Protein AF-A0AAF1BXF1-F1 (afdb_monomer)

Mean predicted aligned error: 15.47 Å

InterPro domains:
  IPR013783 Immunoglobulin-like fold [G3DSA:2.60.40.10] (561-649)
  IPR019282 Glycoamylase-like, conserved domain [PF10091] (343-537)
  IPR019931 LPXTG cell wall anchor motif [PS50847] (712-747)
  IPR021478 Domain of unknown function DUF3131 [PF11329] (95-233)

pLDDT: mean 78.18, std 26.7, range [18.95, 98.94]

Secondary structure (DSSP, 8-state):
---------------------------------------------------------------------------PPPHHHHHHHHHHHHHHHHHHHHHB-TTT-PBPSEEETT--GGGS-S-B-HHHHHHHHHHHHHHHHTTSS-HHHHHHHHHHHHHHHTTS-EETTTTEEPS-B-TTT-PBP-B-TTT-PBPP-EEEHHHHHHHHHHHHHHHHH-TTSHHHHHHHHHT--GGGGEEEEEETTTTEEEEBSEEESS--STT-EEE-TT-SS--EEE-S-B--BSBSTTHHHHHHHHHTTSS-GGGGGTSBSS--SSGGGTTBSS--EEEEEEETTEEEEEEEEEETTEEE--BSS--HHHHHTGGGTS-HHHH-TTTHHHHHHHHHHHHHHIIIIIS--S-----SEE-TTSSEE----GGGBSBTT---TTSS---B---BTTB--SBSS----S-EE-HHHHHHTTTT-HHHHHHHHHHHHHHSS-EEBTEE-SEEETTTTEEE-EEEHHHHHHHHHHHHHHHHTSHHHHHH--HHHHHHHHHHHTT---S-BSS----EEEESPTT-EESSTTPEEEEE-STT-EEEEEEEE-SS-S----EEEEEEEPPTTSEEEEE--S-PPSEEEEEEEEEE-TTS-EEE-S--EEEEEPPP--PPPPPPPPP-----------------------------------------------------------TT-TTSSSTTSSTTS--

Structure (mmCIF, N/CA/C/O backbone):
data_AF-A0AAF1BXF1-F1
#
_entry.id   AF-A0AAF1BXF1-F1
#
loop_
_atom_site.group_PDB
_atom_site.id
_atom_site.type_symbol
_atom_site.label_atom_id
_atom_site.label_alt_id
_atom_site.label_comp_id
_atom_site.label_asym_id
_atom_site.label_entity_id
_atom_site.label_seq_id
_atom_site.pdbx_PDB_ins_code
_atom_site.Cartn_x
_atom_site.Cartn_y
_atom_site.Cartn_z
_atom_site.occupancy
_atom_site.B_iso_or_equiv
_atom_site.auth_seq_id
_atom_site.auth_comp_id
_atom_site.auth_asym_id
_atom_site.auth_atom_id
_atom_site.pdbx_PDB_model_num
ATOM 1 N N . MET A 1 1 ? 43.402 20.963 -42.070 1.00 33.94 1 MET A N 1
ATOM 2 C CA . MET A 1 1 ? 44.457 21.984 -41.857 1.00 33.94 1 MET A CA 1
ATOM 3 C C . MET A 1 1 ? 44.126 22.674 -40.538 1.00 33.94 1 MET A C 1
ATOM 5 O O . MET A 1 1 ? 42.977 23.054 -40.410 1.00 33.94 1 MET A O 1
ATOM 9 N N . GLY A 1 2 ? 44.982 22.835 -39.527 1.00 30.83 2 GLY A N 1
ATOM 10 C CA . GLY A 1 2 ? 46.325 22.303 -39.267 1.00 30.83 2 GLY A CA 1
ATOM 11 C C . GLY A 1 2 ? 46.809 22.788 -37.881 1.00 30.83 2 GLY A C 1
ATOM 12 O O . GLY A 1 2 ? 46.674 23.966 -37.576 1.00 30.83 2 GLY A O 1
ATOM 13 N N . SER A 1 3 ? 47.330 21.886 -37.045 1.00 28.53 3 SER A N 1
ATOM 14 C CA . SER A 1 3 ? 48.010 22.156 -35.751 1.00 28.53 3 SER A CA 1
ATOM 15 C C . SER A 1 3 ? 49.463 22.670 -35.955 1.00 28.53 3 SER A C 1
ATOM 17 O O . SER A 1 3 ? 49.874 22.759 -37.114 1.00 28.53 3 SER A O 1
ATOM 19 N N . PRO A 1 4 ? 50.350 22.807 -34.930 1.00 60.09 4 PRO A N 1
ATOM 20 C CA . PRO A 1 4 ? 50.250 23.286 -33.523 1.00 60.09 4 PRO A CA 1
ATOM 21 C C . PRO A 1 4 ? 51.416 24.255 -33.113 1.00 60.09 4 PRO A C 1
ATOM 23 O O . PRO A 1 4 ? 52.286 24.545 -33.928 1.00 60.09 4 PRO A O 1
ATOM 26 N N . ASN A 1 5 ? 51.497 24.682 -31.832 1.00 29.56 5 ASN A N 1
ATOM 27 C CA . ASN A 1 5 ? 52.711 24.767 -30.952 1.00 29.56 5 ASN A CA 1
ATOM 28 C C . ASN A 1 5 ? 52.356 25.527 -29.643 1.00 29.56 5 ASN A C 1
ATOM 30 O O . ASN A 1 5 ? 51.559 26.452 -29.715 1.00 29.56 5 ASN A O 1
ATOM 34 N N . ARG A 1 6 ? 52.755 25.197 -28.395 1.00 33.06 6 ARG A N 1
ATOM 35 C CA . ARG A 1 6 ? 54.002 24.707 -27.731 1.00 33.06 6 ARG A CA 1
ATOM 36 C C . ARG A 1 6 ? 55.172 25.714 -27.655 1.00 33.06 6 ARG A C 1
ATOM 38 O O . ARG A 1 6 ? 55.762 26.035 -28.677 1.00 33.06 6 ARG A O 1
ATOM 45 N N . GLY A 1 7 ? 55.583 26.092 -26.428 1.00 25.95 7 GLY A N 1
ATOM 46 C CA . GLY A 1 7 ? 56.856 26.797 -26.159 1.00 25.95 7 GLY A CA 1
ATOM 47 C C . GLY A 1 7 ? 57.025 27.434 -24.759 1.00 25.95 7 GLY A C 1
ATOM 48 O O . GLY A 1 7 ? 56.671 28.589 -24.564 1.00 25.95 7 GLY A O 1
ATOM 49 N N . THR A 1 8 ? 57.620 26.708 -23.805 1.00 26.14 8 THR A N 1
ATOM 50 C CA . THR A 1 8 ? 58.279 27.225 -22.568 1.00 26.14 8 THR A CA 1
ATOM 51 C C . THR A 1 8 ? 59.789 27.497 -22.854 1.00 26.14 8 THR A C 1
ATOM 53 O O . THR A 1 8 ? 60.148 27.356 -24.027 1.00 26.14 8 THR A O 1
ATOM 56 N N . PRO A 1 9 ? 60.737 27.800 -21.913 1.00 45.94 9 PRO A N 1
ATOM 57 C CA . PRO A 1 9 ? 60.693 28.134 -20.463 1.00 45.94 9 PRO A CA 1
ATOM 58 C C . PRO A 1 9 ? 61.629 29.315 -20.000 1.00 45.94 9 PRO A C 1
ATOM 60 O O . PRO A 1 9 ? 62.373 29.880 -20.795 1.00 45.94 9 PRO A O 1
ATOM 63 N N . SER A 1 10 ? 61.704 29.582 -18.674 1.00 26.45 10 SER A N 1
ATOM 64 C CA . SER A 1 10 ? 62.951 29.653 -17.837 1.00 26.45 10 SER A CA 1
ATOM 65 C C . SER A 1 10 ? 63.210 30.852 -16.868 1.00 26.45 10 SER A C 1
ATOM 67 O O . SER A 1 10 ? 63.361 31.996 -17.267 1.00 26.45 10 SER A O 1
ATOM 69 N N . ARG A 1 11 ? 63.318 30.493 -15.568 1.00 26.91 11 ARG A N 1
ATOM 70 C CA . ARG A 1 11 ? 64.173 30.960 -14.430 1.00 26.91 11 ARG A CA 1
ATOM 71 C C . ARG A 1 11 ? 64.863 32.351 -14.427 1.00 26.91 11 ARG A C 1
ATOM 73 O O . ARG A 1 11 ? 65.712 32.582 -15.277 1.00 26.91 11 ARG A O 1
ATOM 80 N N . THR A 1 12 ? 64.782 33.055 -13.278 1.00 26.98 12 THR A N 1
ATOM 81 C CA . THR A 1 12 ? 65.835 33.111 -12.208 1.00 26.98 12 THR A CA 1
ATOM 82 C C . THR A 1 12 ? 65.362 33.793 -10.899 1.00 26.98 12 THR A C 1
ATOM 84 O O . THR A 1 12 ? 64.551 34.710 -10.931 1.00 26.98 12 THR A O 1
ATOM 87 N N . SER A 1 13 ? 65.893 33.347 -9.748 1.00 25.98 13 SER A N 1
ATOM 88 C CA . SER A 1 13 ? 65.712 33.920 -8.385 1.00 25.98 13 SER A CA 1
ATOM 89 C C . SER A 1 13 ? 66.863 34.901 -8.022 1.00 25.98 13 SER A C 1
ATOM 91 O O . SER A 1 13 ? 67.821 34.955 -8.799 1.00 25.98 13 SER A O 1
ATOM 93 N N . PRO A 1 14 ? 66.842 35.659 -6.888 1.00 34.00 14 PRO A N 1
ATOM 94 C CA . PRO A 1 14 ? 67.129 35.077 -5.555 1.00 34.00 14 PRO A CA 1
ATOM 95 C C . PRO A 1 14 ? 66.406 35.682 -4.313 1.00 34.00 14 PRO A C 1
ATOM 97 O O . PRO A 1 14 ? 65.819 36.758 -4.344 1.00 34.00 14 PRO A O 1
ATOM 100 N N . THR A 1 15 ? 66.510 34.930 -3.209 1.00 28.34 15 THR A N 1
ATOM 101 C CA . THR A 1 15 ? 66.134 35.145 -1.783 1.00 28.34 15 THR A CA 1
ATOM 102 C C . THR A 1 15 ? 67.152 36.049 -1.023 1.00 28.34 15 THR A C 1
ATOM 104 O O . THR A 1 15 ? 68.095 36.478 -1.695 1.00 28.34 15 THR A O 1
ATOM 107 N N . PRO A 1 16 ? 67.069 36.369 0.311 1.00 43.34 16 PRO A N 1
ATOM 108 C CA . PRO A 1 16 ? 66.359 35.711 1.445 1.00 43.34 16 PRO A CA 1
ATOM 109 C C . PRO A 1 16 ? 65.591 36.671 2.413 1.00 43.34 16 PRO A C 1
ATOM 111 O O . PRO A 1 16 ? 65.572 37.874 2.187 1.00 43.34 16 PRO A O 1
ATOM 114 N N . ASN A 1 17 ? 64.863 36.245 3.464 1.00 26.50 17 ASN A N 1
ATOM 115 C CA . ASN A 1 17 ? 65.286 35.489 4.665 1.00 26.50 17 ASN A CA 1
ATOM 116 C C . ASN A 1 17 ? 64.080 35.072 5.547 1.00 26.50 17 ASN A C 1
ATOM 118 O O . ASN A 1 17 ? 63.072 35.770 5.542 1.00 26.50 17 ASN A O 1
ATOM 122 N N . GLY A 1 18 ? 64.263 34.064 6.416 1.00 25.92 18 GLY A N 1
ATOM 123 C CA . GLY A 1 18 ? 63.451 33.857 7.635 1.00 25.92 18 GLY A CA 1
ATOM 124 C C . GLY A 1 18 ? 62.582 32.594 7.642 1.00 25.92 18 GLY A C 1
ATOM 125 O O . GLY A 1 18 ? 61.519 32.579 7.038 1.00 25.92 18 GLY A O 1
ATOM 126 N N . ALA A 1 19 ? 63.030 31.550 8.346 1.00 26.20 19 ALA A N 1
ATOM 127 C CA . ALA A 1 19 ? 62.358 30.250 8.421 1.00 26.20 19 ALA A CA 1
ATOM 128 C C . ALA A 1 19 ? 61.572 30.043 9.728 1.00 26.20 19 ALA A C 1
ATOM 130 O O . ALA A 1 19 ? 61.992 30.516 10.785 1.00 26.20 19 ALA A O 1
ATOM 131 N N . ALA A 1 20 ? 60.511 29.239 9.643 1.00 26.58 20 ALA A N 1
ATOM 132 C CA . ALA A 1 20 ? 60.075 28.318 10.690 1.00 26.58 20 ALA A CA 1
ATOM 133 C C . ALA A 1 20 ? 59.439 27.092 10.000 1.00 26.58 20 ALA A C 1
ATOM 135 O O . ALA A 1 20 ? 58.467 27.233 9.265 1.00 26.58 20 ALA A O 1
ATOM 136 N N . GLU A 1 21 ? 60.074 25.938 10.184 1.00 26.98 21 GLU A N 1
ATOM 137 C CA . GLU A 1 21 ? 59.756 24.605 9.639 1.00 26.98 21 GLU A CA 1
ATOM 138 C C . GLU A 1 21 ? 58.475 24.001 10.262 1.00 26.98 21 GLU A C 1
ATOM 140 O O . GLU A 1 21 ? 58.060 24.438 11.334 1.00 26.98 21 GLU A O 1
ATOM 145 N N . ASP A 1 22 ? 57.898 22.884 9.804 1.00 26.22 22 ASP A N 1
ATOM 146 C CA . ASP A 1 22 ? 57.594 22.308 8.469 1.00 26.22 22 ASP A CA 1
ATOM 147 C C . ASP A 1 22 ? 56.863 20.969 8.794 1.00 26.22 22 ASP A C 1
ATOM 149 O O . ASP A 1 22 ? 57.330 20.207 9.636 1.00 26.22 22 ASP A O 1
ATOM 153 N N . VAL A 1 23 ? 55.620 20.740 8.345 1.00 27.69 23 VAL A N 1
ATOM 154 C CA . VAL A 1 23 ? 55.234 19.948 7.145 1.00 27.69 23 VAL A CA 1
ATOM 155 C C . VAL A 1 23 ? 54.775 18.498 7.474 1.00 27.69 23 VAL A C 1
ATOM 157 O O . VAL A 1 23 ? 55.167 17.954 8.505 1.00 27.69 23 VAL A O 1
ATOM 160 N N . PRO A 1 24 ? 53.836 17.907 6.691 1.00 49.19 24 PRO A N 1
ATOM 161 C CA . PRO A 1 24 ? 52.917 16.848 7.141 1.00 49.19 24 PRO A CA 1
ATOM 162 C C . PRO A 1 24 ? 53.218 15.510 6.426 1.00 49.19 24 PRO A C 1
ATOM 164 O O . PRO A 1 24 ? 54.375 15.256 6.117 1.00 49.19 24 PRO A O 1
ATOM 167 N N . VAL A 1 25 ? 52.211 14.671 6.120 1.00 27.33 25 VAL A N 1
ATOM 168 C CA . VAL A 1 25 ? 52.141 13.830 4.894 1.00 27.33 25 VAL A CA 1
ATOM 169 C C . VAL A 1 25 ? 50.738 13.213 4.734 1.00 27.33 25 VAL A C 1
ATOM 171 O O . VAL A 1 25 ? 50.120 12.803 5.711 1.00 27.33 25 VAL A O 1
ATOM 174 N N . SER A 1 26 ? 50.266 13.120 3.487 1.00 31.91 26 SER A N 1
ATOM 175 C CA . SER A 1 26 ? 49.100 12.331 3.051 1.00 31.91 26 SER A CA 1
ATOM 176 C C . SER A 1 26 ? 49.571 11.136 2.211 1.00 31.91 26 SER A C 1
ATOM 178 O O . SER A 1 26 ? 50.493 11.318 1.414 1.00 31.91 26 SER A O 1
ATOM 180 N N . ALA A 1 27 ? 48.952 9.956 2.375 1.00 26.31 27 ALA A N 1
ATOM 181 C CA . ALA A 1 27 ? 48.785 8.916 1.341 1.00 26.31 27 ALA A CA 1
ATOM 182 C C . ALA A 1 27 ? 48.022 7.678 1.876 1.00 26.31 27 ALA A C 1
ATOM 184 O O . ALA A 1 27 ? 48.319 7.180 2.962 1.00 26.31 27 ALA A O 1
ATOM 185 N N . ALA A 1 28 ? 47.107 7.136 1.067 1.00 28.83 28 ALA A N 1
ATOM 186 C CA . ALA A 1 28 ? 46.556 5.775 1.183 1.00 28.83 28 ALA A CA 1
ATOM 187 C C . ALA A 1 28 ? 47.533 4.735 0.557 1.00 28.83 28 ALA A C 1
ATOM 189 O O . ALA A 1 28 ? 48.649 5.118 0.189 1.00 28.83 28 ALA A O 1
ATOM 190 N N . PRO A 1 29 ? 47.167 3.457 0.303 1.00 44.09 29 PRO A N 1
ATOM 191 C CA . PRO A 1 29 ? 46.157 2.573 0.912 1.00 44.09 29 PRO A CA 1
ATOM 192 C C . PRO A 1 29 ? 46.818 1.306 1.527 1.00 44.09 29 PRO A C 1
ATOM 194 O O . PRO A 1 29 ? 48.027 1.107 1.374 1.00 44.09 29 PRO A O 1
ATOM 197 N N . ARG A 1 30 ? 46.065 0.384 2.163 1.00 29.39 30 ARG A N 1
ATOM 198 C CA . ARG A 1 30 ? 46.584 -0.972 2.478 1.00 29.39 30 ARG A CA 1
ATOM 199 C C . ARG A 1 30 ? 45.572 -2.114 2.377 1.00 29.39 30 ARG A C 1
ATOM 201 O O . ARG A 1 30 ? 44.602 -2.185 3.116 1.00 29.39 30 ARG A O 1
ATOM 208 N N . SER A 1 31 ? 45.936 -3.083 1.544 1.00 28.95 31 SER A N 1
ATOM 209 C CA . SER A 1 31 ? 45.357 -4.419 1.431 1.00 28.95 31 SER A CA 1
ATOM 210 C C . SER A 1 31 ? 45.783 -5.365 2.568 1.00 28.95 31 SER A C 1
ATOM 212 O O . SER A 1 31 ? 46.980 -5.498 2.822 1.00 28.95 31 SER A O 1
ATOM 214 N N . GLY A 1 32 ? 44.813 -6.096 3.127 1.00 27.03 32 GLY A N 1
ATOM 215 C CA . GLY A 1 32 ? 44.877 -7.515 3.521 1.00 27.03 32 GLY A CA 1
ATOM 216 C C . GLY A 1 32 ? 45.925 -8.030 4.526 1.00 27.03 32 GLY A C 1
ATOM 217 O O . GLY A 1 32 ? 47.126 -8.004 4.271 1.00 27.03 32 GLY A O 1
ATOM 218 N N . LEU A 1 33 ? 45.449 -8.751 5.554 1.00 29.55 33 LEU A N 1
ATOM 219 C CA . LEU A 1 33 ? 46.038 -10.053 5.904 1.00 29.55 33 LEU A CA 1
ATOM 220 C C . LEU A 1 33 ? 45.059 -10.975 6.655 1.00 29.55 33 LEU A C 1
ATOM 222 O O . LEU A 1 33 ? 44.593 -10.653 7.743 1.00 29.55 33 LEU A O 1
ATOM 226 N N . ARG A 1 34 ? 44.830 -12.179 6.115 1.00 29.38 34 ARG A N 1
ATOM 227 C CA . ARG A 1 34 ? 44.181 -13.286 6.838 1.00 29.38 34 ARG A CA 1
ATOM 228 C C . ARG A 1 34 ? 45.083 -13.782 7.979 1.00 29.38 34 ARG A C 1
ATOM 230 O O . ARG A 1 34 ? 46.289 -13.944 7.783 1.00 29.38 34 ARG A O 1
ATOM 237 N N . ARG A 1 35 ? 44.495 -14.174 9.112 1.00 29.62 35 ARG A N 1
ATOM 238 C CA . ARG A 1 35 ? 45.075 -15.171 10.031 1.00 29.62 35 ARG A CA 1
ATOM 239 C C . ARG A 1 35 ? 43.997 -16.145 10.480 1.00 29.62 35 ARG A C 1
ATOM 241 O O . ARG A 1 35 ? 42.874 -15.745 10.744 1.00 29.62 35 ARG A O 1
ATOM 248 N N . ALA A 1 36 ? 44.367 -17.417 10.557 1.00 27.44 36 ALA A N 1
ATOM 249 C CA . ALA A 1 36 ? 43.473 -18.515 10.891 1.00 27.44 36 ALA A CA 1
ATOM 250 C C . ALA A 1 36 ? 44.077 -19.391 11.999 1.00 27.44 36 ALA A C 1
ATOM 252 O O . ALA A 1 36 ? 45.292 -19.386 12.199 1.00 27.44 36 ALA A O 1
ATOM 253 N N . VAL A 1 37 ? 43.209 -20.207 12.608 1.00 27.14 37 VAL A N 1
ATOM 254 C CA . VAL A 1 37 ? 43.512 -21.383 13.444 1.00 27.14 37 VAL A CA 1
ATOM 255 C C . VAL A 1 37 ? 44.108 -21.104 14.834 1.00 27.14 37 VAL A C 1
ATOM 257 O O . VAL A 1 37 ? 45.274 -20.751 14.980 1.00 27.14 37 VAL A O 1
ATOM 260 N N . THR A 1 38 ? 43.354 -21.459 15.881 1.00 24.81 38 THR A N 1
ATOM 261 C CA . THR A 1 38 ? 43.657 -22.655 16.701 1.00 24.81 38 THR A CA 1
ATOM 262 C C . THR A 1 38 ? 42.397 -23.121 17.430 1.00 24.81 38 THR A C 1
ATOM 264 O O . THR A 1 38 ? 41.807 -22.370 18.198 1.00 24.81 38 THR A O 1
ATOM 267 N N . ALA A 1 39 ? 42.000 -24.373 17.196 1.00 26.03 39 ALA A N 1
ATOM 268 C CA . ALA A 1 39 ? 40.924 -25.036 17.926 1.00 26.03 39 ALA A CA 1
ATOM 269 C C . ALA A 1 39 ? 41.471 -25.759 19.168 1.00 26.03 39 ALA A C 1
ATOM 271 O O . ALA A 1 39 ? 42.559 -26.332 19.118 1.00 26.03 39 ALA A O 1
ATOM 272 N N . CYS A 1 40 ? 40.676 -25.814 20.238 1.00 23.12 40 CYS A N 1
ATOM 273 C CA . CYS A 1 40 ? 40.869 -26.736 21.358 1.00 23.12 40 CYS A CA 1
ATOM 274 C C . CYS A 1 40 ? 39.512 -27.312 21.771 1.00 23.12 40 CYS A C 1
ATOM 276 O O . CYS A 1 40 ? 38.677 -26.603 22.324 1.00 23.12 40 CYS A O 1
ATOM 278 N N . ALA A 1 41 ? 39.302 -28.602 21.513 1.00 26.16 41 ALA A N 1
ATOM 279 C CA . ALA A 1 41 ? 38.137 -29.336 21.991 1.00 26.16 41 ALA A CA 1
ATOM 280 C C . ALA A 1 41 ? 38.418 -29.950 23.371 1.00 26.16 41 ALA A C 1
ATOM 282 O O . ALA A 1 41 ? 39.475 -30.549 23.574 1.00 26.16 41 ALA A O 1
ATOM 283 N N . VAL A 1 42 ? 37.449 -29.871 24.287 1.00 26.30 42 VAL A N 1
ATOM 284 C CA . VAL A 1 42 ? 37.398 -30.703 25.500 1.00 26.30 42 VAL A CA 1
ATOM 285 C C . VAL A 1 42 ? 35.963 -31.184 25.707 1.00 26.30 42 VAL A C 1
ATOM 287 O O . VAL A 1 42 ? 35.061 -30.387 25.943 1.00 26.30 42 VAL A O 1
ATOM 290 N N . THR A 1 43 ? 35.763 -32.499 25.640 1.00 27.97 43 THR A N 1
ATOM 291 C CA . THR A 1 43 ? 34.494 -33.188 25.900 1.00 27.97 43 THR A CA 1
ATOM 292 C C . THR A 1 43 ? 34.585 -34.043 27.166 1.00 27.97 43 THR A C 1
ATOM 294 O O . THR A 1 43 ? 35.279 -35.050 27.155 1.00 27.97 43 THR A O 1
ATOM 297 N N . VAL A 1 44 ? 33.850 -33.680 28.225 1.00 27.02 44 VAL A N 1
ATOM 298 C CA . VAL A 1 44 ? 33.293 -34.522 29.321 1.00 27.02 44 VAL A CA 1
ATOM 299 C C . VAL A 1 44 ? 32.270 -33.614 30.035 1.00 27.02 44 VAL A C 1
ATOM 301 O O . VAL A 1 44 ? 32.578 -32.448 30.241 1.00 27.02 44 VAL A O 1
ATOM 304 N N . GLY A 1 45 ? 31.072 -34.008 30.470 1.00 24.23 45 GLY A N 1
ATOM 305 C CA . GLY A 1 45 ? 30.344 -35.280 30.435 1.00 24.23 45 GLY A CA 1
ATOM 306 C C . GLY A 1 45 ? 29.097 -35.149 31.335 1.00 24.23 45 GLY A C 1
ATOM 307 O O . GLY A 1 45 ? 29.107 -34.366 32.282 1.00 24.23 45 GLY A O 1
ATOM 308 N N . ALA A 1 46 ? 28.009 -35.861 31.034 1.00 28.23 46 ALA A N 1
ATOM 309 C CA . ALA A 1 46 ? 26.719 -35.667 31.711 1.00 28.23 46 ALA A CA 1
ATOM 310 C C . ALA A 1 46 ? 26.667 -36.219 33.152 1.00 28.23 46 ALA A C 1
ATOM 312 O O . ALA A 1 46 ? 27.299 -37.232 33.459 1.00 28.23 46 ALA A O 1
ATOM 313 N N . SER A 1 47 ? 25.823 -35.627 34.008 1.00 25.31 47 SER A N 1
ATOM 314 C CA . SER A 1 47 ? 25.210 -36.294 35.173 1.00 25.31 47 SER A CA 1
ATOM 315 C C . SER A 1 47 ? 23.975 -35.541 35.677 1.00 25.31 47 SER A C 1
ATOM 317 O O . SER A 1 47 ? 24.053 -34.356 35.990 1.00 25.31 47 SER A O 1
ATOM 319 N N . LEU A 1 48 ? 22.846 -36.248 35.794 1.00 28.30 48 LEU A N 1
ATOM 320 C CA . LEU A 1 48 ? 21.649 -35.760 36.485 1.00 28.30 48 LEU A CA 1
ATOM 321 C C . LEU A 1 48 ? 21.849 -35.791 38.006 1.00 28.30 48 LEU A C 1
ATOM 323 O O . LEU A 1 48 ? 22.318 -36.798 38.537 1.00 28.30 48 LEU A O 1
ATOM 327 N N . VAL A 1 49 ? 21.348 -34.774 38.713 1.00 28.12 49 VAL A N 1
ATOM 328 C CA . VAL A 1 49 ? 20.935 -34.899 40.120 1.00 28.12 49 VAL A CA 1
ATOM 329 C C . VAL A 1 49 ? 19.608 -34.170 40.309 1.00 28.12 49 VAL A C 1
ATOM 331 O O . VAL A 1 49 ? 19.544 -32.946 40.251 1.00 28.12 49 VAL A O 1
ATOM 334 N N . ALA A 1 50 ? 18.545 -34.931 40.558 1.00 28.66 50 ALA A N 1
ATOM 335 C CA . ALA A 1 50 ? 17.280 -34.382 41.025 1.00 28.66 50 ALA A CA 1
ATOM 336 C C . ALA A 1 50 ? 17.364 -34.121 42.536 1.00 28.66 50 ALA A C 1
ATOM 338 O O . ALA A 1 50 ? 17.720 -35.023 43.295 1.00 28.66 50 ALA A O 1
ATOM 339 N N . THR A 1 51 ? 16.971 -32.925 42.981 1.00 29.97 51 THR A N 1
ATOM 340 C CA . THR A 1 51 ? 16.708 -32.673 44.406 1.00 29.97 51 THR A CA 1
ATOM 341 C C . THR A 1 51 ? 15.459 -31.817 44.560 1.00 29.97 51 THR A C 1
ATOM 343 O O . THR A 1 51 ? 15.456 -30.629 44.261 1.00 29.97 51 THR A O 1
ATOM 346 N N . SER A 1 52 ? 14.384 -32.447 45.019 1.00 27.45 52 SER A N 1
ATOM 347 C CA . SER A 1 52 ? 13.117 -31.806 45.360 1.00 27.45 52 SER A CA 1
ATOM 348 C C . SER A 1 52 ? 13.228 -31.017 46.665 1.00 27.45 52 SER A C 1
ATOM 350 O O . SER A 1 52 ? 13.630 -31.583 47.684 1.00 27.45 52 SER A O 1
ATOM 352 N N . LEU A 1 53 ? 12.773 -29.763 46.670 1.00 28.69 53 LEU A N 1
ATOM 353 C CA . LEU A 1 53 ? 12.519 -28.987 47.884 1.00 28.69 53 LEU A CA 1
ATOM 354 C C . LEU A 1 53 ? 11.154 -28.305 47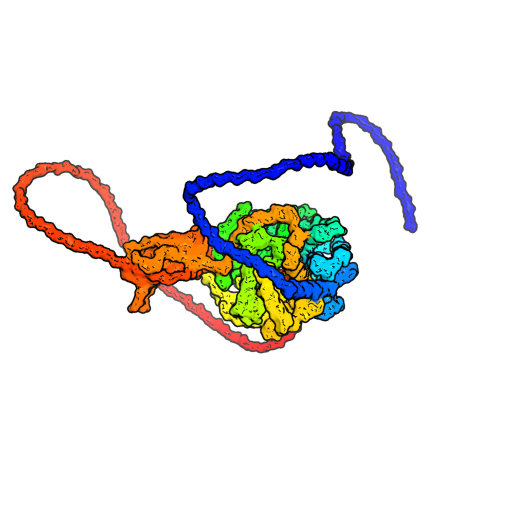.767 1.00 28.69 53 LEU A C 1
ATOM 356 O O . LEU A 1 53 ? 10.923 -27.497 46.874 1.00 28.69 53 LEU A O 1
ATOM 360 N N . VAL A 1 54 ? 10.243 -28.680 48.664 1.00 30.45 54 VAL A N 1
ATOM 361 C CA . VAL A 1 54 ? 8.886 -28.130 48.763 1.00 30.45 54 VAL A CA 1
ATOM 362 C C . VAL A 1 54 ? 8.890 -26.980 49.765 1.00 30.45 54 VAL A C 1
ATOM 364 O O . VAL A 1 54 ? 9.290 -27.176 50.912 1.00 30.45 54 VAL A O 1
ATOM 367 N N . ALA A 1 55 ? 8.373 -25.819 49.362 1.00 29.20 55 ALA A N 1
ATOM 368 C CA . ALA A 1 55 ? 7.957 -24.751 50.267 1.00 29.20 55 ALA A CA 1
ATOM 369 C C . ALA A 1 55 ? 6.721 -24.030 49.695 1.00 29.20 55 ALA A C 1
ATOM 371 O O . ALA A 1 55 ? 6.771 -23.441 48.622 1.00 29.20 55 ALA A O 1
ATOM 372 N N . ALA A 1 56 ? 5.607 -24.116 50.421 1.00 27.56 56 ALA A N 1
ATOM 373 C CA . ALA A 1 56 ? 4.368 -23.355 50.220 1.00 27.56 56 ALA A CA 1
ATOM 374 C C . ALA A 1 56 ? 4.483 -21.997 50.957 1.00 27.56 56 ALA A C 1
ATOM 376 O O . ALA A 1 56 ? 5.268 -21.916 51.900 1.00 27.56 56 ALA A O 1
ATOM 377 N N . ALA A 1 57 ? 3.737 -20.916 50.704 1.00 29.62 57 ALA A N 1
ATOM 378 C CA . ALA A 1 57 ? 2.769 -20.482 49.677 1.00 29.62 57 ALA A CA 1
ATOM 379 C C . ALA A 1 57 ? 2.584 -18.942 49.893 1.00 29.62 57 ALA A C 1
ATOM 381 O O . ALA A 1 57 ? 3.438 -18.329 50.533 1.00 29.62 57 ALA A O 1
ATOM 382 N N . PRO A 1 58 ? 1.451 -18.324 49.522 1.00 35.22 58 PRO A N 1
ATOM 383 C CA . PRO A 1 58 ? 1.074 -17.880 48.185 1.00 35.22 58 PRO A CA 1
ATOM 384 C C . PRO A 1 58 ? 1.285 -16.363 47.995 1.00 35.22 58 PRO A C 1
ATOM 386 O O . PRO A 1 58 ? 1.157 -15.585 48.939 1.00 35.22 58 PRO A O 1
ATOM 389 N N . ALA A 1 59 ? 1.493 -15.931 46.753 1.00 26.14 59 ALA A N 1
ATOM 390 C CA . ALA A 1 59 ? 1.269 -14.548 46.334 1.00 26.14 59 ALA A CA 1
ATOM 391 C C . ALA A 1 59 ? 0.234 -14.570 45.205 1.00 26.14 59 ALA A C 1
ATOM 393 O O . ALA A 1 59 ? 0.344 -15.385 44.290 1.00 26.14 59 ALA A O 1
ATOM 394 N N . ALA A 1 60 ? -0.796 -13.732 45.308 1.00 31.41 60 ALA A N 1
ATOM 395 C CA . ALA A 1 60 ? -1.857 -13.669 44.315 1.00 31.41 60 ALA A CA 1
ATOM 396 C C . ALA A 1 60 ? -1.334 -12.988 43.044 1.00 31.41 60 ALA A C 1
ATOM 398 O O . ALA A 1 60 ? -1.201 -11.770 43.000 1.00 31.41 60 ALA A O 1
ATOM 399 N N . THR A 1 61 ? -1.050 -13.777 42.012 1.00 24.44 61 THR A N 1
ATOM 400 C CA . THR A 1 61 ? -0.976 -13.278 40.639 1.00 24.44 61 THR A CA 1
ATOM 401 C C . THR A 1 61 ? -2.397 -13.221 40.097 1.00 24.44 61 THR A C 1
ATOM 403 O O . THR A 1 61 ? -2.934 -14.239 39.656 1.00 24.44 61 THR A O 1
ATOM 406 N N . THR A 1 62 ? -3.020 -12.046 40.165 1.00 27.02 62 THR A N 1
ATOM 407 C CA . THR A 1 62 ? -4.198 -11.735 39.355 1.00 27.02 62 THR A CA 1
ATOM 408 C C . THR A 1 62 ? -3.791 -11.830 37.892 1.00 27.02 62 THR A C 1
ATOM 410 O O . THR A 1 62 ? -3.024 -11.010 37.385 1.00 27.02 62 THR A O 1
ATOM 413 N N . SER A 1 63 ? -4.258 -12.883 37.226 1.00 24.38 63 SER A N 1
ATOM 414 C CA . SER A 1 63 ? -4.075 -13.065 35.795 1.00 24.38 63 SER A CA 1
ATOM 415 C C . SER A 1 63 ? -4.850 -11.977 35.060 1.00 24.38 63 SER A C 1
ATOM 417 O O . SER A 1 63 ? -6.041 -12.141 34.799 1.00 24.38 63 SER A O 1
ATOM 419 N N . HIS A 1 64 ? -4.161 -10.894 34.706 1.00 27.98 64 HIS A N 1
ATOM 420 C CA . HIS A 1 64 ? -4.582 -10.008 33.627 1.00 27.98 64 HIS A CA 1
ATOM 421 C C . HIS A 1 64 ? -4.398 -10.771 32.314 1.00 27.98 64 HIS A C 1
ATOM 423 O O . HIS A 1 64 ? -3.478 -10.522 31.541 1.00 27.98 64 HIS A O 1
ATOM 429 N N . ALA A 1 65 ? -5.270 -11.755 32.096 1.00 25.50 65 ALA A N 1
ATOM 430 C CA . ALA A 1 65 ? -5.585 -12.223 30.765 1.00 25.50 65 ALA A CA 1
ATOM 431 C C . ALA A 1 65 ? -6.475 -11.147 30.139 1.00 25.50 65 ALA A C 1
ATOM 433 O O . ALA A 1 65 ? -7.687 -11.314 30.036 1.00 25.50 65 ALA A O 1
ATOM 434 N N . GLY A 1 66 ? -5.859 -10.019 29.770 1.00 27.25 66 GLY A N 1
ATOM 435 C CA . GLY A 1 66 ? -6.428 -9.214 28.704 1.00 27.25 66 GLY A CA 1
ATOM 436 C C . GLY A 1 66 ? -6.600 -10.137 27.504 1.00 27.25 66 GLY A C 1
ATOM 437 O O . GLY A 1 66 ? -5.736 -10.987 27.254 1.00 27.25 66 GLY A O 1
ATOM 438 N N . ALA A 1 67 ? -7.724 -10.011 26.807 1.00 31.39 67 ALA A N 1
ATOM 439 C CA . ALA A 1 67 ? -7.935 -10.692 25.545 1.00 31.39 67 ALA A CA 1
ATOM 440 C C . ALA A 1 67 ? -7.008 -10.064 24.494 1.00 31.39 67 ALA A C 1
ATOM 442 O O . ALA A 1 67 ? -7.435 -9.299 23.637 1.00 31.39 67 ALA A O 1
ATOM 443 N N . ALA A 1 68 ? -5.713 -10.390 24.573 1.00 29.05 68 ALA A N 1
ATOM 444 C CA . ALA A 1 68 ? -4.869 -10.391 23.395 1.00 29.05 68 ALA A CA 1
ATOM 445 C C . ALA A 1 68 ? -5.625 -11.221 22.360 1.00 29.05 68 ALA A C 1
ATOM 447 O O . ALA A 1 68 ? -5.958 -12.376 22.658 1.00 29.05 68 ALA A O 1
ATOM 448 N N . ALA A 1 69 ? -5.945 -10.607 21.216 1.00 33.44 69 ALA A N 1
ATOM 449 C CA . ALA A 1 69 ? -6.623 -11.270 20.113 1.00 33.44 69 ALA A CA 1
ATOM 450 C C . ALA A 1 69 ? -5.940 -12.622 19.915 1.00 33.44 69 ALA A C 1
ATOM 452 O O . ALA A 1 69 ? -4.728 -12.685 19.689 1.00 33.44 69 ALA A O 1
ATOM 453 N N . ALA A 1 70 ? -6.678 -13.703 20.178 1.00 28.59 70 ALA A N 1
ATOM 454 C CA . ALA A 1 70 ? -6.068 -15.017 20.268 1.00 28.59 70 ALA A CA 1
ATOM 455 C C . ALA A 1 70 ? -5.480 -15.314 18.896 1.00 28.59 70 ALA A C 1
ATOM 457 O O . ALA A 1 70 ? -6.255 -15.467 17.955 1.00 28.59 70 ALA A O 1
ATOM 458 N N . ARG A 1 71 ? -4.137 -15.336 18.800 1.00 36.62 71 ARG A N 1
ATOM 459 C CA . ARG A 1 71 ? -3.392 -15.537 17.550 1.00 36.62 71 ARG A CA 1
ATOM 460 C C . ARG A 1 71 ? -4.104 -16.633 16.775 1.00 36.62 71 ARG A C 1
ATOM 462 O O . ARG A 1 71 ? -4.069 -17.791 17.204 1.00 36.62 71 ARG A O 1
ATOM 469 N N . VAL A 1 72 ? -4.771 -16.250 15.686 1.00 36.31 72 VAL A N 1
ATOM 470 C CA . VAL A 1 72 ? -5.325 -17.197 14.727 1.00 36.31 72 VAL A CA 1
ATOM 471 C C . VAL A 1 72 ? -4.095 -17.800 14.082 1.00 36.31 72 VAL A C 1
ATOM 473 O O . VAL A 1 72 ? -3.562 -17.282 13.111 1.00 36.31 72 VAL A O 1
ATOM 476 N N . VAL A 1 73 ? -3.551 -18.832 14.728 1.00 37.69 73 VAL A N 1
ATOM 477 C CA . VAL A 1 73 ? -2.550 -19.698 14.122 1.00 37.69 73 VAL A CA 1
ATOM 478 C C . VAL A 1 73 ? -3.269 -20.257 12.906 1.00 37.69 73 VAL A C 1
ATOM 480 O O . VAL A 1 73 ? -4.269 -20.952 13.123 1.00 37.69 73 VAL A O 1
ATOM 483 N N . PRO A 1 74 ? -2.847 -19.920 11.673 1.00 48.16 74 PRO A N 1
ATOM 484 C CA . PRO A 1 74 ? -3.589 -20.324 10.497 1.00 48.16 74 PRO A CA 1
ATOM 485 C C . PRO A 1 74 ? -3.815 -21.831 10.541 1.00 48.16 74 PRO A C 1
ATOM 487 O O . PRO A 1 74 ? -2.899 -22.596 10.869 1.00 48.16 74 PRO A O 1
ATOM 490 N N . SER A 1 75 ? -5.046 -22.256 10.248 1.00 52.38 75 SER A N 1
ATOM 491 C CA . SER A 1 75 ? -5.324 -23.649 9.912 1.00 52.38 75 SER A CA 1
ATOM 492 C C . SER A 1 75 ? -4.253 -24.086 8.916 1.00 52.38 75 SER A C 1
ATOM 494 O O . SER A 1 75 ? -4.105 -23.443 7.879 1.00 52.38 75 SER A O 1
ATOM 496 N N . ALA A 1 76 ? -3.465 -25.114 9.250 1.00 60.91 76 ALA A N 1
ATOM 497 C CA . ALA A 1 76 ? -2.380 -25.552 8.376 1.00 60.91 76 ALA A CA 1
ATOM 498 C C . ALA A 1 76 ? -2.948 -25.811 6.975 1.00 60.91 76 ALA A C 1
ATOM 500 O O . ALA A 1 76 ? -3.885 -26.607 6.848 1.00 60.91 76 ALA A O 1
ATOM 501 N N . VAL A 1 77 ? -2.403 -25.100 5.981 1.00 71.81 77 VAL A N 1
ATOM 502 C CA . VAL A 1 77 ? -2.931 -25.024 4.614 1.00 71.81 77 VAL A CA 1
ATOM 503 C C . VAL A 1 77 ? -3.243 -26.429 4.111 1.00 71.81 77 VAL A C 1
ATOM 505 O O . VAL A 1 77 ? -2.406 -27.332 4.202 1.00 71.81 77 VAL A O 1
ATOM 508 N N . THR A 1 78 ? -4.465 -26.654 3.627 1.00 87.38 78 THR A N 1
ATOM 509 C CA . THR A 1 78 ? -4.768 -27.948 3.005 1.00 87.38 78 THR A CA 1
ATOM 510 C C . THR A 1 78 ? -4.010 -28.059 1.678 1.00 87.38 78 THR A C 1
ATOM 512 O O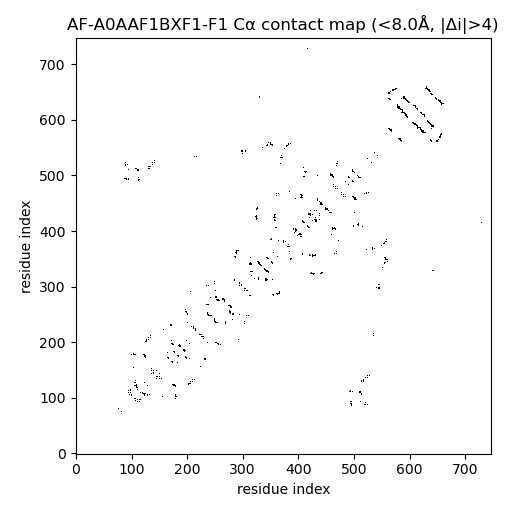 . THR A 1 78 ? -3.871 -27.049 0.988 1.00 87.38 78 THR A O 1
ATOM 515 N N . PRO A 1 79 ? -3.556 -29.257 1.265 1.00 91.19 79 PRO A N 1
ATOM 516 C CA . PRO A 1 79 ? -2.870 -29.429 -0.019 1.00 91.19 79 PRO A CA 1
ATOM 517 C C . PRO A 1 79 ? -3.692 -28.933 -1.220 1.00 91.19 79 PRO A C 1
ATOM 519 O O . PRO A 1 79 ? -3.141 -28.542 -2.243 1.00 91.19 79 PRO A O 1
ATOM 522 N N . GLU A 1 80 ? -5.023 -28.940 -1.106 1.00 92.00 80 GLU A N 1
ATOM 523 C CA . GLU A 1 80 ? -5.938 -28.366 -2.089 1.00 92.00 80 GLU A CA 1
ATOM 524 C C . GLU A 1 80 ? -5.888 -26.824 -2.138 1.00 92.00 80 GLU A C 1
ATOM 526 O O . GLU A 1 80 ? -5.937 -26.250 -3.226 1.00 92.00 80 GLU A O 1
ATOM 531 N N . GLN A 1 81 ? -5.764 -26.147 -0.990 1.00 92.88 81 GLN A N 1
ATOM 532 C CA . GLN A 1 81 ? -5.577 -24.690 -0.916 1.00 92.88 81 GLN A CA 1
ATOM 533 C C . GLN A 1 81 ? -4.175 -24.281 -1.392 1.00 92.88 81 GLN A C 1
ATOM 535 O O . GLN A 1 81 ? -4.054 -23.336 -2.165 1.00 92.88 81 GLN A O 1
ATOM 540 N N . GLU A 1 82 ? -3.140 -25.031 -1.000 1.00 95.25 82 GLU A N 1
ATOM 541 C CA . GLU A 1 82 ? -1.749 -24.859 -1.449 1.00 95.25 82 GLU A CA 1
ATOM 542 C C . GLU A 1 82 ? -1.668 -24.927 -2.983 1.00 95.25 82 GLU A C 1
ATOM 544 O O . GLU A 1 82 ? -1.289 -23.949 -3.619 1.00 95.25 82 GLU A O 1
ATOM 549 N N . ALA A 1 83 ? -2.182 -26.000 -3.597 1.00 97.06 83 ALA A N 1
ATOM 550 C CA . ALA A 1 83 ? -2.221 -26.148 -5.056 1.00 97.06 83 ALA A CA 1
ATOM 551 C C . ALA A 1 83 ? -3.084 -25.087 -5.778 1.00 97.06 83 ALA A C 1
ATOM 553 O O . ALA A 1 83 ? -2.883 -24.814 -6.963 1.00 97.06 83 ALA A O 1
ATOM 554 N N . THR A 1 84 ? -4.063 -24.491 -5.087 1.00 98.06 84 THR A N 1
ATOM 555 C CA . THR A 1 84 ? -4.868 -23.384 -5.631 1.00 98.06 84 THR A CA 1
ATOM 556 C C . THR A 1 84 ? -4.068 -22.082 -5.644 1.00 98.06 84 THR A C 1
ATOM 558 O O . THR A 1 84 ? -4.077 -21.374 -6.649 1.00 98.06 84 THR A O 1
ATOM 561 N N . LEU A 1 85 ? -3.326 -21.802 -4.570 1.00 98.50 85 LEU A N 1
ATOM 562 C CA . LEU A 1 85 ? -2.420 -20.658 -4.470 1.00 98.50 85 LEU A CA 1
ATOM 563 C C . LEU A 1 85 ? -1.226 -20.784 -5.432 1.00 98.50 85 LEU A C 1
ATOM 565 O O . LEU A 1 85 ? -0.893 -19.810 -6.100 1.00 98.50 85 LEU A O 1
ATOM 569 N N . GLU A 1 86 ? -0.641 -21.979 -5.584 1.00 98.56 86 GLU A N 1
ATOM 570 C CA . GLU A 1 86 ? 0.399 -22.262 -6.588 1.00 98.56 86 GLU A CA 1
ATOM 571 C C . GLU A 1 86 ? -0.082 -21.944 -8.014 1.00 98.56 86 GLU A C 1
ATOM 573 O O . GLU A 1 86 ? 0.640 -21.305 -8.781 1.00 98.56 86 GLU A O 1
ATOM 578 N N . ARG A 1 87 ? -1.317 -22.341 -8.368 1.00 98.62 87 ARG A N 1
ATOM 579 C CA . ARG A 1 87 ? -1.942 -21.975 -9.651 1.00 98.62 87 ARG A CA 1
ATOM 580 C C . ARG A 1 87 ? -2.092 -20.463 -9.779 1.00 98.62 87 ARG A C 1
ATOM 582 O O . ARG A 1 87 ? -1.682 -19.908 -10.792 1.00 98.62 87 ARG A O 1
ATOM 589 N N . TYR A 1 88 ? -2.665 -19.810 -8.765 1.00 98.81 88 TYR A N 1
ATOM 590 C CA . TYR A 1 88 ? -2.860 -18.363 -8.778 1.00 98.81 88 TYR A CA 1
ATOM 591 C C . TYR A 1 88 ? -1.538 -17.616 -8.988 1.00 98.81 88 TYR A C 1
ATOM 593 O O . TYR A 1 88 ? -1.491 -16.742 -9.845 1.00 98.81 88 TYR A O 1
ATOM 601 N N . ALA A 1 89 ? -0.458 -18.003 -8.301 1.00 98.88 89 ALA A N 1
ATOM 602 C CA . ALA A 1 89 ? 0.861 -17.405 -8.493 1.00 98.88 89 ALA A CA 1
ATOM 603 C C . ALA A 1 89 ? 1.453 -17.682 -9.886 1.00 98.88 89 ALA A C 1
ATOM 605 O O . ALA A 1 89 ? 2.015 -16.775 -10.494 1.00 98.88 89 ALA A O 1
ATOM 606 N N . ALA A 1 90 ? 1.324 -18.903 -10.415 1.00 98.88 90 ALA A N 1
ATOM 607 C CA . ALA A 1 90 ? 1.821 -19.234 -11.752 1.00 98.88 90 ALA A CA 1
ATOM 608 C C . ALA A 1 90 ? 1.125 -18.405 -12.845 1.00 98.88 90 ALA A C 1
ATOM 610 O O . ALA A 1 90 ? 1.799 -17.744 -13.636 1.00 98.88 90 ALA A O 1
ATOM 611 N N . ASP A 1 91 ? -0.209 -18.380 -12.841 1.00 98.81 91 ASP A N 1
ATOM 612 C CA . ASP A 1 91 ? -1.000 -17.656 -13.837 1.00 98.81 91 ASP A CA 1
ATOM 613 C C . ASP A 1 91 ? -0.819 -16.125 -13.675 1.00 98.81 91 ASP A C 1
ATOM 615 O O . ASP A 1 91 ? -0.650 -15.412 -14.665 1.00 98.81 91 ASP A O 1
ATOM 619 N N . THR A 1 92 ? -0.746 -15.596 -12.444 1.00 98.94 92 THR A N 1
ATOM 620 C CA . THR A 1 92 ? -0.406 -14.179 -12.194 1.00 98.94 92 THR A CA 1
ATOM 621 C C . THR A 1 92 ? 1.005 -13.829 -12.681 1.00 98.94 92 THR A C 1
ATOM 623 O O . THR A 1 92 ? 1.189 -12.766 -13.285 1.00 98.94 92 THR A O 1
ATOM 626 N N . TYR A 1 93 ? 2.007 -14.696 -12.487 1.00 98.88 93 TYR A N 1
ATOM 627 C CA . TYR A 1 93 ? 3.363 -14.441 -12.984 1.00 98.88 93 TYR A CA 1
ATOM 628 C C . TYR A 1 93 ? 3.432 -14.434 -14.517 1.00 98.88 93 TYR A C 1
ATOM 630 O O . TYR A 1 93 ? 4.164 -13.619 -15.083 1.00 98.88 93 TYR A O 1
ATOM 638 N N . ASP A 1 94 ? 2.622 -15.248 -15.202 1.00 98.81 94 ASP A N 1
ATOM 639 C CA . ASP A 1 94 ? 2.479 -15.193 -16.663 1.00 98.81 94 ASP A CA 1
ATOM 640 C C . ASP A 1 94 ? 1.991 -13.807 -17.140 1.00 98.81 94 ASP A C 1
ATOM 642 O O . ASP A 1 94 ? 2.448 -13.331 -18.183 1.00 98.81 94 ASP A O 1
ATOM 646 N N . SER A 1 95 ? 1.153 -13.093 -16.368 1.00 98.75 95 SER A N 1
ATOM 647 C CA . SER A 1 95 ? 0.772 -11.703 -16.691 1.00 98.75 95 SER A CA 1
ATOM 648 C C . SER A 1 95 ? 1.938 -10.717 -16.551 1.00 98.75 95 SER A C 1
ATOM 650 O O . SER A 1 95 ? 2.140 -9.877 -17.430 1.00 98.75 95 SER A O 1
ATOM 652 N N . LEU A 1 96 ? 2.748 -10.849 -15.495 1.00 98.81 96 LEU A N 1
ATOM 653 C CA . LEU A 1 96 ? 3.921 -10.010 -15.236 1.00 98.81 96 LEU A CA 1
ATOM 654 C C . LEU A 1 96 ? 5.004 -10.240 -16.298 1.00 98.81 96 LEU A C 1
ATOM 656 O O . LEU A 1 96 ? 5.487 -9.291 -16.914 1.00 98.81 96 LEU A O 1
ATOM 660 N N . ALA A 1 97 ? 5.312 -11.501 -16.606 1.00 98.75 97 ALA A N 1
ATOM 661 C CA . ALA A 1 97 ? 6.197 -11.864 -17.709 1.00 98.75 97 ALA A CA 1
ATOM 662 C C . ALA A 1 97 ? 5.661 -11.365 -19.067 1.00 98.75 97 ALA A C 1
ATOM 664 O O . ALA A 1 97 ? 6.434 -10.915 -19.919 1.00 98.75 97 ALA A O 1
ATOM 665 N N . ALA A 1 98 ? 4.339 -11.381 -19.270 1.00 98.75 98 ALA A N 1
ATOM 666 C CA . ALA A 1 98 ? 3.708 -10.829 -20.463 1.00 98.75 98 ALA A CA 1
ATOM 667 C C . ALA A 1 98 ? 3.697 -9.291 -20.505 1.00 98.75 98 ALA A C 1
ATOM 669 O O . ALA A 1 98 ? 3.701 -8.746 -21.611 1.00 98.75 98 ALA A O 1
ATOM 670 N N . MET A 1 99 ? 3.746 -8.580 -19.373 1.00 98.75 99 MET A N 1
ATOM 671 C CA . MET A 1 99 ? 3.933 -7.122 -19.314 1.00 98.75 99 MET A CA 1
ATOM 672 C C . MET A 1 99 ? 5.380 -6.705 -19.615 1.00 98.75 99 MET A C 1
ATOM 674 O O . MET A 1 99 ? 5.589 -5.670 -20.247 1.00 98.75 99 MET A O 1
ATOM 678 N N . THR A 1 100 ? 6.369 -7.518 -19.240 1.00 98.81 100 THR A N 1
ATOM 679 C CA . THR A 1 100 ? 7.798 -7.180 -19.350 1.00 98.81 100 THR A CA 1
ATOM 680 C C . THR A 1 100 ? 8.352 -7.182 -20.774 1.00 98.81 100 THR A C 1
ATOM 682 O O . THR A 1 100 ? 8.210 -8.143 -21.539 1.00 98.81 100 THR A O 1
ATOM 685 N N . ASP A 1 101 ? 9.030 -6.095 -21.158 1.00 98.69 101 ASP A N 1
ATOM 686 C CA . ASP A 1 101 ? 9.796 -6.057 -22.401 1.00 98.69 101 ASP A CA 1
ATOM 687 C C . ASP A 1 101 ? 11.078 -6.905 -22.292 1.00 98.69 101 ASP A C 1
ATOM 689 O O . ASP A 1 101 ? 11.905 -6.669 -21.412 1.00 98.69 101 ASP A O 1
ATOM 693 N N . PRO A 1 102 ? 11.284 -7.900 -23.177 1.00 97.56 102 PRO A N 1
ATOM 694 C CA . PRO A 1 102 ? 12.393 -8.842 -23.052 1.00 97.56 102 PRO A CA 1
ATOM 695 C C . PRO A 1 102 ? 13.761 -8.260 -23.447 1.00 97.56 102 PRO A C 1
ATOM 697 O O . PRO A 1 102 ? 14.761 -8.966 -23.329 1.00 97.56 102 PRO A O 1
ATOM 700 N N . ALA A 1 103 ? 13.833 -7.033 -23.976 1.00 98.00 103 ALA A N 1
ATOM 701 C CA . ALA A 1 103 ? 15.098 -6.373 -24.297 1.00 98.00 103 ALA A CA 1
ATOM 702 C C . ALA A 1 103 ? 15.601 -5.471 -23.160 1.00 98.00 103 ALA A C 1
ATOM 704 O O . ALA A 1 103 ? 16.813 -5.297 -23.034 1.00 98.00 103 ALA A O 1
ATOM 705 N N . THR A 1 104 ? 14.693 -4.909 -22.357 1.00 98.69 104 THR A N 1
ATOM 706 C CA . THR A 1 104 ? 15.007 -3.998 -21.244 1.00 98.69 104 THR A CA 1
ATOM 707 C C . THR A 1 104 ? 14.794 -4.628 -19.863 1.00 98.69 104 THR A C 1
ATOM 709 O O . THR A 1 104 ? 15.393 -4.177 -18.891 1.00 98.69 104 THR A O 1
ATOM 712 N N . GLY A 1 105 ? 13.950 -5.656 -19.747 1.00 98.62 105 GLY A N 1
ATOM 713 C CA . GLY A 1 105 ? 13.506 -6.194 -18.459 1.00 98.62 105 GLY A CA 1
ATOM 714 C C . GLY A 1 105 ? 12.481 -5.310 -17.736 1.00 98.62 105 GLY A C 1
ATOM 715 O O . GLY A 1 105 ? 12.111 -5.615 -16.609 1.00 98.62 105 GLY A O 1
ATOM 716 N N . LEU A 1 106 ? 11.990 -4.230 -18.355 1.00 98.88 106 LEU A N 1
ATOM 717 C CA . LEU A 1 106 ? 11.020 -3.338 -17.717 1.00 98.88 106 LEU A CA 1
ATOM 718 C C . LEU A 1 106 ? 9.575 -3.843 -17.928 1.00 98.88 106 LEU A C 1
ATOM 720 O O . LEU A 1 106 ? 9.179 -4.050 -19.082 1.00 98.88 106 LEU A O 1
ATOM 724 N N . PRO A 1 107 ? 8.762 -4.008 -16.864 1.00 98.69 107 PRO A N 1
ATOM 725 C CA . PRO A 1 107 ? 7.326 -4.270 -16.979 1.00 98.69 107 PRO A CA 1
ATOM 726 C C . PRO A 1 107 ? 6.612 -3.051 -17.558 1.00 98.69 107 PRO A C 1
ATOM 728 O O . PRO A 1 107 ? 6.903 -1.927 -17.159 1.00 98.69 107 PRO A O 1
ATOM 731 N N . ALA A 1 108 ? 5.661 -3.247 -18.469 1.00 98.69 108 ALA A N 1
ATOM 732 C CA . ALA A 1 108 ? 4.655 -2.230 -18.760 1.00 98.69 108 ALA A CA 1
ATOM 733 C C . ALA A 1 108 ? 3.710 -2.052 -17.561 1.00 98.69 108 ALA A C 1
ATOM 735 O O . ALA A 1 108 ? 3.451 -3.006 -16.838 1.00 98.69 108 ALA A O 1
ATOM 736 N N . ASP A 1 109 ? 3.166 -0.850 -17.373 1.00 98.00 109 ASP A N 1
ATOM 737 C CA . ASP A 1 109 ? 2.187 -0.564 -16.314 1.00 98.00 109 ASP A CA 1
ATOM 738 C C . ASP A 1 109 ? 0.923 -1.437 -16.394 1.00 98.00 109 ASP A C 1
ATOM 740 O O . ASP A 1 109 ? 0.378 -1.826 -15.363 1.00 98.00 109 ASP A O 1
ATOM 744 N N . ASN A 1 110 ? 0.480 -1.780 -17.608 1.00 98.00 110 ASN A N 1
ATOM 745 C CA . ASN A 1 110 ? -0.675 -2.646 -17.820 1.00 98.00 110 ASN A CA 1
ATOM 746 C C . ASN A 1 110 ? -0.628 -3.407 -19.154 1.00 98.00 110 ASN A C 1
ATOM 748 O O . ASN A 1 110 ? 0.084 -3.020 -20.089 1.00 98.00 110 ASN A O 1
ATOM 752 N N . ILE A 1 111 ? -1.408 -4.489 -19.245 1.00 98.44 111 ILE A N 1
ATOM 753 C CA . ILE A 1 111 ? -1.643 -5.261 -20.475 1.00 98.44 111 ILE A CA 1
ATOM 754 C C . ILE A 1 111 ? -3.097 -5.743 -20.565 1.00 98.44 111 ILE A C 1
ATOM 756 O O . ILE A 1 111 ? -3.734 -6.074 -19.564 1.00 98.44 111 ILE A O 1
ATOM 760 N N . GLY A 1 112 ? -3.630 -5.815 -21.787 1.00 97.75 112 GLY A N 1
ATOM 761 C CA . GLY A 1 112 ? -4.992 -6.287 -22.030 1.00 97.75 112 GLY A CA 1
ATOM 762 C C . GLY A 1 112 ? -5.167 -7.795 -21.820 1.00 97.75 112 GLY A C 1
ATOM 763 O O . GLY A 1 112 ? -4.231 -8.583 -21.960 1.00 97.75 112 GLY A O 1
ATOM 764 N N . ALA A 1 113 ? -6.414 -8.210 -21.582 1.00 97.12 113 ALA A N 1
ATOM 765 C CA . ALA A 1 113 ? -6.814 -9.565 -21.185 1.00 97.12 113 ALA A CA 1
ATOM 766 C C . ALA A 1 113 ? -6.262 -10.771 -21.964 1.00 97.12 113 ALA A C 1
ATOM 768 O O . ALA A 1 113 ? -6.244 -11.881 -21.435 1.00 97.12 113 ALA A O 1
ATOM 769 N N . ALA A 1 114 ? -5.860 -10.582 -23.221 1.00 97.38 114 ALA A N 1
ATOM 770 C CA . ALA A 1 114 ? -5.325 -11.640 -24.076 1.00 97.38 114 ALA A CA 1
ATOM 771 C C . ALA A 1 114 ? -3.797 -11.820 -23.963 1.00 97.38 114 ALA A C 1
ATOM 773 O O . ALA A 1 114 ? -3.241 -12.624 -24.710 1.00 97.38 114 ALA A O 1
ATOM 774 N N . LEU A 1 115 ? -3.128 -11.048 -23.093 1.00 98.19 115 LEU A N 1
ATOM 775 C CA . LEU A 1 115 ? -1.668 -10.990 -22.941 1.00 98.19 115 LEU A CA 1
ATOM 776 C C . LEU A 1 115 ? -0.918 -10.702 -24.258 1.00 98.19 115 LEU A C 1
ATOM 778 O O . LEU A 1 115 ? 0.218 -11.130 -24.453 1.00 98.19 115 LEU A O 1
ATOM 782 N N . ASP A 1 116 ? -1.547 -9.972 -25.187 1.00 97.81 116 ASP A N 1
ATOM 783 C CA . ASP A 1 116 ? -0.913 -9.562 -26.443 1.00 97.81 116 ASP A CA 1
ATOM 784 C C . ASP A 1 116 ? 0.097 -8.433 -26.157 1.00 97.81 116 ASP A C 1
ATOM 786 O O . ASP A 1 116 ? -0.328 -7.357 -25.717 1.00 97.81 116 ASP A O 1
ATOM 790 N N . PRO A 1 117 ? 1.405 -8.605 -26.443 1.00 96.56 117 PRO A N 1
ATOM 791 C CA . PRO A 1 117 ? 2.408 -7.558 -26.248 1.00 96.56 117 PRO A CA 1
ATOM 792 C C . PRO A 1 117 ? 2.095 -6.244 -26.978 1.00 96.56 117 PRO A C 1
ATOM 794 O O . PRO A 1 117 ? 2.575 -5.192 -26.568 1.00 96.56 117 PRO A O 1
ATOM 797 N N . ALA A 1 118 ? 1.268 -6.268 -28.032 1.00 96.56 118 ALA A N 1
ATOM 798 C CA . ALA A 1 118 ? 0.791 -5.062 -28.714 1.00 96.56 118 ALA A CA 1
ATOM 799 C C . ALA A 1 118 ? -0.234 -4.240 -27.901 1.00 96.56 118 ALA A C 1
ATOM 801 O O . ALA A 1 118 ? -0.607 -3.149 -28.332 1.00 96.56 118 ALA A O 1
ATOM 802 N N . THR A 1 119 ? -0.700 -4.759 -26.759 1.00 96.94 119 THR A N 1
ATOM 803 C CA . THR A 1 119 ? -1.623 -4.092 -25.822 1.00 96.94 119 THR A CA 1
ATOM 804 C C . THR A 1 119 ? -0.957 -3.617 -24.531 1.00 96.94 119 THR A C 1
ATOM 806 O O . THR A 1 119 ? -1.644 -3.056 -23.685 1.00 96.94 119 THR A O 1
ATOM 809 N N . ARG A 1 120 ? 0.362 -3.808 -24.388 1.00 97.81 120 ARG A N 1
ATOM 810 C CA . ARG A 1 120 ? 1.149 -3.218 -23.297 1.00 97.81 120 ARG A CA 1
ATOM 811 C C . ARG A 1 120 ? 1.022 -1.697 -23.310 1.00 97.81 120 ARG A C 1
ATOM 813 O O . ARG A 1 120 ? 1.083 -1.081 -24.380 1.00 97.81 120 ARG A O 1
ATOM 820 N N . SER A 1 121 ? 0.913 -1.086 -22.138 1.00 96.94 121 SER A N 1
ATOM 821 C CA . SER A 1 121 ? 1.068 0.360 -22.011 1.00 96.94 121 SER A CA 1
ATOM 822 C C . SER A 1 121 ? 2.485 0.800 -22.406 1.00 96.94 121 SER A C 1
ATOM 824 O O . SER A 1 121 ? 3.472 0.090 -22.222 1.00 96.94 121 SER A O 1
ATOM 826 N N . ALA A 1 122 ? 2.595 2.004 -22.970 1.00 96.69 122 ALA A N 1
ATOM 827 C CA . ALA A 1 122 ? 3.873 2.599 -23.372 1.00 96.69 122 ALA A CA 1
ATOM 828 C C . ALA A 1 122 ? 4.497 3.446 -22.243 1.00 96.69 122 ALA A C 1
ATOM 830 O O . ALA A 1 122 ? 5.090 4.494 -22.497 1.00 96.69 122 ALA A O 1
ATOM 831 N N . TYR A 1 123 ? 4.284 3.037 -20.991 1.00 97.56 123 TYR A N 1
ATOM 832 C CA . TYR A 1 123 ? 4.838 3.671 -19.798 1.00 97.56 123 TYR A CA 1
ATOM 833 C C . TYR A 1 123 ? 4.929 2.664 -18.637 1.00 97.56 123 TYR A C 1
ATOM 835 O O . TYR A 1 123 ? 4.189 1.681 -18.593 1.00 97.56 123 TYR A O 1
ATOM 843 N N . THR A 1 124 ? 5.840 2.916 -17.700 1.00 98.50 124 THR A N 1
ATOM 844 C CA . THR A 1 124 ? 6.012 2.191 -16.434 1.00 98.50 124 THR A CA 1
ATOM 845 C C . THR A 1 124 ? 6.577 3.103 -15.351 1.00 98.50 124 THR A C 1
ATOM 847 O O . THR A 1 124 ? 7.112 4.166 -15.677 1.00 98.50 124 THR A O 1
ATOM 850 N N . SER A 1 125 ? 6.474 2.688 -14.089 1.00 98.44 125 SER A N 1
ATOM 851 C CA . SER A 1 125 ? 6.916 3.435 -12.910 1.00 98.44 125 SER A CA 1
ATOM 852 C C . SER A 1 125 ? 7.999 2.690 -12.120 1.00 98.44 125 SER A C 1
ATOM 854 O O . SER A 1 125 ? 8.126 1.468 -12.253 1.00 98.44 125 SER A O 1
ATOM 856 N N . PRO A 1 126 ? 8.761 3.385 -11.253 1.00 98.69 126 PRO A N 1
ATOM 857 C CA . PRO A 1 126 ? 9.672 2.735 -10.312 1.00 98.69 126 PRO A CA 1
ATOM 858 C C . PRO A 1 126 ? 8.967 1.684 -9.432 1.00 98.69 126 PRO A C 1
ATOM 860 O O . PRO A 1 126 ? 9.531 0.611 -9.222 1.00 98.69 126 PRO A O 1
ATOM 863 N N . THR A 1 127 ? 7.712 1.926 -9.018 1.00 98.38 127 THR A N 1
ATOM 864 C CA . THR A 1 127 ? 6.888 0.932 -8.304 1.00 98.38 127 THR A CA 1
ATOM 865 C C . THR A 1 127 ? 6.689 -0.343 -9.123 1.00 98.38 127 THR A C 1
ATOM 867 O O . THR A 1 127 ? 6.939 -1.430 -8.614 1.00 98.38 127 THR A O 1
ATOM 870 N N . ASN A 1 128 ? 6.288 -0.234 -10.395 1.00 98.81 128 ASN A N 1
ATOM 871 C CA . ASN A 1 128 ? 6.054 -1.401 -11.256 1.00 98.81 128 ASN A CA 1
ATOM 872 C C . ASN A 1 128 ? 7.347 -2.201 -11.483 1.00 98.81 128 ASN A C 1
ATOM 874 O O . ASN A 1 128 ? 7.337 -3.430 -11.420 1.00 98.81 128 ASN A O 1
ATOM 878 N N . ILE A 1 129 ? 8.474 -1.508 -11.690 1.00 98.94 129 ILE A N 1
ATOM 879 C CA . ILE A 1 129 ? 9.8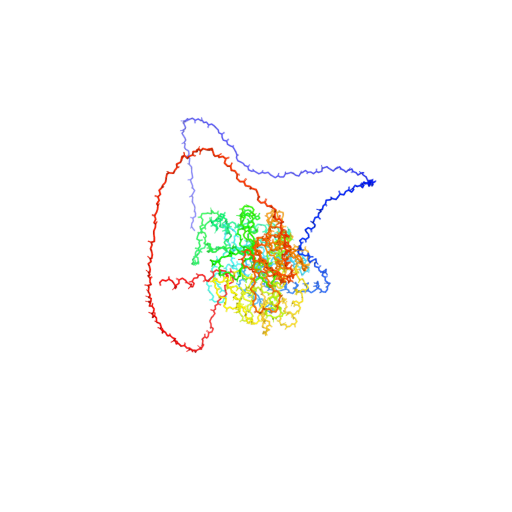07 -2.119 -11.825 1.00 98.94 129 ILE A CA 1
ATOM 880 C C . ILE A 1 129 ? 10.182 -2.887 -10.550 1.00 98.94 129 ILE A C 1
ATOM 882 O O . ILE A 1 129 ? 10.588 -4.047 -10.638 1.00 98.94 129 ILE A O 1
ATOM 886 N N . GLY A 1 130 ? 10.005 -2.278 -9.373 1.00 98.81 130 GLY A N 1
ATOM 887 C CA . GLY A 1 130 ? 10.206 -2.957 -8.092 1.00 98.81 130 GLY A CA 1
ATOM 888 C C . GLY A 1 130 ? 9.292 -4.176 -7.936 1.00 98.81 130 GLY A C 1
ATOM 889 O O . GLY A 1 130 ? 9.763 -5.264 -7.600 1.00 98.81 130 GLY A O 1
ATOM 890 N N . GLY A 1 131 ? 8.021 -4.013 -8.308 1.00 98.75 131 GLY A N 1
ATOM 891 C CA . GLY A 1 131 ? 7.003 -5.058 -8.335 1.00 98.75 131 GLY A CA 1
ATOM 892 C C . GLY A 1 131 ? 7.434 -6.297 -9.106 1.00 98.75 131 GLY A C 1
ATOM 893 O O . GLY A 1 131 ? 7.371 -7.418 -8.598 1.00 98.75 131 GLY A O 1
ATOM 894 N N . TYR A 1 132 ? 7.939 -6.103 -10.322 1.00 98.94 132 TYR A N 1
ATOM 895 C CA . TYR A 1 132 ? 8.437 -7.192 -11.158 1.00 98.94 132 TYR A CA 1
ATOM 896 C C . TYR A 1 132 ? 9.692 -7.873 -10.584 1.00 98.94 132 TYR A C 1
ATOM 898 O O . TYR A 1 132 ? 9.824 -9.098 -10.686 1.00 98.94 132 TYR A O 1
ATOM 906 N N . LEU A 1 133 ? 10.590 -7.115 -9.942 1.00 98.94 133 LEU A N 1
ATOM 907 C CA . LEU A 1 133 ? 11.790 -7.658 -9.301 1.00 98.94 133 LEU A CA 1
ATOM 908 C C . LEU A 1 133 ? 11.436 -8.592 -8.132 1.00 98.94 133 LEU A C 1
ATOM 910 O O . LEU A 1 133 ? 11.831 -9.760 -8.166 1.00 98.94 133 LEU A O 1
ATOM 914 N N . TRP A 1 134 ? 10.638 -8.148 -7.149 1.00 98.81 134 TRP A N 1
ATOM 915 C CA . TRP A 1 134 ? 10.251 -9.030 -6.034 1.00 98.81 134 TRP A CA 1
ATOM 916 C C . TRP A 1 134 ? 9.369 -10.195 -6.494 1.00 98.81 134 TRP A C 1
ATOM 918 O O . TRP A 1 134 ? 9.512 -11.315 -6.004 1.00 98.81 134 TRP A O 1
ATOM 928 N N . SER A 1 135 ? 8.517 -9.977 -7.499 1.00 98.94 135 SER A N 1
ATOM 929 C CA . SER A 1 135 ? 7.704 -11.047 -8.088 1.00 98.94 135 SER A CA 1
ATOM 930 C C . SER A 1 135 ? 8.553 -12.112 -8.776 1.00 98.94 135 SER A C 1
ATOM 932 O O . SER A 1 135 ? 8.200 -13.286 -8.738 1.00 98.94 135 SER A O 1
ATOM 934 N N . THR A 1 136 ? 9.688 -11.738 -9.372 1.00 98.94 136 THR A N 1
ATOM 935 C CA . THR A 1 136 ? 10.635 -12.687 -9.981 1.00 98.94 136 THR A CA 1
ATOM 936 C C . THR A 1 136 ? 11.408 -13.481 -8.924 1.00 98.94 136 THR A C 1
ATOM 938 O O . THR A 1 136 ? 11.676 -14.665 -9.136 1.00 98.94 136 THR A O 1
ATOM 941 N N . VAL A 1 137 ? 11.692 -12.887 -7.758 1.00 98.88 137 VAL A N 1
ATOM 942 C CA . VAL A 1 137 ? 12.205 -13.622 -6.586 1.00 98.88 137 VAL A CA 1
ATOM 943 C C . VAL A 1 137 ? 11.163 -14.631 -6.085 1.00 98.88 137 VAL A C 1
ATOM 945 O O . VAL A 1 137 ? 11.461 -15.820 -6.005 1.00 98.88 137 VAL A O 1
ATOM 948 N N . MET A 1 138 ? 9.914 -14.212 -5.863 1.00 98.81 138 MET A N 1
ATOM 949 C CA . MET A 1 138 ? 8.845 -15.126 -5.432 1.00 98.81 138 MET A CA 1
ATOM 950 C C . MET A 1 138 ? 8.557 -16.226 -6.462 1.00 98.81 138 MET A C 1
ATOM 952 O O . MET A 1 138 ? 8.415 -17.389 -6.096 1.00 98.81 138 MET A O 1
ATOM 956 N N . ALA A 1 139 ? 8.558 -15.915 -7.761 1.00 98.88 139 ALA A N 1
ATOM 957 C CA . ALA A 1 139 ? 8.387 -16.913 -8.816 1.00 98.88 139 ALA A CA 1
ATOM 958 C C . ALA A 1 139 ? 9.521 -17.953 -8.849 1.00 98.88 139 ALA A C 1
ATOM 960 O O . ALA A 1 139 ? 9.283 -19.114 -9.183 1.00 98.88 139 ALA A O 1
ATOM 961 N N . ARG A 1 140 ? 10.750 -17.572 -8.482 1.00 98.81 140 ARG A N 1
ATOM 962 C CA . ARG A 1 140 ? 11.866 -18.512 -8.307 1.00 98.81 140 ARG A CA 1
ATOM 963 C C . ARG A 1 140 ? 11.641 -19.428 -7.106 1.00 98.81 140 ARG A C 1
ATOM 965 O O . ARG A 1 140 ? 11.864 -20.633 -7.214 1.00 98.81 140 ARG A O 1
ATOM 972 N N . ASP A 1 141 ? 11.214 -18.868 -5.980 1.00 98.62 141 ASP A N 1
ATOM 973 C CA . ASP A 1 141 ? 11.110 -19.598 -4.711 1.00 98.62 141 ASP A CA 1
ATOM 974 C C . ASP A 1 141 ? 9.900 -20.543 -4.681 1.00 98.62 141 ASP A C 1
ATOM 976 O O . ASP A 1 141 ? 10.000 -21.656 -4.166 1.00 98.62 141 ASP A O 1
ATOM 980 N N . LEU A 1 142 ? 8.814 -20.163 -5.362 1.00 98.44 142 LEU A N 1
ATOM 981 C CA . LEU A 1 142 ? 7.673 -21.026 -5.690 1.00 98.44 142 LEU A CA 1
ATOM 982 C C . LEU A 1 142 ? 7.968 -22.016 -6.840 1.00 98.44 142 LEU A C 1
ATOM 984 O O . LEU A 1 142 ? 7.142 -22.866 -7.160 1.00 98.44 142 LEU A O 1
ATOM 988 N N . GLY A 1 143 ? 9.138 -21.930 -7.485 1.00 98.44 143 GLY A N 1
ATOM 989 C CA . GLY A 1 143 ? 9.561 -22.847 -8.551 1.00 98.44 143 GLY A CA 1
ATOM 990 C C . GLY A 1 143 ? 8.860 -22.666 -9.905 1.00 98.44 143 GLY A C 1
ATOM 991 O O . GLY A 1 143 ? 8.964 -23.554 -10.755 1.00 98.44 143 GLY A O 1
ATOM 992 N N . ILE A 1 144 ? 8.181 -21.534 -10.119 1.00 98.81 144 ILE A N 1
ATOM 993 C CA . ILE A 1 144 ? 7.558 -21.128 -11.391 1.00 98.81 144 ILE A CA 1
ATOM 994 C C . ILE A 1 144 ? 8.642 -20.858 -12.450 1.00 98.81 144 ILE A C 1
ATOM 996 O O . ILE A 1 144 ? 8.510 -21.283 -13.598 1.00 98.81 144 ILE A O 1
ATOM 1000 N N . VAL A 1 145 ? 9.751 -20.221 -12.051 1.00 98.75 145 VAL A N 1
ATOM 1001 C CA . VAL A 1 145 ? 10.964 -20.045 -12.872 1.00 98.75 145 VAL A CA 1
ATOM 1002 C C . VAL A 1 145 ? 12.183 -20.679 -12.204 1.00 98.75 145 VAL A C 1
ATOM 1004 O O . VAL A 1 145 ? 12.251 -20.814 -10.983 1.00 98.75 145 VAL A O 1
ATOM 1007 N N . THR A 1 146 ? 13.188 -21.075 -12.987 1.00 98.75 146 THR A N 1
ATOM 1008 C CA . THR A 1 146 ? 14.442 -21.590 -12.417 1.00 98.75 146 THR A CA 1
ATOM 1009 C C . THR A 1 146 ? 15.336 -20.468 -11.880 1.00 98.75 146 THR A C 1
ATOM 1011 O O . THR A 1 146 ? 15.260 -19.319 -12.307 1.00 98.75 146 THR A O 1
ATOM 1014 N N . ALA A 1 147 ? 16.262 -20.809 -10.978 1.00 98.56 147 ALA A N 1
ATOM 1015 C CA . ALA A 1 147 ? 17.212 -19.849 -10.408 1.00 98.56 147 ALA A CA 1
ATOM 1016 C C . ALA A 1 147 ? 18.161 -19.197 -11.435 1.00 98.56 147 ALA A C 1
ATOM 1018 O O . ALA A 1 147 ? 18.685 -18.120 -11.166 1.00 98.56 147 ALA A O 1
ATOM 1019 N N . ASP A 1 148 ? 18.407 -19.817 -12.593 1.00 98.75 148 ASP A N 1
ATOM 1020 C CA . ASP A 1 148 ? 19.193 -19.182 -13.662 1.00 98.75 148 ASP A CA 1
ATOM 1021 C C . ASP A 1 148 ? 18.319 -18.267 -14.540 1.00 98.75 148 ASP A C 1
ATOM 1023 O O . ASP A 1 148 ? 18.767 -17.185 -14.905 1.00 98.75 148 ASP A O 1
ATOM 1027 N N . GLU A 1 149 ? 17.055 -18.628 -14.795 1.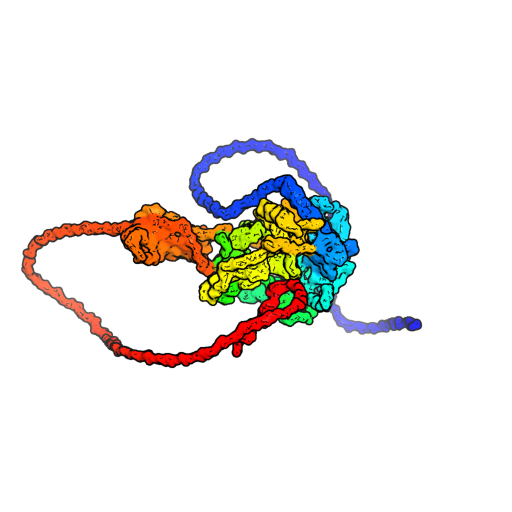00 98.75 149 GLU A N 1
ATOM 1028 C CA . GLU A 1 149 ? 16.095 -17.749 -15.486 1.00 98.75 149 GLU A CA 1
ATOM 1029 C C . GLU A 1 149 ? 15.787 -16.494 -14.657 1.00 98.75 149 GLU A C 1
ATOM 1031 O O . GLU A 1 149 ? 15.864 -15.386 -15.180 1.00 98.75 149 GLU A O 1
ATOM 1036 N N . ALA A 1 150 ? 15.523 -16.641 -13.355 1.00 98.88 150 ALA A N 1
ATOM 1037 C CA . ALA A 1 150 ? 15.304 -15.512 -12.450 1.00 98.88 150 ALA A CA 1
ATOM 1038 C C . ALA A 1 150 ? 16.513 -14.558 -12.409 1.00 98.88 150 ALA A C 1
ATOM 1040 O O . ALA A 1 150 ? 16.342 -13.340 -12.441 1.00 98.88 150 ALA A O 1
ATOM 1041 N N . TYR A 1 151 ? 17.735 -15.104 -12.397 1.00 98.88 151 TYR A N 1
ATOM 1042 C CA . TYR A 1 151 ? 18.964 -14.315 -12.483 1.00 98.88 151 TYR A CA 1
ATOM 1043 C C . TYR A 1 151 ? 19.070 -13.551 -13.807 1.00 98.88 151 TYR A C 1
ATOM 1045 O O . TYR A 1 151 ? 19.319 -12.349 -13.778 1.00 98.88 151 TYR A O 1
ATOM 1053 N N . ASP A 1 152 ? 18.848 -14.202 -14.954 1.00 98.88 152 ASP A N 1
ATOM 1054 C CA . ASP A 1 152 ? 18.926 -13.545 -16.265 1.00 98.88 152 ASP A CA 1
ATOM 1055 C C . ASP A 1 152 ? 17.870 -12.421 -16.400 1.00 98.88 152 ASP A C 1
ATOM 1057 O O . ASP A 1 152 ? 18.171 -11.344 -16.926 1.00 98.88 152 ASP A O 1
ATOM 1061 N N . LEU A 1 153 ? 16.654 -12.627 -15.875 1.00 98.88 153 LEU A N 1
ATOM 1062 C CA . LEU A 1 153 ? 15.572 -11.631 -15.862 1.00 98.88 153 LEU A CA 1
ATOM 1063 C C . LEU A 1 153 ? 15.899 -10.425 -14.965 1.00 98.88 153 LEU A C 1
ATOM 1065 O O . LEU A 1 153 ? 15.860 -9.278 -15.425 1.00 98.88 153 LEU A O 1
ATOM 1069 N N . MET A 1 154 ? 16.279 -10.663 -13.704 1.00 98.88 154 MET A N 1
ATOM 1070 C CA . MET A 1 154 ? 16.654 -9.590 -12.774 1.00 98.88 154 MET A CA 1
ATOM 1071 C C . MET A 1 154 ? 17.911 -8.851 -13.247 1.00 98.88 154 MET A C 1
ATOM 1073 O O . MET A 1 154 ? 17.939 -7.626 -13.217 1.00 98.88 154 MET A O 1
ATOM 1077 N N . SER A 1 155 ? 18.918 -9.561 -13.768 1.00 98.94 155 SER A N 1
ATOM 1078 C CA . SER A 1 155 ? 20.138 -8.958 -14.320 1.00 98.94 155 SER A CA 1
ATOM 1079 C C . SER A 1 155 ? 19.834 -8.028 -15.497 1.00 98.94 155 SER A C 1
ATOM 1081 O O . SER A 1 155 ? 20.379 -6.927 -15.562 1.00 98.94 155 SER A O 1
ATOM 1083 N N . THR A 1 156 ? 18.922 -8.429 -16.391 1.00 98.94 156 THR A N 1
ATOM 1084 C CA . THR A 1 156 ? 18.474 -7.588 -17.514 1.00 98.94 156 THR A CA 1
ATOM 1085 C C . THR A 1 156 ? 17.769 -6.325 -17.013 1.00 98.94 156 THR A C 1
ATOM 1087 O O . THR A 1 156 ? 18.080 -5.227 -17.470 1.00 98.94 156 THR A O 1
ATOM 1090 N N . THR A 1 157 ? 16.880 -6.474 -16.028 1.00 98.94 157 THR A N 1
ATOM 1091 C CA . THR A 1 157 ? 16.138 -5.360 -15.417 1.00 98.94 157 THR A CA 1
ATOM 1092 C C . THR A 1 157 ? 17.085 -4.369 -14.733 1.00 98.94 157 THR A C 1
ATOM 1094 O O . THR A 1 157 ? 17.077 -3.187 -15.069 1.00 98.94 157 THR A O 1
ATOM 1097 N N . LEU A 1 158 ? 17.961 -4.842 -13.835 1.00 98.94 158 LEU A N 1
ATOM 1098 C CA . LEU A 1 158 ? 18.931 -4.005 -13.117 1.00 98.94 158 LEU A CA 1
ATOM 1099 C C . LEU A 1 158 ? 19.885 -3.272 -14.070 1.00 98.94 158 LEU A C 1
ATOM 1101 O O . LEU A 1 158 ? 20.139 -2.085 -13.882 1.00 98.94 158 LEU A O 1
ATOM 1105 N N . ALA A 1 159 ? 20.368 -3.944 -15.121 1.00 98.81 159 ALA A N 1
ATOM 1106 C CA . ALA A 1 159 ? 21.249 -3.333 -16.117 1.00 98.81 159 ALA A CA 1
ATOM 1107 C C . ALA A 1 159 ? 20.575 -2.198 -16.911 1.00 98.81 159 ALA A C 1
ATOM 1109 O O . ALA A 1 159 ? 21.265 -1.293 -17.382 1.00 98.81 159 ALA A O 1
ATOM 1110 N N . THR A 1 160 ? 19.246 -2.227 -17.058 1.00 98.81 160 THR A N 1
ATOM 1111 C CA . THR A 1 160 ? 18.489 -1.092 -17.602 1.00 98.81 160 THR A CA 1
ATOM 1112 C C . THR A 1 160 ? 18.263 -0.015 -16.545 1.00 98.81 160 THR A C 1
ATOM 1114 O O . THR A 1 160 ? 18.470 1.156 -16.850 1.00 98.81 160 THR A O 1
ATOM 1117 N N . VAL A 1 161 ? 17.884 -0.390 -15.315 1.00 98.75 161 VAL A N 1
ATOM 1118 C CA . VAL A 1 161 ? 17.610 0.546 -14.205 1.00 98.75 161 VAL A CA 1
ATOM 1119 C C . VAL A 1 161 ? 18.825 1.421 -13.878 1.00 98.75 161 VAL A C 1
ATOM 1121 O O . VAL A 1 161 ? 18.671 2.636 -13.776 1.00 98.75 161 VAL A O 1
ATOM 1124 N N . ASP A 1 162 ? 20.032 0.847 -13.820 1.00 98.38 162 ASP A N 1
ATOM 1125 C CA . ASP A 1 162 ? 21.306 1.578 -13.652 1.00 98.38 162 ASP A CA 1
ATOM 1126 C C . ASP A 1 162 ? 21.516 2.674 -14.722 1.00 98.38 162 ASP A C 1
ATOM 1128 O O . ASP A 1 162 ? 22.107 3.724 -14.466 1.00 98.38 162 ASP A O 1
ATOM 1132 N N . GLY A 1 163 ? 20.986 2.453 -15.931 1.00 97.88 163 GLY A N 1
ATOM 1133 C CA . GLY A 1 163 ? 21.081 3.368 -17.067 1.00 97.88 163 GLY A CA 1
ATOM 1134 C C . GLY A 1 163 ? 19.932 4.373 -17.218 1.00 97.88 163 GLY A C 1
ATOM 1135 O O . GLY A 1 163 ? 19.976 5.166 -18.164 1.00 97.88 163 GLY A O 1
ATOM 1136 N N . LEU A 1 164 ? 18.907 4.350 -16.356 1.00 98.50 164 LEU A N 1
ATOM 1137 C CA . LEU A 1 164 ? 17.761 5.260 -16.467 1.00 98.50 164 LEU A CA 1
ATOM 1138 C C . LEU A 1 164 ? 18.136 6.704 -16.102 1.00 98.50 164 LEU A C 1
ATOM 1140 O O . LEU A 1 164 ? 18.899 6.977 -15.177 1.00 98.50 164 LEU A O 1
ATOM 1144 N N . ASP A 1 165 ? 17.528 7.651 -16.815 1.00 97.25 165 ASP A N 1
ATOM 1145 C CA . ASP A 1 165 ? 17.594 9.081 -16.500 1.00 97.25 165 ASP A CA 1
ATOM 1146 C C . ASP A 1 165 ? 16.943 9.336 -15.127 1.00 97.25 165 ASP A C 1
ATOM 1148 O O . ASP A 1 165 ? 15.775 8.996 -14.935 1.00 97.25 165 ASP A O 1
ATOM 1152 N N . ARG A 1 166 ? 17.687 9.900 -14.169 1.00 97.06 166 ARG A N 1
ATOM 1153 C CA . ARG A 1 166 ? 17.282 10.089 -12.761 1.00 97.06 166 ARG A CA 1
ATOM 1154 C C . ARG A 1 166 ? 17.890 11.371 -12.181 1.00 97.06 166 ARG A C 1
ATOM 1156 O O . ARG A 1 166 ? 18.839 11.920 -12.741 1.00 97.06 166 ARG A O 1
ATOM 1163 N N . HIS A 1 167 ? 17.350 11.881 -11.075 1.00 96.94 167 HIS A N 1
ATOM 1164 C CA . HIS A 1 167 ? 17.838 13.116 -10.455 1.00 96.94 167 HIS A CA 1
ATOM 1165 C C . HIS A 1 167 ? 19.168 12.869 -9.721 1.00 96.94 167 HIS A C 1
ATOM 1167 O O . HIS A 1 167 ? 19.182 12.556 -8.531 1.00 96.94 167 HIS A O 1
ATOM 1173 N N . GLU A 1 168 ? 20.293 13.027 -10.434 1.00 94.38 168 GLU A N 1
ATOM 1174 C CA . GLU A 1 168 ? 21.648 12.729 -9.926 1.00 94.38 168 GLU A CA 1
ATOM 1175 C C . GLU A 1 168 ? 21.954 13.247 -8.501 1.00 94.38 168 GLU A C 1
ATOM 1177 O O . GLU A 1 168 ? 22.568 12.495 -7.750 1.00 94.38 168 GLU A O 1
ATOM 1182 N N . PRO A 1 169 ? 21.543 14.460 -8.061 1.00 95.25 169 PRO A N 1
ATOM 1183 C CA . PRO A 1 169 ? 21.842 14.928 -6.704 1.00 95.25 169 PRO A CA 1
ATOM 1184 C C . PRO A 1 169 ? 21.205 14.119 -5.564 1.00 95.25 169 PRO A C 1
ATOM 1186 O O . PRO A 1 169 ? 21.644 14.273 -4.428 1.00 95.25 169 PRO A O 1
ATOM 1189 N N . SER A 1 170 ? 20.175 13.309 -5.836 1.00 96.38 170 SER A N 1
ATOM 1190 C CA . SER A 1 170 ? 19.478 12.489 -4.831 1.00 96.38 170 SER A CA 1
ATOM 1191 C C . SER A 1 170 ? 19.326 11.011 -5.209 1.00 96.38 170 SER A C 1
ATOM 1193 O O . SER A 1 170 ? 18.674 10.277 -4.473 1.00 96.38 170 SER A O 1
ATOM 1195 N N . GLY A 1 171 ? 19.805 10.600 -6.389 1.00 97.38 171 GLY A N 1
ATOM 1196 C CA . GLY A 1 171 ? 19.639 9.252 -6.955 1.00 97.38 171 GLY A CA 1
ATOM 1197 C C . GLY A 1 171 ? 18.206 8.836 -7.308 1.00 97.38 171 GLY A C 1
ATOM 1198 O O . GLY A 1 171 ? 18.021 7.775 -7.900 1.00 97.38 171 GLY A O 1
ATOM 1199 N N . MET A 1 172 ? 17.205 9.662 -6.985 1.00 98.12 172 MET A N 1
ATOM 1200 C CA . MET A 1 172 ? 15.783 9.356 -7.160 1.00 98.12 172 MET A CA 1
ATOM 1201 C C . MET A 1 172 ? 15.367 9.335 -8.632 1.00 98.12 172 MET A C 1
ATOM 1203 O O . MET A 1 172 ? 15.745 10.202 -9.424 1.00 98.12 172 MET A O 1
ATOM 1207 N N . PHE A 1 173 ? 14.533 8.361 -8.971 1.00 98.62 173 PHE A N 1
ATOM 1208 C CA . PHE A 1 173 ? 13.961 8.120 -10.287 1.00 98.62 173 PHE A CA 1
ATOM 1209 C C . PHE A 1 173 ? 12.694 8.954 -10.510 1.00 98.62 173 PHE A C 1
ATOM 1211 O O . PHE A 1 173 ? 11.973 9.308 -9.571 1.00 98.62 173 PHE A O 1
ATOM 1218 N N . TYR A 1 174 ? 12.415 9.254 -11.778 1.00 98.19 174 TYR A N 1
ATOM 1219 C CA . TYR A 1 174 ? 11.173 9.899 -12.194 1.00 98.19 174 TYR A CA 1
ATOM 1220 C C . TYR A 1 174 ? 10.029 8.882 -12.254 1.00 98.19 174 TYR A C 1
ATOM 1222 O O . TYR A 1 174 ? 10.249 7.691 -12.445 1.00 98.19 174 TYR A O 1
ATOM 1230 N N . ASN A 1 175 ? 8.789 9.353 -12.157 1.00 96.06 175 ASN A N 1
ATOM 1231 C CA . ASN A 1 175 ? 7.622 8.474 -12.119 1.00 96.06 175 ASN A CA 1
ATOM 1232 C C . ASN A 1 175 ? 7.361 7.649 -13.390 1.00 96.06 175 ASN A C 1
ATOM 1234 O O . ASN A 1 175 ? 6.663 6.648 -13.279 1.00 96.06 175 ASN A O 1
ATOM 1238 N N . TRP A 1 176 ? 7.854 8.049 -14.573 1.00 97.81 176 TRP A N 1
ATOM 1239 C CA . TRP A 1 176 ? 7.411 7.459 -15.846 1.00 97.81 176 TRP A CA 1
ATOM 1240 C C . TRP A 1 176 ? 8.532 7.251 -16.880 1.00 97.81 176 TRP A C 1
ATOM 1242 O O . TRP A 1 176 ? 9.142 8.215 -17.358 1.00 97.81 176 TRP A O 1
ATOM 1252 N N . TYR A 1 177 ? 8.724 5.997 -17.302 1.00 98.44 177 TYR A N 1
ATOM 1253 C CA . TYR A 1 177 ? 9.664 5.556 -18.349 1.00 98.44 177 TYR A CA 1
ATOM 1254 C C . TYR A 1 177 ? 8.959 4.716 -19.425 1.00 98.44 177 TYR A C 1
ATOM 1256 O O . TYR A 1 177 ? 7.993 4.025 -19.121 1.00 98.44 177 TYR A O 1
ATOM 1264 N N . ASP A 1 178 ? 9.422 4.755 -20.676 1.00 98.19 178 ASP A N 1
ATOM 1265 C CA . ASP A 1 178 ? 8.968 3.854 -21.747 1.00 98.19 178 ASP A CA 1
ATOM 1266 C C . ASP A 1 178 ? 9.571 2.448 -21.519 1.00 98.19 178 ASP A C 1
ATOM 1268 O O . ASP A 1 178 ? 10.801 2.321 -21.520 1.00 98.19 178 ASP A O 1
ATOM 1272 N N . PRO A 1 179 ? 8.765 1.380 -21.342 1.00 98.25 179 PRO A N 1
ATOM 1273 C CA . PRO A 1 179 ? 9.283 0.041 -21.058 1.00 98.25 179 PRO A CA 1
ATOM 1274 C C . PRO A 1 179 ? 10.186 -0.506 -22.168 1.00 98.25 179 PRO A C 1
ATOM 1276 O O . PRO A 1 179 ? 11.101 -1.274 -21.890 1.00 98.25 179 PRO A O 1
ATOM 1279 N N . ALA A 1 180 ? 9.961 -0.118 -23.426 1.00 97.56 180 ALA A N 1
ATOM 1280 C CA . ALA A 1 180 ? 10.681 -0.656 -24.577 1.00 97.56 180 ALA A CA 1
ATOM 1281 C C . ALA A 1 180 ? 12.021 0.052 -24.852 1.00 97.56 180 ALA A C 1
ATOM 1283 O O . ALA A 1 180 ? 12.808 -0.437 -25.668 1.00 97.56 180 ALA A O 1
ATOM 1284 N N . THR A 1 181 ? 12.294 1.202 -24.218 1.00 97.62 181 THR A N 1
ATOM 1285 C CA . THR A 1 181 ? 13.548 1.954 -24.435 1.00 97.62 181 THR A CA 1
ATOM 1286 C C . THR A 1 181 ? 14.259 2.426 -23.167 1.00 97.62 181 THR A C 1
ATOM 1288 O O . THR A 1 181 ? 15.449 2.729 -23.244 1.00 97.62 181 THR A O 1
ATOM 1291 N N . GLY A 1 182 ? 13.569 2.510 -22.026 1.00 98.00 182 GLY A N 1
ATOM 1292 C CA . GLY A 1 182 ? 14.063 3.177 -20.817 1.00 98.00 182 GLY A CA 1
ATOM 1293 C C . GLY A 1 182 ? 14.061 4.712 -20.904 1.00 98.00 182 GLY A C 1
ATOM 1294 O O . GLY A 1 182 ? 14.512 5.382 -19.976 1.00 98.00 182 GLY A O 1
ATOM 1295 N N . ASP A 1 183 ? 13.562 5.309 -21.994 1.00 97.81 183 ASP A N 1
ATOM 1296 C CA . ASP A 1 183 ? 13.474 6.766 -22.112 1.00 97.81 183 ASP A CA 1
ATOM 1297 C C . ASP A 1 183 ? 12.397 7.328 -21.173 1.00 97.81 183 ASP A C 1
ATOM 1299 O O . ASP A 1 183 ? 11.276 6.829 -21.097 1.00 97.81 183 ASP A O 1
ATOM 1303 N N . ARG A 1 184 ? 12.703 8.444 -20.510 1.00 95.62 184 ARG A N 1
ATOM 1304 C CA . ARG A 1 184 ? 11.754 9.168 -19.656 1.00 95.62 184 ARG A CA 1
ATOM 1305 C C . ARG A 1 184 ? 10.547 9.680 -20.455 1.00 95.62 184 ARG A C 1
ATOM 1307 O O . ARG A 1 184 ? 10.715 10.413 -21.438 1.00 95.62 184 ARG A O 1
ATOM 1314 N N . VAL A 1 185 ? 9.328 9.365 -20.011 1.00 95.94 185 VAL A N 1
ATOM 1315 C CA . VAL A 1 185 ? 8.091 9.786 -20.690 1.00 95.94 185 VAL A CA 1
ATOM 1316 C C . VAL A 1 185 ? 7.878 11.288 -20.484 1.00 95.94 185 VAL A C 1
ATOM 1318 O O . VAL A 1 185 ? 7.711 11.775 -19.368 1.00 95.94 185 VAL A O 1
ATOM 1321 N N . ARG A 1 186 ? 7.887 12.048 -21.586 1.00 93.81 186 ARG A N 1
ATOM 1322 C CA . ARG A 1 186 ? 7.664 13.512 -21.586 1.00 93.81 186 ARG A CA 1
ATOM 1323 C C . ARG A 1 186 ? 6.269 13.923 -22.054 1.00 93.81 186 ARG A C 1
ATOM 1325 O O . ARG A 1 186 ? 5.826 15.035 -21.770 1.00 93.81 186 ARG A O 1
ATOM 1332 N N . ASN A 1 187 ? 5.579 13.038 -22.766 1.00 94.44 187 ASN A N 1
ATOM 1333 C CA . ASN A 1 187 ? 4.226 13.244 -23.264 1.00 94.44 187 ASN A CA 1
ATOM 1334 C C . ASN A 1 187 ? 3.434 11.945 -23.111 1.00 94.44 187 ASN A C 1
ATOM 1336 O O . ASN A 1 187 ? 3.931 10.893 -23.510 1.00 94.44 187 ASN A O 1
ATOM 1340 N N . TRP A 1 188 ? 2.220 12.028 -22.569 1.00 92.12 188 TRP A N 1
ATOM 1341 C CA . TRP A 1 188 ? 1.352 10.878 -22.353 1.00 92.12 188 TRP A CA 1
ATOM 1342 C C . TRP A 1 188 ? 1.049 10.156 -23.675 1.00 92.12 188 TRP A C 1
ATOM 1344 O O . TRP A 1 188 ? 0.611 10.798 -24.642 1.00 92.12 188 TRP A O 1
ATOM 1354 N N . PRO A 1 189 ? 1.264 8.829 -23.752 1.00 83.56 189 PRO A N 1
ATOM 1355 C CA . PRO A 1 189 ? 0.853 8.037 -24.901 1.00 83.56 189 PRO A CA 1
ATOM 1356 C C . PRO A 1 189 ? -0.662 8.144 -25.119 1.00 83.56 189 PRO A C 1
ATOM 1358 O O . PRO A 1 189 ? -1.453 7.889 -24.218 1.00 83.56 189 PRO A O 1
ATOM 1361 N N . GLY A 1 190 ? -1.075 8.527 -26.330 1.00 84.25 190 GLY A N 1
ATOM 1362 C CA . GLY A 1 190 ? -2.483 8.735 -26.677 1.00 84.25 190 GLY A CA 1
ATOM 1363 C C . GLY A 1 190 ? -2.809 10.197 -26.974 1.00 84.25 190 GLY A C 1
ATOM 1364 O O . GLY A 1 190 ? -2.857 10.577 -28.145 1.00 84.25 190 GLY A O 1
ATOM 1365 N N . ASP A 1 191 ? -3.058 11.010 -25.945 1.00 87.69 191 ASP A N 1
ATOM 1366 C CA . ASP A 1 191 ? -3.482 12.410 -26.113 1.00 87.69 191 ASP A CA 1
ATOM 1367 C C . ASP A 1 191 ? -2.314 13.396 -26.328 1.00 87.69 191 ASP A C 1
ATOM 1369 O O . ASP A 1 191 ? -2.510 14.481 -26.884 1.00 87.69 191 ASP A O 1
ATOM 1373 N N . GLY A 1 192 ? -1.090 13.000 -25.959 1.00 90.88 192 GLY A N 1
ATOM 1374 C CA . GLY A 1 192 ? 0.120 13.808 -26.076 1.00 90.88 192 GLY A CA 1
ATOM 1375 C C . GLY A 1 192 ? 0.255 14.916 -25.027 1.00 90.88 192 GLY A C 1
ATOM 1376 O O . GLY A 1 192 ? 1.121 15.784 -25.195 1.00 90.88 192 GLY A O 1
ATOM 1377 N N . ALA A 1 193 ? -0.561 14.922 -23.967 1.00 91.75 193 ALA A N 1
ATOM 1378 C CA . ALA A 1 193 ? -0.431 15.870 -22.862 1.00 91.75 193 ALA A CA 1
ATOM 1379 C C . ALA A 1 193 ? 0.972 15.790 -22.235 1.00 91.75 193 ALA A C 1
ATOM 1381 O O . ALA A 1 193 ? 1.591 14.731 -22.213 1.00 91.75 193 ALA A O 1
ATOM 1382 N N . VAL A 1 194 ? 1.520 16.919 -21.779 1.00 91.00 194 VAL A N 1
ATOM 1383 C CA . VAL A 1 194 ? 2.867 16.946 -21.181 1.00 91.00 194 VAL A CA 1
ATOM 1384 C C . VAL A 1 194 ? 2.829 16.237 -19.830 1.00 91.00 194 VAL A C 1
ATOM 1386 O O . VAL A 1 194 ? 1.960 16.530 -19.013 1.00 91.00 194 VAL A O 1
ATOM 1389 N N . VAL A 1 195 ? 3.775 15.327 -19.601 1.00 90.69 195 VAL A N 1
ATOM 1390 C CA . VAL A 1 195 ? 3.939 14.645 -18.312 1.00 90.69 195 VAL A CA 1
ATOM 1391 C C . VAL A 1 195 ? 4.721 15.557 -17.377 1.00 90.69 195 VAL A C 1
ATOM 1393 O O . VAL A 1 195 ? 5.851 15.934 -17.697 1.00 90.69 195 VAL A O 1
ATOM 1396 N N . GLU A 1 196 ? 4.156 15.891 -16.218 1.00 89.81 196 GLU A N 1
ATOM 1397 C CA . GLU A 1 196 ? 4.932 16.542 -15.162 1.00 89.81 196 GLU A CA 1
ATOM 1398 C C . GLU A 1 196 ? 5.997 15.553 -14.661 1.00 89.81 196 GLU A C 1
ATOM 1400 O O . GLU A 1 196 ? 5.689 14.422 -14.289 1.00 89.81 196 GLU A O 1
ATOM 1405 N N . GLN A 1 197 ? 7.267 15.950 -14.724 1.00 93.31 197 GLN A N 1
ATOM 1406 C CA . GLN A 1 197 ? 8.443 15.108 -14.484 1.00 93.31 197 GLN A CA 1
ATOM 1407 C C . GLN A 1 197 ? 8.666 14.951 -12.972 1.00 93.31 197 GLN A C 1
ATOM 1409 O O . GLN A 1 197 ? 9.628 15.468 -12.408 1.00 93.31 197 GLN A O 1
ATOM 1414 N N . PHE A 1 198 ? 7.696 14.320 -12.318 1.00 96.44 198 PHE A N 1
ATOM 1415 C CA . PHE A 1 198 ? 7.630 14.133 -10.877 1.00 96.44 198 PHE A CA 1
ATOM 1416 C C . PHE A 1 198 ? 8.573 13.021 -10.407 1.00 96.44 198 PHE A C 1
ATOM 1418 O O . PHE A 1 198 ? 8.831 12.064 -11.142 1.00 96.44 198 PHE A O 1
ATOM 1425 N N . LEU A 1 199 ? 9.062 13.168 -9.177 1.00 97.56 199 LEU A N 1
ATOM 1426 C CA . LEU A 1 199 ? 9.835 12.185 -8.431 1.00 97.56 199 LEU A CA 1
ATOM 1427 C C . LEU A 1 199 ? 9.111 11.914 -7.109 1.00 97.56 199 LEU A C 1
ATOM 1429 O O . LEU A 1 199 ? 9.349 12.586 -6.101 1.00 97.56 199 LEU A O 1
ATOM 1433 N N . SER A 1 200 ? 8.197 10.950 -7.142 1.00 97.38 200 SER A N 1
ATOM 1434 C CA . SER A 1 200 ? 7.408 10.460 -6.008 1.00 97.38 200 SER A CA 1
ATOM 1435 C C . SER A 1 200 ? 8.281 9.793 -4.946 1.00 97.38 200 SER A C 1
ATOM 1437 O O . SER A 1 200 ? 9.144 8.975 -5.274 1.00 97.38 200 SER A O 1
ATOM 1439 N N . SER A 1 201 ? 8.042 10.108 -3.670 1.00 97.25 201 SER A N 1
ATOM 1440 C CA . SER A 1 201 ? 8.689 9.404 -2.554 1.00 97.25 201 SER A CA 1
ATOM 1441 C C . SER A 1 201 ? 8.183 7.968 -2.403 1.00 97.25 201 SER A C 1
ATOM 1443 O O . SER A 1 201 ? 8.939 7.100 -1.971 1.00 97.25 201 SER A O 1
ATOM 1445 N N . VAL A 1 202 ? 6.945 7.702 -2.828 1.00 95.50 202 VAL A N 1
ATOM 1446 C CA . VAL A 1 202 ? 6.305 6.379 -2.784 1.00 95.50 202 VAL A CA 1
ATOM 1447 C C . VAL A 1 202 ? 6.943 5.440 -3.799 1.00 95.50 202 VAL A C 1
ATOM 1449 O O . VAL A 1 202 ? 7.417 4.368 -3.432 1.00 95.50 202 VAL A O 1
ATOM 1452 N N . ASP A 1 203 ? 7.033 5.868 -5.061 1.00 98.00 203 ASP A N 1
ATOM 1453 C CA . ASP A 1 203 ? 7.552 5.021 -6.138 1.00 98.00 203 ASP A CA 1
ATOM 1454 C C . ASP A 1 203 ? 9.030 4.686 -5.943 1.00 98.00 203 ASP A C 1
ATOM 1456 O O . ASP A 1 203 ? 9.457 3.548 -6.142 1.00 98.00 203 ASP A O 1
ATOM 1460 N N . ASN A 1 204 ? 9.808 5.670 -5.492 1.00 98.62 204 ASN A N 1
ATOM 1461 C CA . ASN A 1 204 ? 11.200 5.449 -5.131 1.00 98.62 204 ASN A CA 1
ATOM 1462 C C . ASN A 1 204 ? 11.341 4.559 -3.887 1.00 98.62 204 ASN A C 1
ATOM 1464 O O . ASN A 1 204 ? 12.259 3.746 -3.841 1.00 98.62 204 ASN A O 1
ATOM 1468 N N . GLY A 1 205 ? 10.419 4.648 -2.921 1.00 98.25 205 GLY A N 1
ATOM 1469 C CA . GLY A 1 205 ? 10.348 3.735 -1.780 1.00 98.25 205 GLY A CA 1
ATOM 1470 C C . GLY A 1 205 ? 10.178 2.273 -2.201 1.00 98.25 205 GLY A C 1
ATOM 1471 O O . GLY A 1 205 ? 10.943 1.417 -1.762 1.00 98.25 205 GLY A O 1
ATOM 1472 N N . TRP A 1 206 ? 9.236 1.985 -3.103 1.00 98.56 206 TRP A N 1
ATOM 1473 C CA . TRP A 1 206 ? 8.988 0.618 -3.580 1.00 98.56 206 TRP A CA 1
ATOM 1474 C C . TRP A 1 206 ? 10.100 0.068 -4.480 1.00 98.56 206 TRP A C 1
ATOM 1476 O O . TRP A 1 206 ? 10.452 -1.105 -4.349 1.00 98.56 206 TRP A O 1
ATOM 1486 N N . LEU A 1 207 ? 10.716 0.897 -5.333 1.00 98.88 207 LEU A N 1
ATOM 1487 C CA . LEU A 1 207 ? 11.899 0.477 -6.094 1.00 98.88 207 LEU A CA 1
ATOM 1488 C C . LEU A 1 207 ? 13.082 0.168 -5.166 1.00 98.88 207 LEU A C 1
ATOM 1490 O O . LEU A 1 207 ? 13.691 -0.893 -5.283 1.00 98.88 207 LEU A O 1
ATOM 1494 N N . ALA A 1 208 ? 13.387 1.061 -4.222 1.00 98.75 208 ALA A N 1
ATOM 1495 C CA . ALA A 1 208 ? 14.467 0.867 -3.258 1.00 98.75 208 ALA A CA 1
ATOM 1496 C C . ALA A 1 208 ? 14.252 -0.392 -2.403 1.00 98.75 208 ALA A C 1
ATOM 1498 O O . ALA A 1 208 ? 15.194 -1.146 -2.160 1.00 98.75 208 ALA A O 1
ATOM 1499 N N . ALA A 1 209 ? 13.007 -0.670 -2.010 1.00 98.56 209 ALA A N 1
ATOM 1500 C CA . ALA A 1 209 ? 12.674 -1.883 -1.282 1.00 98.56 209 ALA A CA 1
ATOM 1501 C C . ALA A 1 209 ? 12.911 -3.158 -2.106 1.00 98.56 209 ALA A C 1
ATOM 1503 O O . ALA A 1 209 ? 13.504 -4.116 -1.608 1.00 98.56 209 ALA A O 1
ATOM 1504 N N . ALA A 1 210 ? 12.545 -3.147 -3.390 1.00 98.81 210 ALA A N 1
ATOM 1505 C CA . ALA A 1 210 ? 12.838 -4.249 -4.300 1.00 98.81 210 ALA A CA 1
ATOM 1506 C C . ALA A 1 210 ? 14.348 -4.460 -4.520 1.00 98.81 210 ALA A C 1
ATOM 1508 O O . ALA A 1 210 ? 14.795 -5.600 -4.624 1.00 98.81 210 ALA A O 1
ATOM 1509 N N . LEU A 1 211 ? 15.147 -3.387 -4.561 1.00 98.88 211 LEU A N 1
ATOM 1510 C CA . LEU A 1 211 ? 16.607 -3.484 -4.685 1.00 98.88 211 LEU A CA 1
ATOM 1511 C C . LEU A 1 211 ? 17.236 -4.197 -3.475 1.00 98.88 211 LEU A C 1
ATOM 1513 O O . LEU A 1 211 ? 18.086 -5.064 -3.676 1.00 98.88 211 LEU A O 1
ATOM 1517 N N . ARG A 1 212 ? 16.772 -3.915 -2.246 1.00 98.38 212 ARG A N 1
ATOM 1518 C CA . ARG A 1 212 ? 17.192 -4.654 -1.034 1.00 98.38 212 ARG A CA 1
ATOM 1519 C C . ARG A 1 212 ? 16.832 -6.138 -1.127 1.00 98.38 212 ARG A C 1
ATOM 1521 O O . ARG A 1 212 ? 17.708 -6.982 -0.963 1.00 98.38 212 ARG A O 1
ATOM 1528 N N . VAL A 1 213 ? 15.581 -6.439 -1.494 1.00 98.81 213 VAL A N 1
ATOM 1529 C CA . VAL A 1 213 ? 15.102 -7.818 -1.700 1.00 98.81 213 VAL A CA 1
ATOM 1530 C C . VAL A 1 213 ? 15.985 -8.569 -2.696 1.00 98.81 213 VAL A C 1
ATOM 1532 O O . VAL A 1 213 ? 16.405 -9.686 -2.414 1.00 98.81 213 VAL A O 1
ATOM 1535 N N . VAL A 1 214 ? 16.312 -7.973 -3.849 1.00 98.81 214 VAL A N 1
ATOM 1536 C CA . VAL A 1 214 ? 17.181 -8.618 -4.849 1.00 98.81 214 VAL A CA 1
ATOM 1537 C C . VAL A 1 214 ? 18.607 -8.806 -4.325 1.00 98.81 214 VAL A C 1
ATOM 1539 O O . VAL A 1 214 ? 19.218 -9.835 -4.618 1.00 98.81 214 VAL A O 1
ATOM 1542 N N . ALA A 1 215 ? 19.130 -7.856 -3.544 1.00 98.44 215 ALA A N 1
ATOM 1543 C CA . ALA A 1 215 ? 20.488 -7.927 -3.015 1.00 98.44 215 ALA A CA 1
ATOM 1544 C C . ALA A 1 215 ? 20.697 -9.102 -2.043 1.00 98.44 215 ALA A C 1
ATOM 1546 O O . ALA A 1 215 ? 21.709 -9.796 -2.154 1.00 98.44 215 ALA A O 1
ATOM 1547 N N . GLU A 1 216 ? 19.740 -9.371 -1.149 1.00 98.31 216 GLU A N 1
ATOM 1548 C CA . GLU A 1 216 ? 19.802 -10.543 -0.261 1.00 98.31 216 GLU A CA 1
ATOM 1549 C C . GLU A 1 216 ? 19.370 -11.830 -0.988 1.00 98.31 216 GLU A C 1
ATOM 1551 O O . GLU A 1 216 ? 20.039 -12.864 -0.900 1.00 98.31 216 GLU A O 1
ATOM 1556 N N . ALA A 1 217 ? 18.284 -11.780 -1.769 1.00 98.31 217 ALA A N 1
ATOM 1557 C CA . ALA A 1 217 ? 17.721 -12.968 -2.402 1.00 98.31 217 ALA A CA 1
ATOM 1558 C C . ALA A 1 217 ? 18.603 -13.555 -3.512 1.00 98.31 217 ALA A C 1
ATOM 1560 O O . ALA A 1 217 ? 18.584 -14.772 -3.716 1.00 98.31 217 ALA A O 1
ATOM 1561 N N . GLU A 1 218 ? 19.351 -12.741 -4.263 1.00 98.25 218 GLU A N 1
ATOM 1562 C CA . GLU A 1 218 ? 20.232 -13.195 -5.345 1.00 98.25 218 GLU A CA 1
ATOM 1563 C C . GLU A 1 218 ? 21.660 -12.640 -5.185 1.00 98.25 218 GLU A C 1
ATOM 1565 O O . GLU A 1 218 ? 22.035 -11.654 -5.823 1.00 98.25 218 GLU A O 1
ATOM 1570 N N . PRO A 1 219 ? 22.528 -13.325 -4.410 1.00 97.56 219 PRO A N 1
ATOM 1571 C CA . PRO A 1 219 ? 23.902 -12.885 -4.156 1.00 97.56 219 PRO A CA 1
ATOM 1572 C C . PRO A 1 219 ? 24.804 -12.736 -5.395 1.00 97.56 219 PRO A C 1
ATOM 1574 O O . PRO A 1 219 ? 25.927 -12.247 -5.271 1.00 97.56 219 PRO A O 1
ATOM 1577 N N . ARG A 1 220 ? 24.372 -13.177 -6.590 1.00 98.62 220 ARG A N 1
ATOM 1578 C CA . ARG A 1 220 ? 25.058 -12.890 -7.867 1.00 98.62 220 ARG A CA 1
ATOM 1579 C C . ARG A 1 220 ? 24.781 -11.486 -8.422 1.00 98.62 220 ARG A C 1
ATOM 1581 O O . ARG A 1 220 ? 25.451 -11.124 -9.384 1.00 98.62 220 ARG A O 1
ATOM 1588 N N . LEU A 1 221 ? 23.800 -10.767 -7.873 1.00 98.75 221 LEU A N 1
ATOM 1589 C CA . LEU A 1 221 ? 23.366 -9.418 -8.269 1.00 98.75 221 LEU A CA 1
ATOM 1590 C C . LEU A 1 221 ? 23.434 -8.407 -7.109 1.00 98.75 221 LEU A C 1
ATOM 1592 O O . LEU A 1 221 ? 22.990 -7.269 -7.253 1.00 98.75 221 LEU A O 1
ATOM 1596 N N . ALA A 1 222 ? 23.967 -8.818 -5.954 1.00 98.62 222 ALA A N 1
ATOM 1597 C CA . ALA A 1 222 ? 24.003 -8.000 -4.747 1.00 98.62 222 ALA A CA 1
ATOM 1598 C C . ALA A 1 222 ? 24.814 -6.711 -4.918 1.00 98.62 222 ALA A C 1
ATOM 1600 O O . ALA A 1 222 ? 24.346 -5.649 -4.514 1.00 98.62 222 ALA A O 1
ATOM 1601 N N . ASP A 1 223 ? 25.994 -6.784 -5.544 1.00 98.62 223 ASP A N 1
ATOM 1602 C CA . ASP A 1 223 ? 26.837 -5.608 -5.790 1.00 98.62 223 ASP A CA 1
ATOM 1603 C C . ASP A 1 223 ? 26.114 -4.607 -6.721 1.00 98.62 223 ASP A C 1
ATOM 1605 O O . ASP A 1 223 ? 26.158 -3.401 -6.482 1.00 98.62 223 ASP A O 1
ATOM 1609 N N . GLU A 1 224 ? 25.420 -5.093 -7.757 1.00 98.69 224 GLU A N 1
ATOM 1610 C CA . GLU A 1 224 ? 24.654 -4.279 -8.707 1.00 98.69 224 GLU A CA 1
ATOM 1611 C C . GLU A 1 224 ? 23.411 -3.632 -8.074 1.00 98.69 224 GLU A C 1
ATOM 1613 O O . GLU A 1 224 ? 23.203 -2.428 -8.225 1.00 98.69 224 GLU A O 1
ATOM 1618 N N . ALA A 1 225 ? 22.594 -4.399 -7.346 1.00 98.81 225 ALA A N 1
ATOM 1619 C CA . ALA A 1 225 ? 21.386 -3.884 -6.701 1.00 98.81 225 ALA A CA 1
ATOM 1620 C C . ALA A 1 225 ? 21.716 -2.894 -5.568 1.00 98.81 225 ALA A C 1
ATOM 1622 O O . ALA A 1 225 ? 21.090 -1.836 -5.475 1.00 98.81 225 ALA A O 1
ATOM 1623 N N . THR A 1 226 ? 22.750 -3.189 -4.768 1.00 98.56 226 THR A N 1
ATOM 1624 C CA . THR A 1 226 ? 23.232 -2.293 -3.701 1.00 98.56 226 THR A CA 1
ATOM 1625 C C . THR A 1 226 ? 23.777 -0.989 -4.277 1.00 98.56 226 THR A C 1
ATOM 1627 O O . THR A 1 226 ? 23.482 0.072 -3.746 1.00 98.56 226 THR A O 1
ATOM 1630 N N . ALA A 1 227 ? 24.510 -1.023 -5.397 1.00 98.50 227 ALA A N 1
ATOM 1631 C CA . ALA A 1 227 ? 25.036 0.196 -6.016 1.00 98.50 227 ALA A CA 1
ATOM 1632 C C . ALA A 1 227 ? 23.932 1.164 -6.482 1.00 98.50 227 ALA A C 1
ATOM 1634 O O . ALA A 1 227 ? 24.100 2.375 -6.365 1.00 98.50 227 ALA A O 1
ATOM 1635 N N . ILE A 1 228 ? 22.801 0.648 -6.978 1.00 98.62 228 ILE A N 1
ATOM 1636 C CA . ILE A 1 228 ? 21.650 1.484 -7.352 1.00 98.62 228 ILE A CA 1
ATOM 1637 C C . ILE A 1 228 ? 20.964 2.043 -6.095 1.00 98.62 228 ILE A C 1
ATOM 1639 O O . ILE A 1 228 ? 20.593 3.217 -6.085 1.00 98.62 228 ILE A O 1
ATOM 1643 N N . TYR A 1 229 ? 20.820 1.219 -5.049 1.00 98.44 229 TYR A N 1
ATOM 1644 C CA . TYR A 1 229 ? 20.208 1.587 -3.769 1.00 98.44 229 TYR A CA 1
ATOM 1645 C C . TYR A 1 229 ? 21.008 2.662 -3.012 1.00 98.44 229 TYR A C 1
ATOM 1647 O O . TYR A 1 229 ? 20.432 3.668 -2.609 1.00 98.44 229 TYR A O 1
ATOM 1655 N N . ASP A 1 230 ? 22.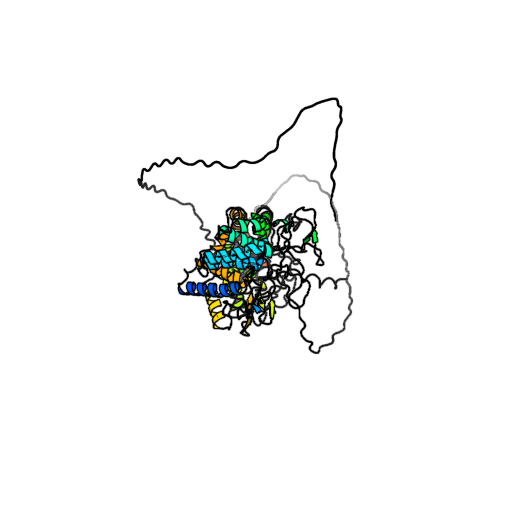330 2.499 -2.887 1.00 97.25 230 ASP A N 1
ATOM 1656 C CA . ASP A 1 230 ? 23.243 3.403 -2.164 1.00 97.25 230 ASP A CA 1
ATOM 1657 C C . ASP A 1 230 ? 23.239 4.847 -2.713 1.00 97.25 230 ASP A C 1
ATOM 1659 O O . ASP A 1 230 ? 23.577 5.791 -1.994 1.00 97.25 230 ASP A O 1
ATOM 1663 N N . ASP A 1 231 ? 22.863 5.039 -3.982 1.00 96.81 231 ASP A N 1
ATOM 1664 C CA . ASP A 1 231 ? 22.711 6.366 -4.590 1.00 96.81 231 ASP A CA 1
ATOM 1665 C C . ASP A 1 231 ? 21.404 7.078 -4.164 1.00 96.81 231 ASP A C 1
ATOM 1667 O O . ASP A 1 231 ? 21.307 8.302 -4.289 1.00 96.81 231 ASP A O 1
ATOM 1671 N N . MET A 1 232 ? 20.383 6.349 -3.691 1.00 98.19 232 MET A N 1
ATOM 1672 C CA . MET A 1 232 ? 19.040 6.873 -3.395 1.00 98.19 232 MET A CA 1
ATOM 1673 C C . MET A 1 232 ? 18.966 7.500 -1.994 1.00 98.19 232 MET A C 1
ATOM 1675 O O . MET A 1 232 ? 18.710 6.822 -1.002 1.00 98.19 232 MET A O 1
ATOM 1679 N N . ASN A 1 233 ? 19.114 8.825 -1.898 1.00 97.25 233 ASN A N 1
ATOM 1680 C CA . ASN A 1 233 ? 19.017 9.533 -0.617 1.00 97.25 233 ASN A CA 1
ATOM 1681 C C . ASN A 1 233 ? 17.573 9.966 -0.290 1.00 97.25 233 ASN A C 1
ATOM 1683 O O . ASN A 1 233 ? 17.048 10.921 -0.874 1.00 97.25 233 ASN A O 1
ATOM 1687 N N . PHE A 1 234 ? 16.936 9.293 0.671 1.00 97.50 234 PHE A N 1
ATOM 1688 C CA . PHE A 1 234 ? 15.565 9.569 1.124 1.00 97.50 234 PHE A CA 1
ATOM 1689 C C . PHE A 1 234 ? 15.438 10.887 1.897 1.00 97.50 234 PHE A C 1
ATOM 1691 O O . PHE A 1 234 ? 14.348 11.469 1.947 1.00 97.50 234 PHE A O 1
ATOM 1698 N N . GLY A 1 235 ? 16.550 11.423 2.406 1.00 97.44 235 GLY A N 1
ATOM 1699 C CA . GLY A 1 235 ? 16.634 12.754 3.010 1.00 97.44 235 GLY A CA 1
ATOM 1700 C C . GLY A 1 235 ? 16.161 13.877 2.079 1.00 97.44 235 GLY A C 1
ATOM 1701 O O . GLY A 1 235 ? 15.703 14.914 2.559 1.00 97.44 235 GLY A O 1
ATOM 1702 N N . VAL A 1 236 ? 16.152 13.660 0.754 1.00 97.88 236 VAL A N 1
ATOM 1703 C CA . VAL A 1 236 ? 15.588 14.614 -0.218 1.00 97.88 236 VAL A CA 1
ATOM 1704 C C . VAL A 1 236 ? 14.102 14.876 0.015 1.00 97.88 236 VAL A C 1
ATOM 1706 O O . VAL A 1 236 ? 13.624 15.965 -0.278 1.00 97.88 236 VAL A O 1
ATOM 1709 N N . TYR A 1 237 ? 13.358 13.915 0.565 1.00 98.06 237 TYR A N 1
ATOM 1710 C CA . TYR A 1 237 ? 11.934 14.077 0.849 1.00 98.06 237 TYR A CA 1
ATOM 1711 C C . TYR A 1 237 ? 11.665 14.640 2.246 1.00 98.06 237 TYR A C 1
ATOM 1713 O O . TYR A 1 237 ? 10.548 15.090 2.507 1.00 98.06 237 TYR A O 1
ATOM 1721 N N . TYR A 1 238 ? 12.648 14.624 3.148 1.00 97.94 238 TYR A N 1
ATOM 1722 C CA . TYR A 1 238 ? 12.439 14.931 4.557 1.00 97.94 238 TYR A CA 1
ATOM 1723 C C . TYR A 1 238 ? 12.397 16.438 4.834 1.00 97.94 238 TYR A C 1
ATOM 1725 O O . TYR A 1 238 ? 13.411 17.137 4.825 1.00 97.94 238 TYR A O 1
ATOM 1733 N N . ASN A 1 239 ? 11.209 16.944 5.167 1.00 97.75 239 ASN A N 1
ATOM 1734 C CA . ASN A 1 239 ? 11.044 18.304 5.654 1.00 97.75 239 ASN A CA 1
ATOM 1735 C C . ASN A 1 239 ? 11.079 18.326 7.188 1.00 97.75 239 ASN A C 1
ATOM 1737 O O . ASN A 1 239 ? 10.064 18.061 7.834 1.00 97.75 239 ASN A O 1
ATOM 1741 N N . ALA A 1 240 ? 12.217 18.706 7.772 1.00 96.81 240 ALA A N 1
ATOM 1742 C CA . ALA A 1 240 ? 12.378 18.838 9.225 1.00 96.81 240 ALA A CA 1
ATOM 1743 C C . ALA A 1 240 ? 11.403 19.845 9.877 1.00 96.81 240 ALA A C 1
ATOM 1745 O O . ALA A 1 240 ? 11.068 19.697 11.049 1.00 96.81 240 ALA A O 1
ATOM 1746 N N . ASP A 1 241 ? 10.918 20.834 9.117 1.00 95.62 241 ASP A N 1
ATOM 1747 C CA . ASP A 1 241 ? 9.988 21.876 9.573 1.00 95.62 241 ASP A CA 1
ATOM 1748 C C . ASP A 1 241 ? 8.517 21.574 9.187 1.00 95.62 241 ASP A C 1
ATOM 1750 O O . ASP A 1 241 ? 7.716 22.494 9.002 1.00 95.62 241 ASP A O 1
ATOM 1754 N N . ALA A 1 242 ? 8.137 20.303 8.989 1.00 96.06 242 ALA A N 1
ATOM 1755 C CA . ALA A 1 242 ? 6.780 19.939 8.549 1.00 96.06 242 ALA A CA 1
ATOM 1756 C C . ALA A 1 242 ? 5.696 20.223 9.601 1.00 96.06 242 ALA A C 1
ATOM 1758 O O . ALA A 1 242 ? 4.624 20.722 9.259 1.00 96.06 242 ALA A O 1
ATOM 1759 N N . LEU A 1 243 ? 5.981 19.935 10.874 1.00 94.44 243 LEU A N 1
ATOM 1760 C CA . LEU A 1 243 ? 5.080 20.122 12.012 1.00 94.44 243 LEU A CA 1
ATOM 1761 C C . LEU A 1 243 ? 5.749 21.047 13.049 1.00 94.44 243 LEU A C 1
ATOM 1763 O O . LEU A 1 243 ? 6.152 20.586 14.123 1.00 94.44 243 LEU A O 1
ATOM 1767 N N . PRO A 1 244 ? 5.886 22.358 12.765 1.00 92.38 244 PRO A N 1
ATOM 1768 C CA . PRO A 1 244 ? 6.676 23.278 13.588 1.00 92.38 244 PRO A CA 1
ATOM 1769 C C . PRO A 1 244 ? 6.134 23.435 15.016 1.00 92.38 244 PRO A C 1
ATOM 1771 O O . PRO A 1 244 ? 6.916 23.630 15.943 1.00 92.38 244 PRO A O 1
ATOM 1774 N N . ASP A 1 245 ? 4.820 23.286 15.216 1.00 90.06 245 ASP A N 1
ATOM 1775 C CA . ASP A 1 245 ? 4.188 23.339 16.543 1.00 90.06 245 ASP A CA 1
ATOM 1776 C C . ASP A 1 245 ? 4.463 22.083 17.397 1.00 90.06 245 ASP A C 1
ATOM 1778 O O . ASP A 1 245 ? 4.378 22.147 18.624 1.00 90.06 245 ASP A O 1
ATOM 1782 N N . ARG A 1 246 ? 4.822 20.952 16.766 1.00 89.25 246 ARG A N 1
ATOM 1783 C CA . ARG A 1 246 ? 5.256 19.706 17.434 1.00 89.25 246 ARG A CA 1
ATOM 1784 C C . ARG A 1 246 ? 6.784 19.553 17.460 1.00 89.25 246 ARG A C 1
ATOM 1786 O O . ARG A 1 246 ? 7.290 18.739 18.223 1.00 89.25 246 ARG A O 1
ATOM 1793 N N . GLY A 1 247 ? 7.516 20.330 16.656 1.00 91.75 247 GLY A N 1
ATOM 1794 C CA . GLY A 1 247 ? 8.966 20.204 16.485 1.00 91.75 247 GLY A CA 1
ATOM 1795 C C . GLY A 1 247 ? 9.382 18.946 15.713 1.00 91.75 247 GLY A C 1
ATOM 1796 O O . GLY A 1 247 ? 10.440 18.393 16.000 1.00 91.75 247 GLY A O 1
ATOM 1797 N N . LEU A 1 248 ? 8.541 18.481 14.781 1.00 94.81 248 LEU A N 1
ATOM 1798 C CA . LEU A 1 248 ? 8.722 17.228 14.039 1.00 94.81 248 LEU A CA 1
ATOM 1799 C C . LEU A 1 248 ? 8.736 17.458 12.527 1.00 94.81 248 LEU A C 1
ATOM 1801 O O . LEU A 1 248 ? 8.055 18.351 12.018 1.00 94.81 248 LEU A O 1
ATOM 1805 N N . GLY A 1 249 ? 9.465 16.601 11.815 1.00 96.56 249 GLY A N 1
ATOM 1806 C CA . GLY A 1 249 ? 9.459 16.548 10.358 1.00 96.56 249 GLY A CA 1
ATOM 1807 C C . GLY A 1 249 ? 8.637 15.393 9.791 1.00 96.56 249 GLY A C 1
ATOM 1808 O O . GLY A 1 249 ? 8.294 14.448 10.502 1.00 96.56 249 GLY A O 1
ATOM 1809 N N . LEU A 1 250 ? 8.351 15.479 8.492 1.00 97.25 250 LEU A N 1
ATOM 1810 C CA . LEU A 1 250 ? 7.609 14.495 7.697 1.00 97.25 250 LEU A CA 1
ATOM 1811 C C . LEU A 1 250 ? 8.179 14.431 6.275 1.00 97.25 250 LEU A C 1
ATOM 1813 O O . LEU A 1 250 ? 8.811 15.384 5.808 1.00 97.25 250 LEU A O 1
ATOM 1817 N N . LEU A 1 251 ? 7.903 13.338 5.563 1.00 97.44 251 LEU A N 1
ATOM 1818 C CA . LEU A 1 251 ? 8.253 13.204 4.150 1.00 97.44 251 LEU A CA 1
ATOM 1819 C C . LEU A 1 251 ? 7.263 13.974 3.263 1.00 97.44 251 LEU A C 1
ATOM 1821 O O . LEU A 1 251 ? 6.051 13.966 3.479 1.00 97.44 251 LEU A O 1
ATOM 1825 N N . ARG A 1 252 ? 7.787 14.635 2.230 1.00 97.00 252 ARG A N 1
ATOM 1826 C CA . ARG A 1 252 ? 7.018 15.169 1.098 1.00 97.00 252 ARG A CA 1
ATOM 1827 C C . ARG A 1 252 ? 6.443 14.032 0.251 1.00 97.00 252 ARG A C 1
ATOM 1829 O O . ARG A 1 252 ? 7.030 12.954 0.177 1.00 97.00 252 ARG A O 1
ATOM 1836 N N . GLY A 1 253 ? 5.360 14.324 -0.471 1.00 95.44 253 GLY A N 1
ATOM 1837 C CA . GLY A 1 253 ? 4.844 13.428 -1.513 1.00 95.44 253 GLY A CA 1
ATOM 1838 C C . GLY A 1 253 ? 5.830 13.219 -2.663 1.00 95.44 253 GLY A C 1
ATOM 1839 O O . GLY A 1 253 ? 5.886 12.160 -3.277 1.00 95.44 253 GLY A O 1
ATOM 1840 N N . GLY A 1 254 ? 6.662 14.225 -2.924 1.00 96.88 254 GLY A N 1
ATOM 1841 C CA . GLY A 1 254 ? 7.750 14.151 -3.888 1.00 96.88 254 GLY A CA 1
ATOM 1842 C C . GLY A 1 254 ? 8.258 15.533 -4.275 1.00 96.88 254 GLY A C 1
ATOM 1843 O O . GLY A 1 254 ? 7.996 16.526 -3.581 1.00 96.88 254 GLY A O 1
ATOM 1844 N N . PHE A 1 255 ? 8.962 15.607 -5.402 1.00 97.44 255 PHE A N 1
ATOM 1845 C CA . PHE A 1 255 ? 9.412 16.869 -5.990 1.00 97.44 255 PHE A CA 1
ATOM 1846 C C . PHE A 1 255 ? 9.464 16.839 -7.522 1.00 97.44 255 PHE A C 1
ATOM 1848 O O . PHE A 1 255 ? 9.381 15.786 -8.148 1.00 97.44 255 PHE A O 1
ATOM 1855 N N . TRP A 1 256 ? 9.632 18.019 -8.113 1.00 96.44 256 TRP A N 1
ATOM 1856 C CA . TRP A 1 256 ? 10.043 18.227 -9.500 1.00 96.44 256 TRP A CA 1
ATOM 1857 C C . TRP A 1 256 ? 11.419 18.905 -9.517 1.00 96.44 256 TRP A C 1
ATOM 1859 O O . TRP A 1 256 ? 11.692 19.794 -8.705 1.00 96.44 256 TRP A O 1
ATOM 1869 N N . ASP A 1 257 ? 12.281 18.510 -10.450 1.00 92.06 257 ASP A N 1
ATOM 1870 C CA . ASP A 1 257 ? 13.600 19.118 -10.684 1.00 92.06 257 ASP A CA 1
ATOM 1871 C C . ASP A 1 257 ? 13.502 20.545 -11.266 1.00 92.06 257 ASP A C 1
ATOM 1873 O O . ASP A 1 257 ? 14.293 21.431 -10.938 1.00 92.06 257 ASP A O 1
ATOM 1877 N N . GLU A 1 258 ? 12.480 20.794 -12.084 1.00 89.50 258 GLU A N 1
ATOM 1878 C CA . GLU A 1 258 ? 12.112 22.102 -12.623 1.00 89.50 258 GLU A CA 1
ATOM 1879 C C . GLU A 1 258 ? 10.713 22.537 -12.162 1.00 89.50 258 GLU A C 1
ATOM 1881 O O . GLU A 1 258 ? 9.838 21.718 -11.883 1.00 89.50 258 GLU A O 1
ATOM 1886 N N . LYS A 1 259 ? 10.447 23.851 -12.141 1.00 85.56 259 LYS A N 1
ATOM 1887 C CA . LYS A 1 259 ? 9.123 24.354 -11.755 1.00 85.56 259 LYS A CA 1
ATOM 1888 C C . LYS A 1 259 ? 8.078 24.067 -12.831 1.00 85.56 259 LYS A C 1
ATOM 1890 O O . LYS A 1 259 ? 8.016 24.783 -13.832 1.00 85.56 259 LYS A O 1
ATOM 1895 N N . GLN A 1 260 ? 7.210 23.097 -12.567 1.00 75.31 260 GLN A N 1
ATOM 1896 C CA . GLN A 1 260 ? 6.155 22.678 -13.495 1.00 75.31 260 GLN A CA 1
ATOM 1897 C C . GLN A 1 260 ? 4.755 23.024 -12.958 1.00 75.31 260 GLN A C 1
ATOM 1899 O O . GLN A 1 260 ? 3.960 23.631 -13.676 1.00 75.31 260 GLN A O 1
ATOM 1904 N N . THR A 1 261 ? 4.505 22.787 -11.669 1.00 76.44 261 THR A N 1
ATOM 1905 C CA . THR A 1 261 ? 3.174 22.893 -11.046 1.00 76.44 261 THR A CA 1
ATOM 1906 C C . THR A 1 261 ? 2.961 24.217 -10.286 1.00 76.44 261 THR A C 1
ATOM 1908 O O . THR A 1 261 ? 3.879 24.790 -9.685 1.00 76.44 261 THR A O 1
ATOM 1911 N N . GLU A 1 262 ? 1.729 24.741 -10.266 1.00 80.31 262 GLU A N 1
ATOM 1912 C CA . GLU A 1 262 ? 1.364 25.873 -9.398 1.00 80.31 262 GLU A CA 1
ATOM 1913 C C . GLU A 1 262 ? 1.137 25.384 -7.956 1.00 80.31 262 GLU A C 1
ATOM 1915 O O . GLU A 1 262 ? 0.421 24.418 -7.725 1.00 80.31 262 GLU A O 1
ATOM 1920 N N . GLY A 1 263 ? 1.757 26.047 -6.972 1.00 83.50 263 GLY A N 1
ATOM 1921 C CA . GLY A 1 263 ? 1.696 25.650 -5.556 1.00 83.50 263 GLY A CA 1
ATOM 1922 C C . GLY A 1 263 ? 2.878 24.810 -5.052 1.00 83.50 263 GLY A C 1
ATOM 1923 O O . GLY A 1 263 ? 3.003 24.636 -3.843 1.00 83.50 263 GLY A O 1
ATOM 1924 N N . SER A 1 264 ? 3.784 24.367 -5.932 1.00 92.81 264 SER A N 1
ATOM 1925 C CA . SER A 1 264 ? 5.036 23.699 -5.545 1.00 92.81 264 SER A CA 1
ATOM 1926 C C . SER A 1 264 ? 5.918 24.590 -4.652 1.00 92.81 264 SER A C 1
ATOM 1928 O O . SER A 1 264 ? 6.098 25.778 -4.958 1.00 92.81 264 SER A O 1
ATOM 1930 N N . VAL A 1 265 ? 6.536 24.024 -3.615 1.00 95.06 265 VAL A N 1
ATOM 1931 C CA . VAL A 1 265 ? 7.379 24.752 -2.650 1.00 95.06 265 VAL A CA 1
ATOM 1932 C C . VAL A 1 265 ? 8.862 24.571 -3.005 1.00 95.06 265 VAL A C 1
ATOM 1934 O O . VAL A 1 265 ? 9.344 23.446 -2.933 1.00 95.06 265 VAL A O 1
ATOM 1937 N N . PRO A 1 266 ? 9.610 25.626 -3.385 1.00 96.06 266 PRO A N 1
ATOM 1938 C CA . PRO A 1 266 ? 11.039 25.493 -3.664 1.00 96.06 266 PRO A CA 1
ATOM 1939 C C . PRO A 1 266 ? 11.844 25.236 -2.380 1.00 96.06 266 PRO A C 1
ATOM 1941 O O . PRO A 1 266 ? 11.552 25.841 -1.344 1.00 96.06 266 PRO A O 1
ATOM 1944 N N . GLY A 1 267 ? 12.877 24.397 -2.462 1.00 95.50 267 GLY A N 1
ATOM 1945 C CA . GLY A 1 267 ? 13.859 24.218 -1.393 1.00 95.50 267 GLY A CA 1
ATOM 1946 C C . GLY A 1 267 ? 14.917 23.153 -1.689 1.00 95.50 267 GLY A C 1
ATOM 1947 O O . GLY A 1 267 ? 14.867 22.461 -2.701 1.00 95.50 267 GLY A O 1
ATOM 1948 N N . ASP A 1 268 ? 15.846 22.982 -0.753 1.00 96.12 268 ASP A N 1
ATOM 1949 C CA . ASP A 1 268 ? 17.040 22.141 -0.888 1.00 96.12 268 ASP A CA 1
ATOM 1950 C C . ASP A 1 268 ? 17.308 21.415 0.443 1.00 96.12 268 ASP A C 1
ATOM 1952 O O . ASP A 1 268 ? 18.137 21.846 1.246 1.00 96.12 268 ASP A O 1
ATOM 1956 N N . TYR A 1 269 ? 16.552 20.344 0.726 1.00 96.12 269 TYR A N 1
ATOM 1957 C CA . TYR A 1 269 ? 16.670 19.595 1.986 1.00 96.12 269 TYR A CA 1
ATOM 1958 C C . TYR A 1 269 ? 18.010 18.848 2.111 1.00 96.12 269 TYR A C 1
ATOM 1960 O O . TYR A 1 269 ? 18.508 18.666 3.219 1.00 96.12 269 TYR A O 1
ATOM 1968 N N . LEU A 1 270 ? 18.651 18.531 0.980 1.00 95.25 270 LEU A N 1
ATOM 1969 C CA . LEU A 1 270 ? 19.990 17.935 0.920 1.00 95.25 270 LEU A CA 1
ATOM 1970 C C . LEU A 1 270 ? 21.142 18.944 1.102 1.00 95.25 270 LEU A C 1
ATOM 1972 O O . LEU A 1 270 ? 22.289 18.541 1.296 1.00 95.25 270 LEU A O 1
ATOM 1976 N N . GLY A 1 271 ? 20.884 20.254 1.015 1.00 93.94 271 GLY A N 1
ATOM 1977 C CA . GLY A 1 271 ? 21.928 21.284 1.083 1.00 93.94 271 GLY A CA 1
ATOM 1978 C C . GLY A 1 271 ? 22.905 21.273 -0.105 1.00 93.94 271 GLY A C 1
ATOM 1979 O O . GLY A 1 271 ? 24.069 21.659 0.043 1.00 93.94 271 GLY A O 1
ATOM 1980 N N . THR A 1 272 ? 22.450 20.824 -1.277 1.00 91.44 272 THR A N 1
ATOM 1981 C CA . THR A 1 272 ? 23.215 20.736 -2.535 1.00 91.44 272 THR A CA 1
ATOM 1982 C C . THR A 1 272 ? 23.587 22.100 -3.128 1.00 91.44 272 THR A C 1
ATOM 1984 O O . THR A 1 272 ? 24.529 22.208 -3.918 1.00 91.44 272 THR A O 1
ATOM 1987 N N . GLY A 1 273 ? 22.866 23.157 -2.751 1.00 89.25 273 GLY A N 1
ATOM 1988 C CA . GLY A 1 273 ? 22.924 24.486 -3.352 1.00 89.25 273 GLY A CA 1
ATOM 1989 C C . GLY A 1 273 ? 22.009 24.670 -4.569 1.00 89.25 273 GLY A C 1
ATOM 1990 O O . GLY A 1 273 ? 22.111 25.708 -5.231 1.00 89.25 273 GLY A O 1
ATOM 1991 N N . GLN A 1 274 ? 21.139 23.700 -4.870 1.00 88.81 274 GLN A N 1
ATOM 1992 C CA . GLN A 1 274 ? 20.131 23.767 -5.928 1.00 88.81 274 GLN A CA 1
ATOM 1993 C C . GLN A 1 274 ? 18.738 23.493 -5.347 1.00 88.81 274 GLN A C 1
ATOM 1995 O O . GLN A 1 274 ? 18.486 22.417 -4.817 1.00 88.81 274 GLN A O 1
ATOM 2000 N N . ASP A 1 275 ? 17.822 24.454 -5.495 1.00 94.06 275 ASP A N 1
ATOM 2001 C CA . ASP A 1 275 ? 16.415 24.237 -5.150 1.00 94.06 275 ASP A CA 1
ATOM 2002 C C . ASP A 1 275 ? 15.776 23.241 -6.132 1.00 94.06 275 ASP A C 1
ATOM 2004 O O . ASP A 1 275 ? 15.838 23.439 -7.351 1.00 94.06 275 ASP A O 1
ATOM 2008 N N . VAL A 1 276 ? 15.086 22.238 -5.591 1.00 96.62 276 VAL A N 1
ATOM 2009 C CA . VAL A 1 276 ? 14.022 21.492 -6.279 1.00 96.62 276 VAL A CA 1
ATOM 2010 C C . VAL A 1 276 ? 12.658 22.023 -5.827 1.00 96.62 276 VAL A C 1
ATOM 2012 O O . VAL A 1 276 ? 12.567 22.879 -4.944 1.00 96.62 276 VAL A O 1
ATOM 2015 N N . TYR A 1 277 ? 11.575 21.548 -6.437 1.00 97.38 277 TYR A N 1
ATOM 2016 C CA . TYR A 1 277 ? 10.217 22.025 -6.186 1.00 97.38 277 TYR A CA 1
ATOM 2017 C C . TYR A 1 277 ? 9.390 20.916 -5.535 1.00 97.38 277 TYR A C 1
ATOM 2019 O O . TYR A 1 277 ? 8.953 20.001 -6.215 1.00 97.38 277 TYR A O 1
ATOM 2027 N N . TYR A 1 278 ? 9.161 20.981 -4.226 1.00 97.44 278 TYR A N 1
ATOM 2028 C CA . TYR A 1 278 ? 8.418 19.960 -3.482 1.00 97.44 278 TYR A CA 1
ATOM 2029 C C . TYR A 1 278 ? 6.899 20.078 -3.636 1.00 97.44 278 TYR A C 1
ATOM 2031 O O . TYR A 1 278 ? 6.356 21.160 -3.896 1.00 97.44 278 TYR A O 1
ATOM 2039 N N . THR A 1 279 ? 6.198 18.973 -3.373 1.00 95.81 279 THR A N 1
ATOM 2040 C CA . THR A 1 279 ? 4.750 18.969 -3.124 1.00 95.81 279 THR A CA 1
ATOM 2041 C C . THR A 1 279 ? 4.371 19.933 -1.998 1.00 95.81 279 THR A C 1
ATOM 2043 O O . THR A 1 279 ? 5.097 20.087 -1.018 1.00 95.81 279 THR A O 1
ATOM 2046 N N . GLY A 1 280 ? 3.192 20.557 -2.087 1.00 92.94 280 GLY A N 1
ATOM 2047 C CA . GLY A 1 280 ? 2.667 21.382 -0.990 1.00 92.94 280 GLY A CA 1
ATOM 2048 C C . GLY A 1 280 ? 2.338 20.573 0.275 1.00 92.94 280 GLY A C 1
ATOM 2049 O O . GLY A 1 280 ? 2.515 21.077 1.383 1.00 92.94 280 GLY A O 1
ATOM 2050 N N . HIS A 1 281 ? 1.915 19.318 0.095 1.00 91.81 281 HIS A N 1
ATOM 2051 C CA . HIS A 1 281 ? 1.563 18.361 1.146 1.00 91.81 281 HIS A CA 1
ATOM 2052 C C . HIS A 1 281 ? 2.764 17.516 1.617 1.00 91.81 281 HIS A C 1
ATOM 2054 O O . HIS A 1 281 ? 3.839 17.533 1.000 1.00 91.81 281 HIS A O 1
ATOM 2060 N N . HIS A 1 282 ? 2.530 16.764 2.691 1.00 94.44 282 HIS A N 1
ATOM 2061 C CA . HIS A 1 282 ? 3.369 15.696 3.242 1.00 94.44 282 HIS A CA 1
ATOM 2062 C C . HIS A 1 282 ? 2.523 14.423 3.357 1.00 94.44 282 HIS A C 1
ATOM 2064 O O . HIS A 1 282 ? 1.298 14.526 3.328 1.00 94.44 282 HIS A O 1
ATOM 2070 N N . TYR A 1 283 ? 3.157 13.268 3.539 1.00 91.50 283 TYR A N 1
ATOM 2071 C CA . TYR A 1 283 ? 2.464 12.088 4.055 1.00 91.50 283 TYR A CA 1
ATOM 2072 C C . TYR A 1 283 ? 2.450 12.164 5.580 1.00 91.50 283 TYR A C 1
ATOM 2074 O O . TYR A 1 283 ? 3.499 12.076 6.222 1.00 91.50 283 TYR A O 1
ATOM 2082 N N . ASP A 1 284 ? 1.272 12.433 6.145 1.00 92.12 284 ASP A N 1
ATOM 2083 C CA . ASP A 1 284 ? 1.084 12.691 7.573 1.00 92.12 284 ASP A CA 1
ATOM 2084 C C . ASP A 1 284 ? 0.086 11.749 8.258 1.00 92.12 284 ASP A C 1
ATOM 2086 O O . ASP A 1 284 ? -0.065 11.848 9.471 1.00 92.12 284 ASP A O 1
ATOM 2090 N N . THR A 1 285 ? -0.530 10.799 7.551 1.00 93.94 285 THR A N 1
ATOM 2091 C CA . THR A 1 285 ? -1.342 9.719 8.137 1.00 93.94 285 THR A CA 1
ATOM 2092 C C . THR A 1 285 ? -0.496 8.488 8.458 1.00 93.94 285 THR A C 1
ATOM 2094 O O . THR A 1 285 ? 0.534 8.231 7.835 1.00 93.94 285 THR A O 1
ATOM 2097 N N . THR A 1 286 ? -0.892 7.731 9.483 1.00 95.75 286 THR A N 1
ATOM 2098 C CA . THR A 1 286 ? -0.179 6.511 9.886 1.00 95.75 286 THR A CA 1
ATOM 2099 C C . THR A 1 286 ? -0.480 5.354 8.943 1.00 95.75 286 THR A C 1
ATOM 2101 O O . THR A 1 286 ? 0.446 4.702 8.477 1.00 95.75 286 THR A O 1
ATOM 2104 N N . VAL A 1 287 ? -1.752 5.106 8.630 1.00 96.69 287 VAL A N 1
ATOM 2105 C CA . VAL A 1 287 ? -2.165 4.010 7.745 1.00 96.69 287 VAL A CA 1
ATOM 2106 C C . VAL A 1 287 ? -2.142 4.505 6.298 1.00 96.69 287 VAL A C 1
ATOM 2108 O O . VAL A 1 287 ? -3.086 5.122 5.812 1.00 96.69 287 VAL A O 1
ATOM 2111 N N . SER A 1 288 ? -1.009 4.279 5.643 1.00 94.44 288 SER A N 1
ATOM 2112 C CA . SER A 1 288 ? -0.782 4.522 4.216 1.00 94.44 288 SER A CA 1
ATOM 2113 C C . SER A 1 288 ? 0.354 3.634 3.694 1.00 94.44 288 SER A C 1
ATOM 2115 O O . SER A 1 288 ? 1.297 3.312 4.419 1.00 94.44 288 SER A O 1
ATOM 2117 N N . GLU A 1 289 ? 0.298 3.268 2.418 1.00 91.38 289 GLU A N 1
ATOM 2118 C CA . GLU A 1 289 ? 1.338 2.558 1.675 1.00 91.38 289 GLU A CA 1
ATOM 2119 C C . GLU A 1 289 ? 2.708 3.257 1.752 1.00 91.38 289 GLU A C 1
ATOM 2121 O O . GLU A 1 289 ? 3.760 2.619 1.683 1.00 91.38 289 GLU A O 1
ATOM 2126 N N . THR A 1 290 ? 2.720 4.579 1.946 1.00 93.06 290 THR A N 1
ATOM 2127 C CA . THR A 1 290 ? 3.937 5.401 1.903 1.00 93.06 290 THR A CA 1
ATOM 2128 C C . THR A 1 290 ? 4.839 5.225 3.122 1.00 93.06 290 THR A C 1
ATOM 2130 O O . THR A 1 290 ? 5.935 5.797 3.166 1.00 93.06 290 THR A O 1
ATOM 2133 N N . ARG A 1 291 ? 4.416 4.421 4.112 1.00 95.81 291 ARG A N 1
ATOM 2134 C CA . ARG A 1 291 ? 5.248 4.003 5.251 1.00 95.81 291 ARG A CA 1
ATOM 2135 C C . ARG A 1 291 ? 6.605 3.467 4.793 1.00 95.81 291 ARG A C 1
ATOM 2137 O O . ARG A 1 291 ? 7.607 3.818 5.410 1.00 95.81 291 ARG A O 1
ATOM 2144 N N . ILE A 1 292 ? 6.667 2.745 3.667 1.00 97.31 292 ILE A N 1
ATOM 2145 C CA . ILE A 1 292 ? 7.910 2.160 3.132 1.00 97.31 292 ILE A CA 1
ATOM 2146 C C . ILE A 1 292 ? 9.037 3.193 2.934 1.00 97.31 292 ILE A C 1
ATOM 2148 O O . ILE A 1 292 ? 10.181 2.940 3.305 1.00 97.31 292 ILE A O 1
ATOM 2152 N N . ALA A 1 293 ? 8.725 4.399 2.446 1.00 97.31 293 ALA A N 1
ATOM 2153 C CA . ALA A 1 293 ? 9.715 5.458 2.236 1.00 97.31 293 ALA A CA 1
ATOM 2154 C C . ALA A 1 293 ? 10.212 6.055 3.565 1.00 97.31 293 ALA A C 1
ATOM 2156 O O . ALA A 1 293 ? 11.380 6.420 3.700 1.00 97.31 293 ALA A O 1
ATOM 2157 N N . THR A 1 294 ? 9.333 6.111 4.570 1.00 97.25 294 THR A N 1
ATOM 2158 C CA . THR A 1 294 ? 9.688 6.530 5.934 1.00 97.25 294 THR A CA 1
ATOM 2159 C C . THR A 1 294 ? 10.555 5.469 6.615 1.00 97.25 294 THR A C 1
ATOM 2161 O O . THR A 1 294 ? 11.522 5.807 7.290 1.00 97.25 294 THR A O 1
ATOM 2164 N N . TYR A 1 295 ? 10.250 4.189 6.400 1.00 98.06 295 TYR A N 1
ATOM 2165 C CA . TYR A 1 295 ? 10.990 3.046 6.933 1.00 98.06 295 TYR A CA 1
ATOM 2166 C C . TYR A 1 295 ? 12.416 2.973 6.393 1.00 98.06 295 TYR A C 1
ATOM 2168 O O . TYR A 1 295 ? 13.354 2.894 7.183 1.00 98.06 295 TYR A O 1
ATOM 2176 N N . LEU A 1 296 ? 12.586 3.105 5.077 1.00 98.19 296 LEU A N 1
ATOM 2177 C CA . LEU A 1 296 ? 13.902 3.191 4.444 1.00 98.19 296 LEU A CA 1
ATOM 2178 C C . LEU A 1 296 ? 14.680 4.423 4.929 1.00 98.19 296 LEU A C 1
ATOM 2180 O O . LEU A 1 296 ? 15.816 4.294 5.379 1.00 98.19 296 LEU A O 1
ATOM 2184 N N . GLY A 1 297 ? 14.051 5.603 4.946 1.00 97.56 297 GLY A N 1
ATOM 2185 C CA . GLY A 1 297 ? 14.691 6.826 5.437 1.00 97.56 297 GLY A CA 1
ATOM 2186 C C . GLY A 1 297 ? 15.149 6.749 6.902 1.00 97.56 297 GLY A C 1
ATOM 2187 O O . GLY A 1 297 ? 16.214 7.270 7.233 1.00 97.56 297 GLY A O 1
ATOM 2188 N N . ILE A 1 298 ? 14.383 6.087 7.779 1.00 98.25 298 ILE A N 1
ATOM 2189 C CA . ILE A 1 298 ? 14.773 5.858 9.181 1.00 98.25 298 ILE A CA 1
ATOM 2190 C C . ILE A 1 298 ? 15.902 4.822 9.271 1.00 98.25 298 ILE A C 1
ATOM 2192 O O . ILE A 1 298 ? 16.847 5.029 10.033 1.00 98.25 298 ILE A O 1
ATOM 2196 N N . ALA A 1 299 ? 15.841 3.740 8.487 1.00 97.19 299 ALA A N 1
ATOM 2197 C CA . ALA A 1 299 ? 16.871 2.702 8.466 1.00 97.19 299 ALA A CA 1
ATOM 2198 C C . ALA A 1 299 ? 18.238 3.239 8.004 1.00 97.19 299 ALA A C 1
ATOM 2200 O O . ALA A 1 299 ? 19.253 2.903 8.614 1.00 97.19 299 ALA A O 1
ATOM 2201 N N . GLU A 1 300 ? 18.278 4.115 6.994 1.00 95.62 300 GLU A N 1
ATOM 2202 C CA . GLU A 1 300 ? 19.519 4.762 6.530 1.00 95.62 300 GLU A CA 1
ATOM 2203 C C . GLU A 1 300 ? 19.967 5.954 7.397 1.00 95.62 300 GLU A C 1
ATOM 2205 O O . GLU A 1 300 ? 21.085 6.454 7.260 1.00 95.62 300 GLU A O 1
ATOM 2210 N N . GLY A 1 301 ? 19.123 6.415 8.327 1.00 96.25 301 GLY A N 1
ATOM 2211 C CA . GLY A 1 301 ? 19.409 7.568 9.185 1.00 96.25 301 GLY A CA 1
ATOM 2212 C C . GLY A 1 301 ? 19.281 8.932 8.492 1.00 96.25 301 GLY A C 1
ATOM 2213 O O . GLY A 1 301 ? 19.658 9.948 9.081 1.00 96.25 301 GLY A O 1
ATOM 2214 N N . ASP A 1 302 ? 18.725 8.962 7.278 1.00 95.38 302 ASP A N 1
ATOM 2215 C CA . ASP A 1 302 ? 18.303 10.174 6.563 1.00 95.38 302 ASP A CA 1
ATOM 2216 C C . ASP A 1 302 ? 17.115 10.868 7.265 1.00 95.38 302 ASP A C 1
ATOM 2218 O O . ASP A 1 302 ? 16.964 12.091 7.202 1.00 95.38 302 ASP A O 1
ATOM 2222 N N . VAL A 1 303 ? 16.267 10.085 7.942 1.00 96.75 303 VAL A N 1
ATOM 2223 C CA . VAL A 1 303 ? 15.040 10.520 8.625 1.00 96.75 303 VAL A CA 1
ATOM 2224 C C . VAL A 1 303 ? 15.131 10.171 10.120 1.00 96.75 303 VAL A C 1
ATOM 2226 O O . VAL A 1 303 ? 15.464 9.036 10.459 1.00 96.75 303 VAL A O 1
ATOM 2229 N N . PRO A 1 304 ? 14.827 11.097 11.051 1.00 96.94 304 PRO A N 1
ATOM 2230 C CA . PRO A 1 304 ? 14.815 10.791 12.482 1.00 96.94 304 PRO A CA 1
ATOM 2231 C C . PRO A 1 304 ? 13.730 9.763 12.858 1.00 96.94 304 PRO A C 1
ATOM 2233 O O . PRO A 1 304 ? 12.612 9.843 12.343 1.00 96.94 304 PRO A O 1
ATOM 2236 N N . PRO A 1 305 ? 13.991 8.833 13.797 1.00 97.38 305 PRO A N 1
ATOM 2237 C CA . PRO A 1 305 ? 13.021 7.809 14.199 1.00 97.38 305 PRO A CA 1
ATOM 2238 C C . PRO A 1 305 ? 11.733 8.391 14.804 1.00 97.38 305 PRO A C 1
ATOM 2240 O O . PRO A 1 305 ? 10.678 7.764 14.739 1.00 97.38 305 PRO A O 1
ATOM 2243 N N . GLU A 1 306 ? 11.775 9.612 15.346 1.00 96.38 306 GLU A N 1
ATOM 2244 C CA . GLU A 1 306 ? 10.600 10.341 15.829 1.00 96.38 306 GLU A CA 1
ATOM 2245 C C . GLU A 1 306 ? 9.548 10.590 14.728 1.00 96.38 306 GLU A C 1
ATOM 2247 O O . GLU A 1 306 ? 8.367 10.749 15.042 1.00 96.38 306 GLU A O 1
ATOM 2252 N N . THR A 1 307 ? 9.933 10.568 13.444 1.00 96.69 307 THR A N 1
ATOM 2253 C CA . THR A 1 307 ? 9.014 10.707 12.301 1.00 96.69 307 THR A CA 1
ATOM 2254 C C . THR A 1 307 ? 7.981 9.576 12.228 1.00 96.69 307 THR A C 1
ATOM 2256 O O . THR A 1 307 ? 6.849 9.827 11.819 1.00 96.69 307 THR A O 1
ATOM 2259 N N . TYR A 1 308 ? 8.293 8.375 12.729 1.00 97.25 308 TYR A N 1
ATOM 2260 C CA . TYR A 1 308 ? 7.327 7.271 12.859 1.00 97.25 308 TYR A CA 1
ATOM 2261 C C . TYR A 1 308 ? 6.086 7.668 13.694 1.00 97.25 308 TYR A C 1
ATOM 2263 O O . TYR A 1 308 ? 4.943 7.331 13.370 1.00 97.25 308 TYR A O 1
ATOM 2271 N N . TYR A 1 309 ? 6.309 8.453 14.752 1.00 96.94 309 TYR A N 1
ATOM 2272 C CA . TYR A 1 309 ? 5.286 8.965 15.673 1.00 96.94 309 TYR A CA 1
ATOM 2273 C C . TYR A 1 309 ? 4.756 10.358 15.283 1.00 96.94 309 TYR A C 1
ATOM 2275 O O . TYR A 1 309 ? 3.841 10.898 15.913 1.00 96.94 309 TYR A O 1
ATOM 2283 N N . ALA A 1 310 ? 5.326 10.974 14.245 1.00 95.75 310 ALA A N 1
ATOM 2284 C CA . ALA A 1 310 ? 4.849 12.251 13.727 1.00 95.75 310 ALA A CA 1
ATOM 2285 C C . ALA A 1 310 ? 3.522 12.098 12.965 1.00 95.75 310 ALA A C 1
ATOM 2287 O O . ALA A 1 310 ? 2.722 13.034 12.972 1.00 95.75 310 ALA A O 1
ATOM 2288 N N . THR A 1 311 ? 3.261 10.930 12.374 1.00 95.06 311 THR A N 1
ATOM 2289 C CA . THR A 1 311 ? 2.021 10.643 11.643 1.00 95.06 311 THR A CA 1
ATOM 2290 C C . THR A 1 311 ? 0.788 10.542 12.555 1.00 95.06 311 THR A C 1
ATOM 2292 O O . THR A 1 311 ? 0.870 10.185 13.734 1.00 95.06 311 THR A O 1
ATOM 2295 N N . TRP A 1 312 ? -0.376 10.889 12.017 1.00 94.75 312 TRP A N 1
ATOM 2296 C CA . TRP A 1 312 ? -1.671 10.858 12.685 1.00 94.75 312 TRP A CA 1
ATOM 2297 C C . TRP A 1 312 ? -2.312 9.476 12.570 1.00 94.75 312 TRP A C 1
ATOM 2299 O O . TRP A 1 312 ? -2.551 8.993 11.462 1.00 94.75 312 TRP A O 1
ATOM 2309 N N . ARG A 1 313 ? -2.657 8.881 13.719 1.00 95.19 313 ARG A N 1
ATOM 2310 C CA . ARG A 1 313 ? -3.523 7.694 13.781 1.00 95.19 313 ARG A CA 1
ATOM 2311 C C . ARG A 1 313 ? -4.984 8.084 13.509 1.00 95.19 313 ARG A C 1
ATOM 2313 O O . ARG A 1 313 ? -5.660 7.401 12.760 1.00 95.19 313 ARG A O 1
ATOM 2320 N N . THR A 1 314 ? -5.412 9.253 13.993 1.00 93.06 314 THR A N 1
ATOM 2321 C CA . THR A 1 314 ? -6.507 10.075 13.436 1.00 93.06 314 THR A CA 1
ATOM 2322 C C . THR A 1 314 ? -6.207 11.551 13.710 1.00 93.06 314 THR A C 1
ATOM 2324 O O . THR A 1 314 ? -5.302 11.877 14.486 1.00 93.06 314 THR A O 1
ATOM 2327 N N . PHE A 1 315 ? -7.021 12.459 13.172 1.00 88.62 315 PHE A N 1
ATOM 2328 C CA . PHE A 1 315 ? -7.013 13.865 13.579 1.00 88.62 315 PHE A CA 1
ATOM 2329 C C . PHE A 1 315 ? -7.695 14.081 14.951 1.00 88.62 315 PHE A C 1
ATOM 2331 O O . PHE A 1 315 ? -8.328 13.165 15.483 1.00 88.62 315 PHE A O 1
ATOM 2338 N N . PRO A 1 316 ? -7.560 15.265 15.585 1.00 80.50 316 PRO A N 1
ATOM 2339 C CA . PRO A 1 316 ? -8.196 15.555 16.875 1.00 80.50 316 PRO A CA 1
ATOM 2340 C C . PRO A 1 316 ? -9.736 15.514 16.848 1.00 80.50 316 PRO A C 1
ATOM 2342 O O . PRO A 1 316 ? -10.364 15.953 15.890 1.00 80.50 316 PRO A O 1
ATOM 2345 N N . SER A 1 317 ? -10.363 15.086 17.950 1.00 77.38 317 SER A N 1
ATOM 2346 C CA . SER A 1 317 ? -11.829 15.092 18.141 1.00 77.38 317 SER A CA 1
ATOM 2347 C C . SER A 1 317 ? -12.371 16.497 18.492 1.00 77.38 317 SER A C 1
ATOM 2349 O O . SER A 1 317 ? -12.825 16.750 19.610 1.00 77.38 317 SER A O 1
ATOM 2351 N N . THR A 1 318 ? -12.299 17.462 17.564 1.00 76.00 318 THR A N 1
ATOM 2352 C CA . THR A 1 318 ? -12.879 18.817 17.735 1.00 76.00 318 THR A CA 1
ATOM 2353 C C . THR A 1 318 ? -13.630 19.286 16.483 1.00 76.00 318 THR A C 1
ATOM 2355 O O . THR A 1 318 ? -13.363 18.800 15.389 1.00 76.00 318 THR A O 1
ATOM 2358 N N . CYS A 1 319 ? -14.539 20.270 16.609 1.00 79.44 319 CYS A N 1
ATOM 2359 C CA . CYS A 1 319 ? -15.283 20.792 15.447 1.00 79.44 319 CYS A CA 1
ATOM 2360 C C . CYS A 1 319 ? -14.385 21.399 14.346 1.00 79.44 319 CYS A C 1
ATOM 2362 O O . CYS A 1 319 ? -14.824 21.491 13.204 1.00 79.44 319 CYS A O 1
ATOM 2364 N N . ASP A 1 320 ? -13.148 21.811 14.655 1.00 81.19 320 ASP A N 1
ATOM 2365 C CA . ASP A 1 320 ? -12.196 22.303 13.642 1.00 81.19 320 ASP A CA 1
ATOM 2366 C C . ASP A 1 320 ? -11.735 21.179 12.687 1.00 81.19 320 ASP A C 1
ATOM 2368 O O . ASP A 1 320 ? -11.299 21.450 11.569 1.00 81.19 320 ASP A O 1
ATOM 2372 N N . TRP A 1 321 ? -11.887 19.922 13.118 1.00 81.69 321 TRP A N 1
ATOM 2373 C CA . TRP A 1 321 ? -11.608 18.693 12.373 1.00 81.69 321 TRP A CA 1
ATOM 2374 C C . TRP A 1 321 ? -12.888 17.873 12.122 1.00 81.69 321 TRP A C 1
ATOM 2376 O O . TRP A 1 321 ? -12.817 16.665 11.928 1.00 81.69 321 TRP A O 1
ATOM 2386 N N . ALA A 1 322 ? -14.067 18.510 12.111 1.00 78.56 322 ALA A N 1
ATOM 2387 C CA . ALA A 1 322 ? -15.343 17.856 11.779 1.00 78.56 322 ALA A CA 1
ATOM 2388 C C . ALA A 1 322 ? -15.537 17.581 10.272 1.00 78.56 322 ALA A C 1
ATOM 2390 O O . ALA A 1 322 ? -16.625 17.202 9.863 1.00 78.56 322 ALA A O 1
ATOM 2391 N N . TRP A 1 323 ? -14.504 17.809 9.456 1.00 85.38 323 TRP A N 1
ATOM 2392 C CA . TRP A 1 323 ? -14.424 17.319 8.076 1.00 85.38 323 TRP A CA 1
ATOM 2393 C C . TRP A 1 323 ? -13.947 15.864 8.009 1.00 85.38 323 TRP A C 1
ATOM 2395 O O . TRP A 1 323 ? -13.977 15.271 6.944 1.00 85.38 323 TRP A O 1
ATOM 2405 N N . GLN A 1 324 ? -13.442 15.303 9.111 1.00 87.44 324 GLN A N 1
ATOM 2406 C CA . GLN A 1 324 ? -13.008 13.914 9.115 1.00 87.44 324 GLN A CA 1
ATOM 2407 C C . GLN A 1 324 ? -14.228 12.986 9.211 1.00 87.44 324 GLN A C 1
ATOM 2409 O O . GLN A 1 324 ? -15.161 13.289 9.960 1.00 87.44 324 GLN A O 1
ATOM 2414 N N . GLU A 1 325 ? -14.190 11.861 8.501 1.00 84.62 325 GLU A N 1
ATOM 2415 C CA . GLU A 1 325 ? -15.346 10.973 8.279 1.00 84.62 325 GLU A CA 1
ATOM 2416 C C . GLU A 1 325 ? -16.037 10.493 9.564 1.00 84.62 325 GLU A C 1
ATOM 2418 O O . GLU A 1 325 ? -17.257 10.362 9.642 1.00 84.62 325 GLU A O 1
ATOM 2423 N N . SER A 1 326 ? -15.265 10.226 10.618 1.00 81.38 326 SER A N 1
ATOM 2424 C CA . SER A 1 326 ? -15.805 9.696 11.867 1.00 81.38 326 SER A CA 1
ATOM 2425 C C . SER A 1 326 ? -15.166 10.303 13.106 1.00 81.38 326 SER A C 1
ATOM 2427 O O . SER A 1 326 ? -14.049 10.813 13.102 1.00 81.38 326 SER A O 1
ATOM 2429 N N . ARG A 1 327 ? -15.907 10.271 14.217 1.00 78.94 327 ARG A N 1
ATOM 2430 C CA . ARG A 1 327 ? -15.463 10.830 15.499 1.00 78.94 327 ARG A CA 1
ATOM 2431 C C . ARG A 1 327 ? -14.392 9.937 16.139 1.00 78.94 327 ARG A C 1
ATOM 2433 O O . ARG A 1 327 ? -14.738 8.831 16.552 1.00 78.94 327 ARG A O 1
ATOM 2440 N N . PRO A 1 328 ? -13.140 10.399 16.320 1.00 82.38 328 PRO A N 1
ATOM 2441 C CA . PRO A 1 328 ? -12.087 9.534 16.833 1.00 82.38 328 PRO A CA 1
ATOM 2442 C C . PRO A 1 328 ? -12.096 9.397 18.353 1.00 82.38 328 PRO A C 1
ATOM 2444 O O . PRO A 1 328 ? -12.012 10.391 19.083 1.00 82.38 328 PRO A O 1
ATOM 2447 N N . SER A 1 329 ? -12.128 8.151 18.821 1.00 74.31 329 SER A N 1
ATOM 2448 C CA . SER A 1 329 ? -11.815 7.735 20.195 1.00 74.31 329 SER A CA 1
ATOM 2449 C C . SER A 1 329 ? -10.341 7.411 20.342 1.00 74.31 329 SER A C 1
ATOM 2451 O O . SER A 1 329 ? -9.739 6.888 19.413 1.00 74.31 329 SER A O 1
ATOM 2453 N N . GLY A 1 330 ? -9.757 7.672 21.509 1.00 75.56 330 GLY A N 1
ATOM 2454 C CA . GLY A 1 330 ? -8.376 7.275 21.762 1.00 75.56 330 GLY A CA 1
ATOM 2455 C C . GLY A 1 330 ? -7.738 7.941 22.969 1.00 75.56 330 GLY A C 1
ATOM 2456 O O . GLY A 1 330 ? -8.292 8.856 23.583 1.00 75.56 330 GLY A O 1
ATOM 2457 N N . VAL A 1 331 ? -6.529 7.504 23.299 1.00 74.62 331 VAL A N 1
ATOM 2458 C CA . VAL A 1 331 ? -5.731 8.068 24.394 1.00 74.62 331 VAL A CA 1
ATOM 2459 C C . VAL A 1 331 ? -4.445 8.689 23.864 1.00 74.62 331 VAL A C 1
ATOM 2461 O O . VAL A 1 331 ? -3.857 8.209 22.899 1.00 74.62 331 VAL A O 1
ATOM 2464 N N . THR A 1 332 ? -3.977 9.761 24.501 1.00 80.88 332 THR A N 1
ATOM 2465 C CA . THR A 1 332 ? -2.640 10.289 24.206 1.00 80.88 332 THR A CA 1
ATOM 2466 C C . THR A 1 332 ? -1.583 9.437 24.902 1.00 80.88 332 THR A C 1
ATOM 2468 O O . THR A 1 332 ? -1.655 9.217 26.113 1.00 80.88 332 THR A O 1
ATOM 2471 N N . ARG A 1 333 ? -0.590 8.979 24.140 1.00 84.69 333 ARG A N 1
ATOM 2472 C CA . ARG A 1 333 ? 0.597 8.257 24.615 1.00 84.69 333 ARG A CA 1
ATOM 2473 C C . ARG A 1 333 ? 1.853 9.031 24.209 1.00 84.69 333 ARG A C 1
ATOM 2475 O O . ARG A 1 333 ? 1.800 9.855 23.301 1.00 84.69 333 ARG A O 1
ATOM 2482 N N . THR A 1 334 ? 2.977 8.781 24.880 1.00 89.06 334 THR A N 1
ATOM 2483 C CA . THR A 1 334 ? 4.241 9.485 24.606 1.00 89.06 334 THR A CA 1
ATOM 2484 C C . THR A 1 334 ? 5.333 8.494 24.215 1.00 89.06 334 THR A C 1
ATOM 2486 O O . THR A 1 334 ? 5.713 7.643 25.023 1.00 89.06 334 THR A O 1
ATOM 2489 N N . TYR A 1 335 ? 5.895 8.653 23.018 1.00 93.06 335 TYR A N 1
ATOM 2490 C CA . TYR A 1 335 ? 6.924 7.782 22.444 1.00 93.06 335 TYR A CA 1
ATOM 2491 C C . TYR A 1 335 ? 8.134 8.594 22.003 1.00 93.06 335 TYR A C 1
ATOM 2493 O O . TYR A 1 335 ? 7.988 9.580 21.296 1.00 93.06 335 TYR A O 1
ATOM 2501 N N . LEU A 1 336 ? 9.338 8.238 22.463 1.00 94.19 336 LEU A N 1
ATOM 2502 C CA . LEU A 1 336 ? 10.568 9.023 22.231 1.00 94.19 336 LEU A CA 1
ATOM 2503 C C . LEU A 1 336 ? 10.467 10.524 22.618 1.00 94.19 336 LEU A C 1
ATOM 2505 O O . LEU A 1 336 ? 11.296 11.333 22.218 1.00 94.19 336 LEU A O 1
ATOM 2509 N N . GLY A 1 337 ? 9.483 10.904 23.443 1.00 92.19 337 GLY A N 1
ATOM 2510 C CA . GLY A 1 337 ? 9.183 12.303 23.783 1.00 92.19 337 GLY A CA 1
ATOM 2511 C C . GLY A 1 337 ? 8.185 12.996 22.844 1.00 92.19 337 GLY A C 1
ATOM 2512 O O . GLY A 1 337 ? 7.868 14.160 23.073 1.00 92.19 337 GLY A O 1
ATOM 2513 N N . VAL A 1 338 ? 7.670 12.292 21.835 1.00 94.19 338 VAL A N 1
ATOM 2514 C CA . VAL A 1 338 ? 6.553 12.704 20.980 1.00 94.19 338 VAL A CA 1
ATOM 2515 C C . VAL A 1 338 ? 5.237 12.305 21.628 1.00 94.19 338 VAL A C 1
ATOM 2517 O O . VAL A 1 338 ? 5.004 11.122 21.864 1.00 94.19 338 VAL A O 1
ATOM 2520 N N . ASP A 1 339 ? 4.358 13.275 21.868 1.00 90.00 339 ASP A N 1
ATOM 2521 C CA . ASP A 1 339 ? 2.963 12.990 22.199 1.00 90.00 339 ASP A CA 1
ATOM 2522 C C . ASP A 1 339 ? 2.196 12.606 20.920 1.00 90.00 339 ASP A C 1
ATOM 2524 O O . ASP A 1 339 ? 2.198 13.336 19.916 1.00 90.00 339 ASP A O 1
ATOM 2528 N N . VAL A 1 340 ? 1.549 11.443 20.973 1.00 90.75 340 VAL A N 1
ATOM 2529 C CA . VAL A 1 340 ? 0.746 10.830 19.910 1.00 90.75 340 VAL A CA 1
ATOM 2530 C C . VAL A 1 340 ? -0.668 10.643 20.434 1.00 90.75 340 VAL A C 1
ATOM 2532 O O . VAL A 1 340 ? -0.868 10.067 21.502 1.00 90.75 340 VAL A O 1
ATOM 2535 N N . PHE A 1 341 ? -1.662 11.137 19.701 1.00 88.00 341 PHE A N 1
ATOM 2536 C CA . PHE A 1 341 ? -3.052 10.762 19.940 1.00 88.00 341 PHE A CA 1
ATOM 2537 C C . PHE A 1 341 ? -3.314 9.447 19.207 1.00 88.00 341 PHE A C 1
ATOM 2539 O O . PHE A 1 341 ? -3.360 9.429 17.978 1.00 88.00 341 PHE A O 1
ATOM 2546 N N . GLU A 1 342 ? -3.457 8.359 19.963 1.00 84.69 342 GLU A N 1
ATOM 2547 C CA . GLU A 1 342 ? -3.768 7.026 19.440 1.00 84.69 342 GLU A CA 1
ATOM 2548 C C . GLU A 1 342 ? -5.251 6.940 19.093 1.00 84.69 342 GLU A 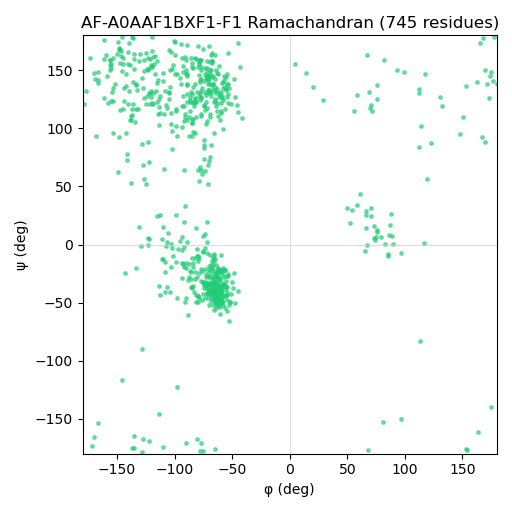C 1
ATOM 2550 O O . GLU A 1 342 ? -6.017 6.234 19.747 1.00 84.69 342 GLU A O 1
ATOM 2555 N N . GLY A 1 343 ? -5.671 7.747 18.125 1.00 86.69 343 GLY A N 1
ATOM 2556 C CA . GLY A 1 343 ? -7.043 7.795 17.654 1.00 86.69 343 GLY A CA 1
ATOM 2557 C C . GLY A 1 343 ? -7.427 6.554 16.849 1.00 86.69 343 GLY A C 1
ATOM 2558 O O . GLY A 1 343 ? -6.603 5.970 16.151 1.00 86.69 343 GLY A O 1
ATOM 2559 N N . ALA A 1 344 ? -8.698 6.185 16.934 1.00 89.38 344 ALA A N 1
ATOM 2560 C CA . ALA A 1 344 ? -9.347 5.142 16.157 1.00 89.38 344 ALA A CA 1
ATOM 2561 C C . ALA A 1 344 ? -10.803 5.550 15.877 1.00 89.38 344 ALA A C 1
ATOM 2563 O O . ALA A 1 344 ? -11.430 6.238 16.689 1.00 89.38 344 ALA A O 1
ATOM 2564 N N . TYR A 1 345 ? -11.346 5.122 14.741 1.00 89.06 345 TYR A N 1
ATOM 2565 C CA . TYR A 1 345 ? -12.761 5.253 14.398 1.00 89.06 345 TYR A CA 1
ATOM 2566 C C . TYR A 1 345 ? -13.527 4.004 14.822 1.00 89.06 345 TYR A C 1
ATOM 2568 O O . TYR A 1 345 ? -12.981 2.900 14.816 1.00 89.06 345 TYR A O 1
ATOM 2576 N N . SER A 1 346 ? -14.798 4.176 15.190 1.00 84.31 346 SER A N 1
ATOM 2577 C CA . SER A 1 346 ? -15.672 3.040 15.465 1.00 84.31 346 SER A CA 1
ATOM 2578 C C . SER A 1 346 ? -16.364 2.597 14.184 1.00 84.31 346 SER A C 1
ATOM 2580 O O . SER A 1 346 ? -17.077 3.383 13.566 1.00 84.31 346 SER A O 1
ATOM 2582 N N . TYR A 1 347 ? -16.187 1.332 13.817 1.00 86.56 347 TYR A N 1
ATOM 2583 C CA . TYR A 1 347 ? -16.818 0.737 12.646 1.00 86.56 347 TYR A CA 1
ATOM 2584 C C . TYR A 1 347 ? -17.447 -0.603 13.030 1.00 86.56 347 TYR A C 1
ATOM 2586 O O . TYR A 1 347 ? -16.756 -1.521 13.467 1.00 86.56 347 TYR A O 1
ATOM 2594 N N . ARG A 1 348 ? -18.779 -0.694 12.921 1.00 83.38 348 ARG A N 1
ATOM 2595 C CA . ARG A 1 348 ? -19.584 -1.909 13.177 1.00 83.38 348 ARG A CA 1
ATOM 2596 C C . ARG A 1 348 ? -19.297 -2.634 14.506 1.00 83.38 348 ARG A C 1
ATOM 2598 O O . ARG A 1 348 ? -19.465 -3.844 14.618 1.00 83.38 348 ARG A O 1
ATOM 2605 N N . GLY A 1 349 ? -18.917 -1.884 15.541 1.00 74.81 349 GLY A N 1
ATOM 2606 C CA . GLY A 1 349 ? -18.589 -2.431 16.862 1.00 74.81 349 GLY A CA 1
ATOM 2607 C C . GLY A 1 349 ? -17.122 -2.827 17.048 1.00 74.81 349 GLY A C 1
ATOM 2608 O O . GLY A 1 349 ? -16.796 -3.371 18.095 1.00 74.81 349 GLY A O 1
ATOM 2609 N N . MET A 1 350 ? -16.247 -2.523 16.089 1.00 83.38 350 MET A N 1
ATOM 2610 C CA . MET A 1 350 ? -14.788 -2.511 16.237 1.00 83.38 350 MET A CA 1
ATOM 2611 C C . MET A 1 350 ? -14.289 -1.072 16.438 1.00 83.38 350 MET A C 1
ATOM 2613 O O . MET A 1 350 ? -14.994 -0.113 16.108 1.00 83.38 350 MET A O 1
ATOM 2617 N N . SER A 1 351 ? -13.058 -0.929 16.930 1.00 87.12 351 SER A N 1
ATOM 2618 C CA . SER A 1 351 ? -12.271 0.310 16.865 1.00 87.12 351 SER A CA 1
ATOM 2619 C C . SER A 1 351 ? -11.077 0.081 15.940 1.00 87.12 351 SER A C 1
ATOM 2621 O O . SER A 1 351 ? -10.342 -0.886 16.127 1.00 87.12 351 SER A O 1
ATOM 2623 N N . ILE A 1 352 ? -10.874 0.940 14.943 1.00 91.88 352 ILE A N 1
ATOM 2624 C CA . ILE A 1 352 ? -9.876 0.754 13.876 1.00 91.88 352 ILE A CA 1
ATOM 2625 C C . ILE A 1 352 ? -9.104 2.056 13.671 1.00 91.88 352 ILE A C 1
ATOM 2627 O O . ILE A 1 352 ? -9.705 3.128 13.657 1.00 91.88 352 ILE A O 1
ATOM 2631 N N . VAL A 1 353 ? -7.783 1.985 13.501 1.00 96.25 353 VAL A N 1
ATOM 2632 C CA . VAL A 1 353 ? -6.989 3.118 13.003 1.00 96.25 353 VAL A CA 1
ATOM 2633 C C . VAL A 1 353 ? -7.217 3.204 11.483 1.00 96.25 353 VAL A C 1
ATOM 2635 O O . VAL A 1 353 ? -6.833 2.262 10.781 1.00 96.25 353 VAL A O 1
ATOM 2638 N N . PRO A 1 354 ? -7.885 4.258 10.976 1.00 95.81 354 PRO A N 1
ATOM 2639 C CA . PRO A 1 354 ? -8.321 4.359 9.583 1.00 95.81 354 PRO A CA 1
ATOM 2640 C C . PRO A 1 354 ? -7.178 4.732 8.628 1.00 95.81 354 PRO A C 1
ATOM 2642 O O . PRO A 1 354 ? -6.180 5.328 9.038 1.00 95.81 354 PRO A O 1
ATOM 2645 N N . GLY A 1 355 ? -7.369 4.417 7.344 1.00 95.50 355 GLY A N 1
ATOM 2646 C CA . GLY A 1 355 ? -6.567 4.933 6.229 1.00 95.50 355 GLY A CA 1
ATOM 2647 C C . GLY A 1 355 ? -6.916 6.383 5.887 1.00 95.50 355 GLY A C 1
ATOM 2648 O O . GLY A 1 355 ? -7.774 6.997 6.512 1.00 95.50 355 GLY A O 1
ATOM 2649 N N . TRP A 1 356 ? -6.293 6.947 4.857 1.00 93.94 356 TRP A N 1
ATOM 2650 C CA . TRP A 1 356 ? -6.705 8.237 4.299 1.00 93.94 356 TRP A CA 1
ATOM 2651 C C . TRP A 1 356 ? -8.005 8.101 3.494 1.00 93.94 356 TRP A C 1
ATOM 2653 O O . TRP A 1 356 ? -8.929 8.887 3.703 1.00 93.94 356 TRP A O 1
ATOM 2663 N N . GLY A 1 357 ? -8.093 7.078 2.637 1.00 93.50 357 GLY A N 1
ATOM 2664 C CA . GLY A 1 357 ? -9.279 6.748 1.838 1.00 93.50 357 GLY A CA 1
ATOM 2665 C C . GLY A 1 357 ? -9.998 5.452 2.233 1.00 93.50 357 GLY A C 1
ATOM 2666 O O . GLY A 1 357 ? -11.127 5.245 1.803 1.00 93.50 357 GLY A O 1
ATOM 2667 N N . GLY A 1 358 ? -9.392 4.600 3.066 1.00 95.38 358 GLY A N 1
ATOM 2668 C CA . GLY A 1 358 ? -10.036 3.387 3.594 1.00 95.38 358 GLY A CA 1
ATOM 2669 C C . GLY A 1 358 ? -9.876 2.143 2.714 1.00 95.38 358 GLY A C 1
ATOM 2670 O O . GLY A 1 358 ? -10.716 1.240 2.746 1.00 95.38 358 GLY A O 1
ATOM 2671 N N . SER A 1 359 ? -8.813 2.080 1.911 1.00 97.00 359 SER A N 1
ATOM 2672 C CA . SER A 1 359 ? -8.452 0.900 1.116 1.00 97.00 359 SER A CA 1
ATOM 2673 C C . SER A 1 359 ? -7.626 -0.129 1.895 1.00 97.00 359 SER A C 1
ATOM 2675 O O . SER A 1 359 ? -6.904 0.197 2.839 1.00 97.00 359 SER A O 1
ATOM 2677 N N . MET A 1 360 ? -7.674 -1.392 1.459 1.00 97.81 360 MET A N 1
ATOM 2678 C CA . MET A 1 360 ? -6.760 -2.431 1.959 1.00 97.81 360 MET A CA 1
ATOM 2679 C C . MET A 1 360 ? -5.300 -2.177 1.565 1.00 97.81 360 MET A C 1
ATOM 2681 O O . MET A 1 360 ? -4.403 -2.488 2.344 1.00 97.81 360 MET A O 1
ATOM 2685 N N . PHE A 1 361 ? -5.068 -1.579 0.395 1.00 96.44 361 PHE A N 1
ATOM 2686 C CA . PHE A 1 361 ? -3.757 -1.159 -0.103 1.00 96.44 361 PHE A CA 1
ATOM 2687 C C . PHE A 1 361 ? -2.989 -0.276 0.899 1.00 96.44 361 PHE A C 1
ATOM 2689 O O . PHE A 1 361 ? -1.868 -0.612 1.285 1.00 96.44 361 PHE A O 1
ATOM 2696 N N . GLU A 1 362 ? -3.618 0.797 1.397 1.00 96.31 362 GLU A N 1
ATOM 2697 C CA . GLU A 1 362 ? -3.034 1.712 2.398 1.00 96.31 362 GLU A CA 1
ATOM 2698 C C . GLU A 1 362 ? -2.626 0.999 3.699 1.00 96.31 362 GLU A C 1
ATOM 2700 O O . GLU A 1 362 ? -1.640 1.357 4.353 1.00 96.31 362 GLU A O 1
ATOM 2705 N N . ALA A 1 363 ? -3.405 -0.006 4.097 1.00 96.12 363 ALA A N 1
ATOM 2706 C CA . ALA A 1 363 ? -3.185 -0.738 5.332 1.00 96.12 363 ALA A CA 1
ATOM 2707 C C . ALA A 1 363 ? -2.114 -1.821 5.187 1.00 96.12 363 ALA A C 1
ATOM 2709 O O . ALA A 1 363 ? -1.204 -1.864 6.007 1.00 96.12 363 ALA A O 1
ATOM 2710 N N . LEU A 1 364 ? -2.204 -2.668 4.161 1.00 97.81 364 LEU A N 1
ATOM 2711 C CA . LEU A 1 364 ? -1.542 -3.977 4.137 1.00 97.81 364 LEU A CA 1
ATOM 2712 C C . LEU A 1 364 ? -0.376 -4.089 3.147 1.00 97.81 364 LEU A C 1
ATOM 2714 O O . LEU A 1 364 ? 0.378 -5.055 3.226 1.00 97.81 364 LEU A O 1
ATOM 2718 N N . MET A 1 365 ? -0.186 -3.136 2.225 1.00 96.44 365 MET A N 1
ATOM 2719 C CA . MET A 1 365 ? 0.938 -3.220 1.281 1.00 96.44 365 MET A CA 1
ATOM 2720 C C . MET A 1 365 ? 2.316 -3.205 1.990 1.00 96.44 365 MET A C 1
ATOM 2722 O O . MET A 1 365 ? 3.159 -4.029 1.629 1.00 96.44 365 MET A O 1
ATOM 2726 N N . PRO A 1 366 ? 2.583 -2.356 3.010 1.00 97.44 366 PRO A N 1
ATOM 2727 C CA . PRO A 1 366 ? 3.868 -2.364 3.727 1.00 97.44 366 PRO A CA 1
ATOM 2728 C C . PRO A 1 366 ? 4.133 -3.650 4.524 1.00 97.44 366 PRO A C 1
ATOM 2730 O O . PRO A 1 366 ? 5.280 -4.101 4.566 1.00 97.44 366 PRO A O 1
ATOM 2733 N N . ASP A 1 367 ? 3.084 -4.286 5.057 1.00 96.88 367 ASP A N 1
ATOM 2734 C CA . ASP A 1 367 ? 3.152 -5.546 5.816 1.00 96.88 367 ASP A CA 1
ATOM 2735 C C . ASP A 1 367 ? 3.695 -6.719 4.973 1.00 96.88 367 ASP A C 1
ATOM 2737 O O . ASP A 1 367 ? 4.221 -7.691 5.507 1.00 96.88 367 ASP A O 1
ATOM 2741 N N . MET A 1 368 ? 3.644 -6.631 3.637 1.00 96.38 368 MET A N 1
ATOM 2742 C CA . MET A 1 368 ? 4.237 -7.646 2.755 1.00 96.38 368 MET A CA 1
ATOM 2743 C C . MET A 1 368 ? 5.773 -7.661 2.771 1.00 96.38 368 MET A C 1
ATOM 2745 O O . MET A 1 368 ? 6.365 -8.679 2.410 1.00 96.38 368 MET A O 1
ATOM 2749 N N . LEU A 1 369 ? 6.421 -6.553 3.150 1.00 97.69 369 LEU A N 1
ATOM 2750 C CA . LEU A 1 369 ? 7.886 -6.435 3.205 1.00 97.69 369 LEU A CA 1
ATOM 2751 C C . LEU A 1 369 ? 8.402 -6.260 4.635 1.00 97.69 369 LEU A C 1
ATOM 2753 O O . LEU A 1 369 ? 9.453 -6.792 4.976 1.00 97.69 369 LEU A O 1
ATOM 2757 N N . VAL A 1 370 ? 7.671 -5.540 5.485 1.00 98.06 370 VAL A N 1
ATOM 2758 C CA . VAL A 1 370 ? 7.989 -5.395 6.910 1.00 98.06 370 VAL A CA 1
ATOM 2759 C C . VAL A 1 370 ? 7.014 -6.250 7.711 1.00 98.06 370 VAL A C 1
ATOM 2761 O O . VAL A 1 370 ? 5.818 -6.112 7.497 1.00 98.06 370 VAL A O 1
ATOM 2764 N N . PRO A 1 371 ? 7.455 -7.084 8.667 1.00 97.12 371 PRO A N 1
ATOM 2765 C CA . PRO A 1 371 ? 6.556 -7.860 9.521 1.00 97.12 371 PRO A CA 1
ATOM 2766 C C . PRO A 1 371 ? 5.924 -6.967 10.610 1.00 97.12 371 PRO A C 1
ATOM 2768 O O . PRO A 1 371 ? 6.111 -7.178 11.811 1.00 97.12 371 PRO A O 1
ATOM 2771 N N . GLU A 1 372 ? 5.183 -5.938 10.186 1.00 97.38 372 GLU A N 1
ATOM 2772 C CA . GLU A 1 372 ? 4.569 -4.913 11.039 1.00 97.38 372 GLU A CA 1
ATOM 2773 C C . GLU A 1 372 ? 3.677 -5.554 12.102 1.00 97.38 372 GLU A C 1
ATOM 2775 O O . GLU A 1 372 ? 3.748 -5.207 13.282 1.00 97.38 372 GLU A O 1
ATOM 2780 N N . SER A 1 373 ? 2.881 -6.543 11.695 1.00 92.88 373 SER A N 1
ATOM 2781 C CA . SER A 1 373 ? 1.996 -7.305 12.574 1.00 92.88 373 SER A CA 1
ATOM 2782 C C . SER A 1 373 ? 2.714 -8.174 13.621 1.00 92.88 373 SER A C 1
ATOM 2784 O O . SER A 1 373 ? 2.157 -8.383 14.703 1.00 92.88 373 SER A O 1
ATOM 2786 N N . GLU A 1 374 ? 3.945 -8.641 13.365 1.00 94.62 374 GLU A N 1
ATOM 2787 C CA . GLU A 1 374 ? 4.760 -9.339 14.374 1.00 94.62 374 GLU A CA 1
ATOM 2788 C C . GLU A 1 374 ? 5.476 -8.353 15.306 1.00 94.62 374 GLU A C 1
ATOM 2790 O O . GLU A 1 374 ? 5.507 -8.566 16.521 1.00 94.62 374 GLU A O 1
ATOM 2795 N N . TRP A 1 375 ? 6.057 -7.284 14.755 1.00 98.00 375 TRP A N 1
ATOM 2796 C CA . TRP A 1 375 ? 6.836 -6.309 15.523 1.00 98.00 375 TRP A CA 1
ATOM 2797 C C . TRP A 1 375 ? 5.965 -5.369 16.360 1.00 98.00 375 TRP A C 1
ATOM 2799 O O . TRP A 1 375 ? 6.376 -4.976 17.449 1.00 98.00 375 TRP A O 1
ATOM 2809 N N . GLY A 1 376 ? 4.759 -5.041 15.895 1.00 92.75 376 GLY A N 1
ATOM 2810 C CA . GLY A 1 376 ? 3.758 -4.242 16.604 1.00 92.75 376 GLY A CA 1
ATOM 2811 C C . GLY A 1 376 ? 2.553 -5.074 17.057 1.00 92.75 376 GLY A C 1
ATOM 2812 O O . GLY A 1 376 ? 1.438 -4.816 16.596 1.00 92.75 376 GLY A O 1
ATOM 2813 N N . PRO A 1 377 ? 2.702 -6.049 17.979 1.00 84.50 377 PRO A N 1
ATOM 2814 C CA . PRO A 1 377 ? 1.615 -6.951 18.383 1.00 84.50 377 PRO A CA 1
ATOM 2815 C C . PRO A 1 377 ? 0.476 -6.240 19.138 1.00 84.50 377 PRO A C 1
ATOM 2817 O O . PRO A 1 377 ? -0.582 -6.827 19.361 1.00 84.50 377 PRO A O 1
ATOM 2820 N N . THR A 1 378 ? 0.693 -4.989 19.554 1.00 82.06 378 THR A N 1
ATOM 2821 C CA . THR A 1 378 ? -0.283 -4.097 20.200 1.00 82.06 378 THR A CA 1
ATOM 2822 C C . THR A 1 378 ? -0.697 -2.905 19.328 1.00 82.06 378 THR A C 1
ATOM 2824 O O . THR A 1 378 ? -1.460 -2.055 19.787 1.00 82.06 378 THR A O 1
ATOM 2827 N N . SER A 1 379 ? -0.230 -2.840 18.077 1.00 92.06 379 SER A N 1
ATOM 2828 C CA . SER A 1 379 ? -0.621 -1.833 17.086 1.00 92.06 379 SER A CA 1
ATOM 2829 C C . SER A 1 379 ? -1.066 -2.501 15.782 1.00 92.06 379 SER A C 1
ATOM 2831 O O . SER A 1 379 ? -2.238 -2.857 15.645 1.00 92.06 379 SER A O 1
ATOM 2833 N N . TRP A 1 380 ? -0.151 -2.743 14.849 1.00 96.19 380 TRP A N 1
ATOM 2834 C CA . TRP A 1 380 ? -0.418 -3.352 13.543 1.00 96.19 380 TRP A CA 1
ATOM 2835 C C . TRP A 1 380 ? -0.967 -4.777 13.635 1.00 96.19 380 TRP A C 1
ATOM 2837 O O . TRP A 1 380 ? -1.931 -5.107 12.947 1.00 96.19 380 TRP A O 1
ATOM 2847 N N . GLY A 1 381 ? -0.455 -5.583 14.572 1.00 88.50 381 GLY A N 1
ATOM 2848 C CA . GLY A 1 381 ? -0.954 -6.934 14.862 1.00 88.50 381 GLY A CA 1
ATOM 2849 C C . GLY A 1 381 ? -2.388 -6.965 15.408 1.00 88.50 381 GLY A C 1
ATOM 2850 O O . GLY A 1 381 ? -3.007 -8.027 15.449 1.00 88.50 381 GLY A O 1
ATOM 2851 N N . VAL A 1 382 ? -2.930 -5.803 15.793 1.00 87.00 382 VAL A N 1
ATOM 2852 C CA . VAL A 1 382 ? -4.356 -5.603 16.077 1.00 87.00 382 VAL A CA 1
ATOM 2853 C C . VAL A 1 382 ? -5.066 -4.989 14.868 1.00 87.00 382 VAL A C 1
ATOM 2855 O O . VAL A 1 382 ? -6.124 -5.472 14.488 1.00 87.00 382 VAL A O 1
ATOM 2858 N N . ASN A 1 383 ? -4.508 -3.953 14.233 1.00 95.69 383 ASN A N 1
ATOM 2859 C CA . ASN A 1 383 ? -5.214 -3.191 13.198 1.00 95.69 383 ASN A CA 1
ATOM 2860 C C . ASN A 1 383 ? -5.388 -3.943 11.871 1.00 95.69 383 ASN A C 1
ATOM 2862 O O . ASN A 1 383 ? -6.467 -3.894 11.290 1.00 95.69 383 ASN A O 1
ATOM 2866 N N . HIS A 1 384 ? -4.362 -4.649 11.389 1.00 96.19 384 HIS A N 1
ATOM 2867 C CA . HIS A 1 384 ? -4.404 -5.347 10.098 1.00 96.19 384 HIS A CA 1
ATOM 2868 C C . HIS A 1 384 ? -5.545 -6.375 9.985 1.00 96.19 384 HIS A C 1
ATOM 2870 O O . HIS A 1 384 ? -6.344 -6.251 9.051 1.00 96.19 384 HIS A O 1
ATOM 2876 N N . PRO A 1 385 ? -5.729 -7.324 10.930 1.00 91.69 385 PRO A N 1
ATOM 2877 C CA . PRO A 1 385 ? -6.865 -8.243 10.865 1.00 91.69 385 PRO A CA 1
ATOM 2878 C C . PRO A 1 385 ? -8.221 -7.532 11.012 1.00 91.69 385 PRO A C 1
ATOM 2880 O O . PRO A 1 385 ? -9.209 -8.009 10.458 1.00 91.69 385 PRO A O 1
ATOM 2883 N N . LEU A 1 386 ? -8.287 -6.384 11.700 1.00 93.56 386 LEU A N 1
ATOM 2884 C CA . LEU A 1 386 ? -9.522 -5.598 11.807 1.00 93.56 386 LEU A CA 1
ATOM 2885 C C . LEU A 1 386 ? -9.871 -4.862 10.516 1.00 93.56 386 LEU A C 1
ATOM 2887 O O . LEU A 1 386 ? -11.047 -4.783 10.182 1.00 93.56 386 LEU A O 1
ATOM 2891 N N . VAL A 1 387 ? -8.883 -4.382 9.754 1.00 96.69 387 VAL A N 1
ATOM 2892 C CA . VAL A 1 387 ? -9.125 -3.839 8.408 1.00 96.69 387 VAL A CA 1
ATOM 2893 C C . VAL A 1 387 ? -9.685 -4.935 7.496 1.00 96.69 387 VAL A C 1
ATOM 2895 O O . VAL A 1 387 ? -10.698 -4.707 6.841 1.00 96.69 387 VAL A O 1
ATOM 2898 N N . VAL A 1 388 ? -9.101 -6.141 7.504 1.00 96.62 388 VAL A N 1
ATOM 2899 C CA . VAL A 1 388 ? -9.616 -7.292 6.731 1.00 96.62 388 VAL A CA 1
ATOM 2900 C C . VAL A 1 388 ? -11.060 -7.630 7.129 1.00 96.62 388 VAL A C 1
ATOM 2902 O O . VAL A 1 388 ? -11.931 -7.752 6.268 1.00 96.62 388 VAL A O 1
ATOM 2905 N N . GLU A 1 389 ? -11.346 -7.729 8.428 1.00 94.00 389 GLU A N 1
ATOM 2906 C CA . GLU A 1 389 ? -12.691 -8.031 8.932 1.00 94.00 389 GLU A CA 1
ATOM 2907 C C . GLU A 1 389 ? -13.706 -6.914 8.632 1.00 94.00 389 GLU A C 1
ATOM 2909 O O . GLU A 1 389 ? -14.841 -7.193 8.249 1.00 94.00 389 GLU A O 1
ATOM 2914 N N . ALA A 1 390 ? -13.306 -5.646 8.716 1.00 95.69 390 ALA A N 1
ATOM 2915 C CA . ALA A 1 390 ? -14.168 -4.518 8.382 1.00 95.69 390 ALA A CA 1
ATOM 2916 C C . ALA A 1 390 ? -14.537 -4.481 6.892 1.00 95.69 390 ALA A C 1
ATOM 2918 O O . ALA A 1 390 ? -15.699 -4.245 6.553 1.00 95.69 390 ALA A O 1
ATOM 2919 N N . GLN A 1 391 ? -13.582 -4.787 6.009 1.00 97.75 391 GLN A N 1
ATOM 2920 C CA . GLN A 1 391 ? -13.798 -4.885 4.561 1.00 97.75 391 GLN A CA 1
ATOM 2921 C C . GLN A 1 391 ? -14.750 -6.043 4.220 1.00 97.75 391 GLN A C 1
ATOM 2923 O O . GLN A 1 391 ? -15.648 -5.879 3.389 1.00 97.75 391 GLN A O 1
ATOM 2928 N N . LYS A 1 392 ? -14.621 -7.185 4.913 1.00 97.06 392 LYS A N 1
ATOM 2929 C CA . LYS A 1 392 ? -15.572 -8.306 4.832 1.00 97.06 392 LYS A CA 1
ATOM 2930 C C . LYS A 1 392 ? -16.973 -7.894 5.272 1.00 97.06 392 LYS A C 1
ATOM 2932 O O . LYS A 1 392 ? -17.915 -8.066 4.505 1.00 97.06 392 LYS A O 1
ATOM 2937 N N . GLN A 1 393 ? -17.127 -7.321 6.465 1.00 95.44 393 GLN A N 1
ATOM 2938 C CA . GLN A 1 393 ? -18.440 -6.894 6.960 1.00 95.44 393 GLN A CA 1
ATOM 2939 C C . GLN A 1 393 ? -19.074 -5.815 6.074 1.00 95.44 393 GLN A C 1
ATOM 2941 O O . GLN A 1 393 ? -20.290 -5.828 5.884 1.00 95.44 393 GLN A O 1
ATOM 2946 N N . HIS A 1 394 ? -18.267 -4.929 5.479 1.00 97.00 394 HIS A N 1
ATOM 2947 C CA . HIS A 1 394 ? -18.756 -3.971 4.492 1.00 97.00 394 HIS A CA 1
ATOM 2948 C C . HIS A 1 394 ? -19.369 -4.686 3.279 1.00 97.00 394 HIS A C 1
ATOM 2950 O O . HIS A 1 394 ? -20.554 -4.535 2.983 1.00 97.00 394 HIS A O 1
ATOM 2956 N N . GLY A 1 395 ? -18.572 -5.507 2.587 1.00 98.00 395 GLY A N 1
ATOM 2957 C CA . GLY A 1 395 ? -18.989 -6.148 1.340 1.00 98.00 395 GLY A CA 1
ATOM 2958 C C . GLY A 1 395 ? -20.079 -7.210 1.513 1.00 98.00 395 GLY A C 1
ATOM 2959 O O . GLY A 1 395 ? -20.959 -7.347 0.660 1.00 98.00 395 GLY A O 1
ATOM 2960 N N . LEU A 1 396 ? -20.060 -7.949 2.623 1.00 96.75 396 LEU A N 1
ATOM 2961 C CA . LEU A 1 396 ? -20.968 -9.072 2.862 1.00 96.75 396 LEU A CA 1
ATOM 2962 C C . LEU A 1 396 ? -22.265 -8.657 3.574 1.00 96.75 396 LEU A C 1
ATOM 2964 O O . LEU A 1 396 ? -23.340 -9.063 3.129 1.00 96.75 396 LEU A O 1
ATOM 2968 N N . ASP A 1 397 ? -22.184 -7.845 4.634 1.00 94.56 397 ASP A N 1
ATOM 2969 C CA . ASP A 1 397 ? -23.322 -7.583 5.533 1.00 94.56 397 ASP A CA 1
ATOM 2970 C C . ASP A 1 397 ? -23.944 -6.190 5.370 1.00 94.56 397 ASP A C 1
ATOM 2972 O O . ASP A 1 397 ? -25.155 -6.038 5.532 1.00 94.56 397 ASP A O 1
ATOM 2976 N N . GLU A 1 398 ? -23.133 -5.164 5.107 1.00 94.19 398 GLU A N 1
ATOM 2977 C CA . GLU A 1 398 ? -23.573 -3.764 5.061 1.00 94.19 398 GLU A CA 1
ATOM 2978 C C . GLU A 1 398 ? -24.061 -3.355 3.674 1.00 94.19 398 GLU A C 1
ATOM 2980 O O . GLU A 1 398 ? -25.233 -3.029 3.487 1.00 94.19 398 GLU A O 1
ATOM 2985 N N . ALA A 1 399 ? -23.175 -3.436 2.684 1.00 96.31 399 ALA A N 1
ATOM 2986 C CA . ALA A 1 399 ? -23.482 -3.118 1.300 1.00 96.31 399 ALA A CA 1
ATOM 2987 C C . ALA A 1 399 ? -24.130 -4.292 0.546 1.00 96.31 399 ALA A C 1
ATOM 2989 O O . ALA A 1 399 ? -24.723 -4.101 -0.521 1.00 96.31 399 ALA A O 1
ATOM 2990 N N . GLY A 1 400 ? -24.049 -5.512 1.093 1.00 96.94 400 GLY A N 1
ATOM 2991 C CA . GLY A 1 400 ? -24.695 -6.703 0.533 1.00 96.94 400 GLY A CA 1
ATOM 2992 C C . GLY A 1 400 ? -24.254 -7.016 -0.900 1.00 96.94 400 GLY A C 1
ATOM 2993 O O . GLY A 1 400 ? -25.061 -7.457 -1.720 1.00 96.94 400 GLY A O 1
ATOM 2994 N N . TYR A 1 401 ? -22.991 -6.736 -1.218 1.00 98.12 401 TYR A N 1
ATOM 2995 C CA . TYR A 1 401 ? -22.353 -7.028 -2.500 1.00 98.12 401 TYR A CA 1
ATOM 2996 C C . TYR A 1 401 ? -22.107 -8.533 -2.694 1.00 98.12 401 TYR A C 1
ATOM 2998 O O . TYR A 1 401 ? -22.083 -9.009 -3.825 1.00 98.12 401 TYR A O 1
ATOM 3006 N N . GLY A 1 402 ? -21.950 -9.283 -1.597 1.00 98.06 402 GLY A N 1
ATOM 3007 C CA . GLY A 1 402 ? -21.683 -10.728 -1.607 1.00 98.06 402 GLY A CA 1
ATOM 3008 C C . GLY A 1 402 ? -20.202 -11.096 -1.742 1.00 98.06 402 GLY A C 1
ATOM 3009 O O . GLY A 1 402 ? -19.853 -12.254 -1.532 1.00 98.06 402 GLY A O 1
ATOM 3010 N N . TYR A 1 403 ? -19.347 -10.105 -2.003 1.00 98.62 403 TYR A N 1
ATOM 3011 C CA . TYR A 1 403 ? -17.890 -10.210 -2.075 1.00 98.62 403 TYR A CA 1
ATOM 3012 C C . TYR A 1 403 ? -17.257 -8.972 -1.432 1.00 98.62 403 TYR A C 1
ATOM 3014 O O . TYR A 1 403 ? -17.932 -7.964 -1.205 1.00 98.62 403 TYR A O 1
ATOM 3022 N N . TRP A 1 404 ? -15.960 -9.041 -1.149 1.00 98.56 404 TRP A N 1
ATOM 3023 C CA . TRP A 1 404 ? -15.198 -7.971 -0.499 1.00 98.56 404 TRP A CA 1
ATOM 3024 C C . TRP A 1 404 ? -13.802 -7.797 -1.119 1.00 98.56 404 TRP A C 1
ATOM 3026 O O . TRP A 1 404 ? -13.392 -8.588 -1.970 1.00 98.56 404 TRP A O 1
ATOM 3036 N N . GLY A 1 405 ? -13.089 -6.752 -0.688 1.00 97.94 405 GLY A N 1
ATOM 3037 C CA . GLY A 1 405 ? -11.751 -6.390 -1.163 1.00 97.94 405 GLY A CA 1
ATOM 3038 C C . GLY A 1 405 ? -11.773 -5.078 -1.943 1.00 97.94 405 GLY A C 1
ATOM 3039 O O . GLY A 1 405 ? -11.847 -5.091 -3.171 1.00 97.94 405 GLY A O 1
ATOM 3040 N N . PHE A 1 406 ? -11.721 -3.950 -1.230 1.00 98.44 406 PHE A N 1
ATOM 3041 C CA . PHE A 1 406 ? -11.803 -2.611 -1.816 1.00 98.44 406 PHE A CA 1
ATOM 3042 C C . PHE A 1 406 ? -10.420 -1.946 -1.786 1.00 98.44 406 PHE A C 1
ATOM 3044 O O . PHE A 1 406 ? -9.813 -1.769 -0.725 1.00 98.44 406 PHE A O 1
ATOM 3051 N N . SER A 1 407 ? -9.877 -1.633 -2.962 1.00 98.12 407 SER A N 1
ATOM 3052 C CA . SER A 1 407 ? -8.627 -0.882 -3.146 1.00 98.12 407 SER A CA 1
ATOM 3053 C C . SER A 1 407 ? -8.599 -0.201 -4.518 1.00 98.12 407 SER A C 1
ATOM 3055 O O . SER A 1 407 ? -9.349 -0.619 -5.403 1.00 98.12 407 SER A O 1
ATOM 3057 N N . PRO A 1 408 ? -7.777 0.850 -4.710 1.00 97.75 408 PRO A N 1
ATOM 3058 C CA . PRO A 1 408 ? -7.619 1.508 -6.001 1.00 97.75 408 PRO A CA 1
ATOM 3059 C C . PRO A 1 408 ? -7.266 0.515 -7.111 1.00 97.75 408 PRO A C 1
ATOM 3061 O O . PRO A 1 408 ? -6.372 -0.303 -6.934 1.00 97.75 408 PRO A O 1
ATOM 3064 N N . ALA A 1 409 ? -8.001 0.571 -8.221 1.00 97.50 409 ALA A N 1
ATOM 3065 C CA . ALA A 1 409 ? -7.908 -0.394 -9.315 1.00 97.50 409 ALA A CA 1
ATOM 3066 C C . ALA A 1 409 ? -8.509 0.180 -10.611 1.00 97.50 409 ALA A C 1
ATOM 3068 O O . ALA A 1 409 ? -9.099 1.270 -10.643 1.00 97.50 409 ALA A O 1
ATOM 3069 N N . SER A 1 410 ? -8.414 -0.577 -11.703 1.00 97.44 410 SER A N 1
ATOM 3070 C CA . SER A 1 410 ? -9.128 -0.283 -12.948 1.00 97.44 410 SER A CA 1
ATOM 3071 C C . SER A 1 410 ? -10.633 -0.156 -12.706 1.00 97.44 410 SER A C 1
ATOM 3073 O O . SER A 1 410 ? -11.259 -1.006 -12.081 1.00 97.44 410 SER A O 1
ATOM 3075 N N . ASN A 1 411 ? -11.260 0.876 -13.264 1.00 96.69 411 ASN A N 1
ATOM 3076 C CA . ASN A 1 411 ? -12.711 1.016 -13.209 1.00 96.69 411 ASN A CA 1
ATOM 3077 C C . ASN A 1 411 ? -13.347 0.070 -14.253 1.00 96.69 411 ASN A C 1
ATOM 3079 O O . ASN A 1 411 ? -13.037 0.216 -15.442 1.00 96.69 411 ASN A O 1
ATOM 3083 N N . PRO A 1 412 ? -14.270 -0.845 -13.886 1.00 96.75 412 PRO A N 1
ATOM 3084 C CA . PRO A 1 412 ? -14.925 -1.756 -14.836 1.00 96.75 412 PRO A CA 1
ATOM 3085 C C . PRO A 1 412 ? -15.680 -1.072 -15.988 1.00 96.75 412 PRO A C 1
ATOM 3087 O O . PRO A 1 412 ? -15.903 -1.682 -17.033 1.00 96.75 412 PRO A O 1
ATOM 3090 N N . PHE A 1 413 ? -16.035 0.207 -15.841 1.00 95.06 413 PHE A N 1
ATOM 3091 C CA . PHE A 1 413 ? -16.672 1.025 -16.879 1.00 95.06 413 PHE A CA 1
ATOM 3092 C C . PHE A 1 413 ? -15.682 1.878 -17.697 1.00 95.06 413 PHE A C 1
ATOM 3094 O O . PHE A 1 413 ? -16.097 2.608 -18.603 1.00 95.06 413 PHE A O 1
ATOM 3101 N N . GLY A 1 414 ? -14.381 1.739 -17.430 1.00 91.94 414 GLY A N 1
ATOM 3102 C CA . GLY A 1 414 ? -13.272 2.342 -18.163 1.00 91.94 414 GLY A CA 1
ATOM 3103 C C . GLY A 1 414 ? -12.507 3.393 -17.355 1.00 91.94 414 GLY A C 1
ATOM 3104 O O . GLY A 1 414 ? -13.096 4.298 -16.768 1.00 91.94 414 GLY A O 1
ATOM 3105 N N . GLY A 1 415 ? -11.176 3.305 -17.395 1.00 91.56 415 GLY A N 1
ATOM 3106 C CA . GLY A 1 415 ? -10.271 4.161 -16.629 1.00 91.56 415 GLY A CA 1
ATOM 3107 C C . GLY A 1 415 ? -9.827 3.499 -15.325 1.00 91.56 415 GLY A C 1
ATOM 3108 O O . GLY A 1 415 ? -9.743 2.279 -15.252 1.00 91.56 415 GLY A O 1
ATOM 3109 N N . TYR A 1 416 ? -9.551 4.310 -14.310 1.00 93.50 416 TYR A N 1
ATOM 3110 C CA . TYR A 1 416 ? -9.084 3.901 -12.983 1.00 93.50 416 TYR A CA 1
ATOM 3111 C C . TYR A 1 416 ? -9.871 4.680 -11.931 1.00 93.50 416 TYR A C 1
ATOM 3113 O O . TYR A 1 416 ? -10.310 5.802 -12.209 1.00 93.50 416 TYR A O 1
ATOM 3121 N N . ALA A 1 417 ? -10.061 4.097 -10.754 1.00 94.94 417 ALA A N 1
ATOM 3122 C CA . ALA A 1 417 ? -10.696 4.758 -9.625 1.00 94.94 417 ALA A CA 1
ATOM 3123 C C . ALA A 1 417 ? -10.114 4.261 -8.297 1.00 94.94 417 ALA A C 1
ATOM 3125 O O . ALA A 1 417 ? -9.569 3.164 -8.199 1.00 94.94 417 ALA A O 1
ATOM 3126 N N . GLU A 1 418 ? -10.236 5.099 -7.276 1.00 94.94 418 GLU A N 1
ATOM 3127 C CA . GLU A 1 418 ? -9.831 4.789 -5.911 1.00 94.94 418 GLU A CA 1
ATOM 3128 C C . GLU A 1 418 ? -11.046 4.190 -5.186 1.00 94.94 418 GLU A C 1
ATOM 3130 O O . GLU A 1 418 ? -12.053 4.873 -4.994 1.00 94.94 418 GLU A O 1
ATOM 3135 N N . TYR A 1 419 ? -10.972 2.900 -4.844 1.00 97.81 419 TYR A N 1
ATOM 3136 C CA . TYR A 1 419 ? -12.015 2.179 -4.108 1.00 97.81 419 TYR A CA 1
ATOM 3137 C C . TYR A 1 419 ? -11.535 1.856 -2.690 1.00 97.81 419 TYR A C 1
ATOM 3139 O O . TYR A 1 419 ? -10.352 1.604 -2.456 1.00 97.81 419 TYR A O 1
ATOM 3147 N N . GLY A 1 420 ? -12.463 1.845 -1.740 1.00 97.12 420 GLY A N 1
ATOM 3148 C CA . GLY A 1 420 ? -12.212 1.567 -0.330 1.00 97.12 420 GLY A CA 1
ATOM 3149 C C . GLY A 1 420 ? -13.529 1.401 0.418 1.00 97.12 420 GLY A C 1
ATOM 3150 O O . GLY A 1 420 ? -14.582 1.231 -0.200 1.00 97.12 420 GLY A O 1
ATOM 3151 N N . VAL A 1 421 ? -13.468 1.441 1.744 1.00 96.12 421 VAL A N 1
ATOM 3152 C CA . VAL A 1 421 ? -14.647 1.600 2.598 1.00 96.12 421 VAL A CA 1
ATOM 3153 C C . VAL A 1 421 ? -14.576 2.996 3.193 1.00 96.12 421 VAL A C 1
ATOM 3155 O O . VAL A 1 421 ? -13.699 3.263 4.008 1.00 96.12 421 VAL A O 1
ATOM 3158 N N . ASP A 1 422 ? -15.504 3.858 2.785 1.00 92.31 422 ASP A N 1
ATOM 3159 C CA . ASP A 1 422 ? -15.544 5.292 3.105 1.00 92.31 422 ASP A CA 1
ATOM 3160 C C . ASP A 1 422 ? -15.331 5.560 4.608 1.00 92.31 422 ASP A C 1
ATOM 3162 O O . ASP A 1 422 ? -14.381 6.226 5.002 1.00 92.31 422 ASP A O 1
ATOM 3166 N N . GLN A 1 423 ? -16.095 4.863 5.459 1.00 90.81 423 GLN A N 1
ATOM 3167 C CA . GLN A 1 423 ? -16.040 4.938 6.930 1.00 90.81 423 GLN A CA 1
ATOM 3168 C C . GLN A 1 423 ? -14.726 4.438 7.571 1.00 90.81 423 GLN A C 1
ATOM 3170 O O . GLN A 1 423 ? -14.539 4.569 8.783 1.00 90.81 423 GLN A O 1
ATOM 3175 N N . LEU A 1 424 ? -13.827 3.832 6.787 1.00 92.81 424 LEU A N 1
ATOM 3176 C CA . LEU A 1 424 ? -12.465 3.451 7.185 1.00 92.81 424 LEU A CA 1
ATOM 3177 C C . LEU A 1 424 ? -11.400 4.420 6.637 1.00 92.81 424 LEU A C 1
ATOM 3179 O O . LEU A 1 424 ? -10.209 4.195 6.868 1.00 92.81 424 LEU A O 1
ATOM 3183 N N . GLY A 1 425 ? -11.798 5.461 5.902 1.00 93.50 425 GLY A N 1
ATOM 3184 C CA . GLY A 1 425 ? -10.969 6.593 5.496 1.00 93.50 425 GLY A CA 1
ATOM 3185 C C . GLY A 1 425 ? -11.090 7.768 6.470 1.00 93.50 425 GLY A C 1
ATOM 3186 O O . GLY A 1 425 ? -12.045 7.857 7.232 1.00 93.50 425 GLY A O 1
ATOM 3187 N N . MET A 1 426 ? -10.119 8.685 6.463 1.00 92.12 426 MET A N 1
ATOM 3188 C CA . MET A 1 426 ? -10.137 9.906 7.286 1.00 92.12 426 MET A CA 1
ATOM 3189 C C . MET A 1 426 ? -10.850 11.091 6.621 1.00 92.12 426 MET A C 1
ATOM 3191 O O . MET A 1 426 ? -11.144 12.063 7.312 1.00 92.12 426 MET A O 1
ATOM 3195 N N . ARG A 1 427 ? -11.082 11.066 5.304 1.00 87.00 427 ARG A N 1
ATOM 3196 C CA . ARG A 1 427 ? -11.706 12.166 4.542 1.00 87.00 427 ARG A CA 1
ATOM 3197 C C . ARG A 1 427 ? -13.229 12.052 4.500 1.00 87.00 427 ARG A C 1
ATOM 3199 O O . ARG A 1 427 ? -13.722 10.955 4.305 1.00 87.00 427 ARG A O 1
ATOM 3206 N N . ASP A 1 428 ? -13.922 13.194 4.515 1.00 77.12 428 ASP A N 1
ATOM 3207 C CA . ASP A 1 428 ? -15.351 13.337 4.159 1.00 77.12 428 ASP A CA 1
ATOM 3208 C C . ASP A 1 428 ? -15.662 13.042 2.675 1.00 77.12 428 ASP A C 1
ATOM 3210 O O . ASP A 1 428 ? -16.821 12.992 2.263 1.00 77.12 428 ASP A O 1
ATOM 3214 N N . ASP A 1 429 ? -14.628 12.895 1.847 1.00 79.50 429 ASP A N 1
ATOM 3215 C CA . ASP A 1 429 ? -14.693 12.357 0.490 1.00 79.50 429 ASP A CA 1
ATOM 3216 C C . ASP A 1 429 ? -13.694 11.195 0.316 1.00 79.50 429 ASP A C 1
ATOM 3218 O O . ASP A 1 429 ? -12.788 11.245 -0.525 1.00 79.50 429 ASP A O 1
ATOM 3222 N N . GLY A 1 430 ? -13.836 10.176 1.172 1.00 81.00 430 GLY A N 1
ATOM 3223 C CA . GLY A 1 430 ? -13.063 8.935 1.158 1.00 81.00 430 GLY A CA 1
ATOM 3224 C C . GLY A 1 430 ? -13.293 8.073 -0.090 1.00 81.00 430 GLY A C 1
ATOM 3225 O O . GLY A 1 430 ? -13.949 8.465 -1.061 1.00 81.00 430 GLY A O 1
ATOM 3226 N N . TYR A 1 431 ? -12.680 6.886 -0.120 1.00 93.62 431 TYR A N 1
ATOM 3227 C CA . TYR A 1 431 ? -12.788 6.005 -1.281 1.00 93.62 431 TYR A CA 1
ATOM 3228 C C . TYR A 1 431 ? -14.077 5.184 -1.205 1.00 93.62 431 TYR A C 1
ATOM 3230 O O . TYR A 1 431 ? -14.286 4.376 -0.301 1.00 93.62 431 TYR A O 1
ATOM 3238 N N . LEU A 1 432 ? -14.938 5.373 -2.202 1.00 95.44 432 LEU A N 1
ATOM 3239 C CA . LEU A 1 432 ? -16.289 4.819 -2.219 1.00 95.44 432 LEU A CA 1
ATOM 3240 C C . LEU A 1 432 ? -16.276 3.390 -2.771 1.00 95.44 432 LEU A C 1
ATOM 3242 O O . LEU A 1 432 ? -15.747 3.158 -3.857 1.00 95.44 432 LEU A O 1
ATOM 3246 N N . SER A 1 433 ? -16.913 2.437 -2.087 1.00 96.75 433 SER A N 1
ATOM 3247 C CA . SER A 1 433 ? -16.858 1.006 -2.443 1.00 96.75 433 SER A CA 1
ATOM 3248 C C . SER A 1 433 ? -17.542 0.640 -3.768 1.00 96.75 433 SER A C 1
ATOM 3250 O O . SER A 1 433 ? -17.326 -0.444 -4.304 1.00 96.75 433 SER A O 1
ATOM 3252 N N . ASP A 1 434 ? -18.347 1.540 -4.332 1.00 94.69 434 ASP A N 1
ATOM 3253 C CA . ASP A 1 434 ? -18.945 1.456 -5.672 1.00 94.69 434 ASP A CA 1
ATOM 3254 C C . ASP A 1 434 ? -18.574 2.651 -6.578 1.00 94.69 434 ASP A C 1
ATOM 3256 O O . ASP A 1 434 ? -19.082 2.771 -7.696 1.00 94.69 434 ASP A O 1
ATOM 3260 N N . GLY A 1 435 ? -17.697 3.544 -6.106 1.00 91.44 435 GLY A N 1
ATOM 3261 C CA . GLY A 1 435 ? -17.298 4.776 -6.789 1.00 91.44 435 GLY A CA 1
ATOM 3262 C C . GLY A 1 435 ? -18.338 5.909 -6.804 1.00 91.44 435 GLY A C 1
ATOM 3263 O O . GLY A 1 435 ? -18.104 6.906 -7.488 1.00 91.44 435 GLY A O 1
ATOM 3264 N N . VAL A 1 436 ? -19.483 5.782 -6.116 1.00 90.50 436 VAL A N 1
ATOM 3265 C CA . VAL A 1 436 ? -20.578 6.781 -6.159 1.00 90.50 436 VAL A CA 1
ATOM 3266 C C . VAL A 1 436 ? -21.319 7.020 -4.840 1.00 90.50 436 VAL A C 1
ATOM 3268 O O . VAL A 1 436 ? -21.913 8.088 -4.682 1.00 90.50 436 VAL A O 1
ATOM 3271 N N . THR A 1 437 ? -21.321 6.060 -3.919 1.00 90.31 437 THR A N 1
ATOM 3272 C CA . THR A 1 437 ? -22.092 6.096 -2.674 1.00 90.31 437 THR A CA 1
ATOM 3273 C C . THR A 1 437 ? -21.180 6.426 -1.503 1.00 90.31 437 THR A C 1
ATOM 3275 O O . THR A 1 437 ? -20.444 5.563 -1.032 1.00 90.31 437 THR A O 1
ATOM 3278 N N . ASN A 1 438 ? -21.253 7.671 -1.033 1.00 90.31 438 ASN A N 1
ATOM 3279 C CA . ASN A 1 438 ? -20.642 8.059 0.231 1.00 90.31 438 ASN A CA 1
ATOM 3280 C C . ASN A 1 438 ? -21.506 7.624 1.417 1.00 90.31 438 ASN A C 1
ATOM 3282 O O . ASN A 1 438 ? -22.730 7.508 1.292 1.00 90.31 438 ASN A O 1
ATOM 3286 N N . VAL A 1 439 ? -20.877 7.455 2.569 1.00 86.31 439 VAL A N 1
ATOM 3287 C CA . VAL A 1 439 ? -21.547 7.500 3.867 1.00 86.31 439 VAL A CA 1
ATOM 3288 C C . VAL A 1 439 ? -21.329 8.908 4.434 1.00 86.31 439 VAL A C 1
ATOM 3290 O O . VAL A 1 439 ? -20.356 9.570 4.105 1.00 86.31 439 VAL A O 1
ATOM 3293 N N . ASP A 1 440 ? -22.289 9.445 5.182 1.00 82.94 440 ASP A N 1
ATOM 3294 C CA . ASP A 1 440 ? -22.105 10.706 5.917 1.00 82.94 440 ASP A CA 1
ATOM 3295 C C . ASP A 1 440 ? -23.041 10.702 7.126 1.00 82.94 440 ASP A C 1
ATOM 3297 O O . ASP A 1 440 ? -24.246 10.976 7.020 1.00 82.94 440 ASP A O 1
ATOM 3301 N N . VAL A 1 441 ? -22.479 10.296 8.265 1.00 75.38 441 VAL A N 1
ATOM 3302 C CA . VAL A 1 441 ? -23.171 10.154 9.550 1.00 75.38 441 VAL A CA 1
ATOM 3303 C C . VAL A 1 441 ? -23.071 11.422 10.398 1.00 75.38 441 VAL A C 1
ATOM 3305 O O . VAL A 1 441 ? -22.128 12.198 10.301 1.00 75.38 441 VAL A O 1
ATOM 3308 N N . ASP A 1 442 ? -24.061 11.625 11.271 1.00 65.38 442 ASP A N 1
ATOM 3309 C CA . ASP A 1 442 ? -24.262 12.878 12.009 1.00 65.38 442 ASP A CA 1
ATOM 3310 C C . ASP A 1 442 ? -23.049 13.287 12.870 1.00 65.38 442 ASP A C 1
ATOM 3312 O O . ASP A 1 442 ? -22.826 12.803 13.988 1.00 65.38 442 ASP A O 1
ATOM 3316 N N . SER A 1 443 ? -22.236 14.205 12.342 1.00 60.88 443 SER A N 1
ATOM 3317 C CA . SER A 1 443 ? -20.947 14.557 12.921 1.00 60.88 443 SER A CA 1
ATOM 3318 C C . SER A 1 443 ? -21.085 15.612 14.030 1.00 60.88 443 SER A C 1
ATOM 3320 O O . SER A 1 443 ? -21.001 16.833 13.856 1.00 60.88 443 SER A O 1
ATOM 3322 N N . PHE A 1 444 ? -21.192 15.085 15.256 1.00 56.84 444 PHE A N 1
ATOM 3323 C CA . PHE A 1 444 ? -20.960 15.775 16.535 1.00 56.84 444 PHE A CA 1
ATOM 3324 C C . PHE A 1 444 ? -21.966 16.890 16.905 1.00 56.84 444 PHE A C 1
ATOM 3326 O O . PHE A 1 444 ? -21.785 17.536 17.941 1.00 56.84 444 PHE A O 1
ATOM 3333 N N . GLY A 1 445 ? -22.975 17.188 16.080 1.00 57.91 445 GLY A N 1
ATOM 3334 C CA . GLY A 1 445 ? -23.696 18.465 16.168 1.00 57.91 445 GLY A CA 1
ATOM 3335 C C . GLY A 1 445 ? -22.819 19.680 15.813 1.00 57.91 445 GLY A C 1
ATOM 3336 O O . GLY A 1 445 ? -23.191 20.818 16.110 1.00 57.91 445 GLY A O 1
ATOM 3337 N N . CYS A 1 446 ? -21.654 19.440 15.194 1.00 63.56 446 CYS A N 1
ATOM 3338 C CA . CYS A 1 446 ? -20.871 20.443 14.470 1.00 63.56 446 CYS A CA 1
ATOM 3339 C C . CYS A 1 446 ? -21.387 20.545 13.017 1.00 63.56 446 CYS A C 1
ATOM 3341 O O . CYS A 1 446 ? -21.469 21.649 12.476 1.00 63.56 446 CYS A O 1
ATOM 3343 N N . ALA A 1 447 ? -21.782 19.410 12.426 1.00 66.38 447 ALA A N 1
ATOM 3344 C CA . ALA A 1 447 ? -22.524 19.294 11.173 1.00 66.38 447 ALA A CA 1
ATOM 3345 C C . ALA A 1 447 ? -23.672 18.268 11.315 1.00 66.38 447 ALA A C 1
ATOM 3347 O O . ALA A 1 447 ? -23.723 17.525 12.295 1.00 66.38 447 ALA A O 1
ATOM 3348 N N . GLU A 1 448 ? -24.617 18.303 10.371 1.00 73.38 448 GLU A N 1
ATOM 3349 C CA . GLU A 1 448 ? -25.740 17.359 10.256 1.00 73.38 448 GLU A CA 1
ATOM 3350 C C . GLU A 1 448 ? -25.427 16.409 9.093 1.00 73.38 448 GLU A C 1
ATOM 3352 O O . GLU A 1 448 ? -25.131 16.887 7.994 1.00 73.38 448 GLU A O 1
ATOM 3357 N N . GLY A 1 449 ? -25.451 15.100 9.350 1.00 76.50 449 GLY A N 1
ATOM 3358 C CA . GLY A 1 449 ? -25.031 14.069 8.395 1.00 76.50 449 GLY A CA 1
ATOM 3359 C C . GLY A 1 449 ? -26.011 13.949 7.231 1.00 76.50 449 GLY A C 1
ATOM 3360 O O . GLY A 1 449 ? -27.228 13.877 7.429 1.00 76.50 449 GLY A O 1
ATOM 3361 N N . THR A 1 450 ? -25.503 13.961 6.000 1.00 84.50 450 THR A N 1
ATOM 3362 C CA . THR A 1 450 ? -26.337 14.043 4.793 1.00 84.50 450 THR A CA 1
ATOM 3363 C C . THR A 1 450 ? -26.712 12.692 4.189 1.00 84.50 450 THR A C 1
ATOM 3365 O O . THR A 1 450 ? -27.673 12.641 3.415 1.00 84.50 450 THR A O 1
ATOM 3368 N N . ASN A 1 451 ? -26.015 11.606 4.548 1.00 86.44 451 ASN A N 1
ATOM 3369 C CA . ASN A 1 451 ? -26.250 10.264 4.009 1.00 86.44 451 ASN A CA 1
ATOM 3370 C C . ASN A 1 451 ? -25.921 9.137 5.025 1.00 86.44 451 ASN A C 1
ATOM 3372 O O . ASN A 1 451 ? -25.027 8.328 4.777 1.00 86.44 451 ASN A O 1
ATOM 3376 N N . PRO A 1 452 ? -26.614 9.066 6.182 1.00 82.75 452 PRO A N 1
ATOM 3377 C CA . PRO A 1 452 ? -26.291 8.107 7.246 1.00 82.75 452 PRO A CA 1
ATOM 3378 C C . PRO A 1 452 ? -26.753 6.667 6.963 1.00 82.75 452 PRO A C 1
ATOM 3380 O O . PRO A 1 452 ? -26.210 5.735 7.545 1.00 82.75 452 PRO A O 1
ATOM 3383 N N . ASP A 1 453 ? -27.751 6.488 6.090 1.00 85.25 453 ASP A N 1
ATOM 3384 C CA . ASP A 1 453 ? -28.339 5.194 5.710 1.00 85.25 453 ASP A CA 1
ATOM 3385 C C . ASP A 1 453 ? -28.341 5.045 4.165 1.00 85.25 453 ASP A C 1
ATOM 3387 O O . ASP A 1 453 ? -29.407 5.121 3.537 1.00 85.25 453 ASP A O 1
ATOM 3391 N N . PRO A 1 454 ? -27.171 4.911 3.512 1.00 89.75 454 PRO A N 1
ATOM 3392 C CA . PRO A 1 454 ? -27.072 4.900 2.053 1.00 89.75 454 PRO A CA 1
ATOM 3393 C C . PRO A 1 454 ? -27.621 3.620 1.397 1.00 89.75 454 PRO A C 1
ATOM 3395 O O . PRO A 1 454 ? -27.552 2.522 1.946 1.00 89.75 454 PRO A O 1
ATOM 3398 N N . GLU A 1 455 ? -28.099 3.742 0.152 1.00 91.75 455 GLU A N 1
ATOM 3399 C CA . GLU A 1 455 ? -28.381 2.597 -0.728 1.00 91.75 455 GLU A CA 1
ATOM 3400 C C . GLU A 1 455 ? -27.199 2.385 -1.690 1.00 91.75 455 GLU A C 1
ATOM 3402 O O . GLU A 1 455 ? -27.134 2.999 -2.756 1.00 91.75 455 GLU A O 1
ATOM 3407 N N . TYR A 1 456 ? -26.265 1.511 -1.303 1.00 95.31 456 TYR A N 1
ATOM 3408 C CA . TYR A 1 456 ? -25.106 1.127 -2.117 1.00 95.31 456 TYR A CA 1
ATOM 3409 C C . TYR A 1 456 ? -25.501 0.596 -3.499 1.00 95.31 456 TYR A C 1
ATOM 3411 O O . TYR A 1 456 ? -26.496 -0.128 -3.631 1.00 95.31 456 TYR A O 1
ATOM 3419 N N . GLN A 1 457 ? -24.698 0.904 -4.521 1.00 94.38 457 GLN A N 1
ATOM 3420 C CA . GLN A 1 457 ? -24.939 0.548 -5.920 1.00 94.38 457 GLN A CA 1
ATOM 3421 C C . GLN A 1 457 ? -24.177 -0.713 -6.345 1.00 94.38 457 GLN A C 1
ATOM 3423 O O . GLN A 1 457 ? -24.454 -1.777 -5.808 1.00 94.38 457 GLN A O 1
ATOM 3428 N N . ASP A 1 458 ? -23.332 -0.667 -7.377 1.00 94.88 458 ASP A N 1
ATOM 3429 C CA . ASP A 1 458 ? -22.843 -1.889 -8.038 1.00 94.88 458 ASP A CA 1
ATOM 3430 C C . ASP A 1 458 ? -21.854 -2.688 -7.168 1.00 94.88 458 ASP A C 1
ATOM 3432 O O . ASP A 1 458 ? -21.881 -3.917 -7.176 1.00 94.88 458 ASP A O 1
ATOM 3436 N N . GLY A 1 459 ? -21.039 -1.974 -6.381 1.00 97.06 459 GLY A N 1
ATOM 3437 C CA . GLY A 1 459 ? -19.909 -2.512 -5.624 1.00 97.06 459 GLY A CA 1
ATOM 3438 C C . GLY A 1 459 ? -18.772 -2.926 -6.549 1.00 97.06 459 GLY A C 1
ATOM 3439 O O . GLY A 1 459 ? -18.963 -3.779 -7.411 1.00 97.06 459 GLY A O 1
ATOM 3440 N N . VAL A 1 460 ? -17.591 -2.333 -6.389 1.00 98.50 460 VAL A N 1
ATOM 3441 C CA . VAL A 1 460 ? -16.403 -2.691 -7.171 1.00 98.50 460 VAL A CA 1
ATOM 3442 C C . VAL A 1 460 ? -15.357 -3.289 -6.247 1.00 98.50 460 VAL A C 1
ATOM 3444 O O . VAL A 1 460 ? -14.788 -2.598 -5.409 1.00 98.50 460 VAL A O 1
ATOM 3447 N N . VAL A 1 461 ? -15.102 -4.584 -6.419 1.00 98.62 461 VAL A N 1
ATOM 3448 C CA . VAL A 1 461 ? -14.041 -5.306 -5.708 1.00 98.62 461 VAL A CA 1
ATOM 3449 C C . VAL A 1 461 ? -12.857 -5.544 -6.635 1.00 98.62 461 VAL A C 1
ATOM 3451 O O . VAL A 1 461 ? -13.030 -5.710 -7.846 1.00 98.62 461 VAL A O 1
ATOM 3454 N N . THR A 1 462 ? -11.660 -5.611 -6.062 1.00 98.69 462 THR A N 1
ATOM 3455 C CA . THR A 1 462 ? -10.442 -6.029 -6.763 1.00 98.69 462 THR A CA 1
ATOM 3456 C C . THR A 1 462 ? -9.854 -7.285 -6.109 1.00 98.69 462 THR A C 1
ATOM 3458 O O . THR A 1 462 ? -9.688 -7.321 -4.883 1.00 98.69 462 THR A O 1
ATOM 3461 N N . PRO A 1 463 ? -9.527 -8.339 -6.884 1.00 98.62 463 PRO A N 1
ATOM 3462 C CA . PRO A 1 463 ? -8.941 -9.558 -6.334 1.00 98.62 463 PRO A CA 1
ATOM 3463 C C . PRO A 1 463 ? -7.642 -9.321 -5.553 1.00 98.62 463 PRO A C 1
ATOM 3465 O O . PRO A 1 463 ? -7.438 -9.988 -4.538 1.00 98.62 463 PRO A O 1
ATOM 3468 N N . HIS A 1 464 ? -6.798 -8.350 -5.941 1.00 98.62 464 HIS A N 1
ATOM 3469 C CA . HIS A 1 464 ? -5.533 -8.092 -5.237 1.00 98.62 464 HIS A CA 1
ATOM 3470 C C . HIS A 1 464 ? -5.761 -7.723 -3.761 1.00 98.62 464 HIS A C 1
ATOM 3472 O O . HIS A 1 464 ? -5.015 -8.170 -2.891 1.00 98.62 464 HIS A O 1
ATOM 3478 N N . ALA A 1 465 ? -6.827 -6.972 -3.457 1.00 98.44 465 ALA A N 1
ATOM 3479 C CA . ALA A 1 465 ? -7.160 -6.577 -2.091 1.00 98.44 465 ALA A CA 1
ATOM 3480 C C . ALA A 1 465 ? -7.531 -7.790 -1.227 1.00 98.44 465 ALA A C 1
ATOM 3482 O O . ALA A 1 465 ? -7.153 -7.850 -0.060 1.00 98.44 465 ALA A O 1
ATOM 3483 N N . SER A 1 466 ? -8.188 -8.802 -1.808 1.00 98.19 466 SER A N 1
ATOM 3484 C CA . SER A 1 466 ? -8.412 -10.076 -1.112 1.00 98.19 466 SER A CA 1
ATOM 3485 C C . SER A 1 466 ? -7.088 -10.776 -0.799 1.00 98.19 466 SER A C 1
ATOM 3487 O O . SER A 1 466 ? -6.891 -11.220 0.329 1.00 98.19 466 SER A O 1
ATOM 3489 N N . PHE A 1 467 ? -6.152 -10.836 -1.753 1.00 98.75 467 PHE A N 1
ATOM 3490 C CA . PHE A 1 467 ? -4.840 -11.451 -1.522 1.00 98.75 467 PHE A CA 1
ATOM 3491 C C . PHE A 1 467 ? -4.039 -10.756 -0.411 1.00 98.75 467 PHE A C 1
ATOM 3493 O O . PHE A 1 467 ? -3.417 -11.454 0.385 1.00 98.75 467 PHE A O 1
ATOM 3500 N N . LEU A 1 468 ? -4.117 -9.428 -0.263 1.00 98.50 468 LEU A N 1
ATOM 3501 C CA . LEU A 1 468 ? -3.494 -8.719 0.869 1.00 98.50 468 LEU A CA 1
ATOM 3502 C C . LEU A 1 468 ? -3.986 -9.225 2.246 1.00 98.50 468 LEU A C 1
ATOM 3504 O O . LEU A 1 468 ? -3.247 -9.176 3.225 1.00 98.50 468 LEU A O 1
ATOM 3508 N N . GLY A 1 469 ? -5.211 -9.755 2.334 1.00 96.50 469 GLY A N 1
ATOM 3509 C CA . GLY A 1 469 ? -5.763 -10.346 3.559 1.00 96.50 469 GLY A CA 1
ATOM 3510 C C . GLY A 1 469 ? -5.309 -11.783 3.865 1.00 96.50 469 GLY A C 1
ATOM 3511 O O . GLY A 1 469 ? -5.696 -12.321 4.905 1.00 96.50 469 GLY A O 1
ATOM 3512 N N . LEU A 1 470 ? -4.522 -12.428 2.991 1.00 95.12 470 LEU A N 1
ATOM 3513 C CA . LEU A 1 470 ? -4.252 -13.877 3.025 1.00 95.12 470 LEU A CA 1
ATOM 3514 C C . LEU A 1 470 ? -3.571 -14.348 4.325 1.00 95.12 470 LEU A C 1
ATOM 3516 O O . LEU A 1 470 ? -3.908 -15.413 4.839 1.00 95.12 470 LEU A O 1
ATOM 3520 N N . SER A 1 471 ? -2.679 -13.538 4.902 1.00 90.56 471 SER A N 1
ATOM 3521 C CA . SER A 1 471 ? -2.016 -13.825 6.187 1.00 90.56 471 SER A CA 1
ATOM 3522 C C . SER A 1 471 ? -2.955 -13.772 7.403 1.00 90.56 471 SER A C 1
ATOM 3524 O O . SER A 1 471 ? -2.616 -14.300 8.462 1.00 90.56 471 SER A O 1
ATOM 3526 N N . TYR A 1 472 ? -4.129 -13.147 7.263 1.00 92.06 472 TYR A N 1
ATOM 3527 C CA . TYR A 1 472 ? -5.054 -12.841 8.360 1.00 92.06 472 TYR A CA 1
ATOM 3528 C C . TYR A 1 472 ? -6.322 -13.701 8.334 1.00 92.06 472 TYR A C 1
ATOM 3530 O O . TYR A 1 472 ? -6.761 -14.173 9.382 1.00 92.06 472 TYR A O 1
ATOM 3538 N N . ASP A 1 473 ? -6.891 -13.939 7.149 1.00 92.06 473 ASP A N 1
ATOM 3539 C CA . ASP A 1 473 ? -8.060 -14.806 6.956 1.00 92.06 473 ASP A CA 1
ATOM 3540 C C . ASP A 1 473 ? -7.945 -15.631 5.657 1.00 92.06 473 ASP A C 1
ATOM 3542 O O . ASP A 1 473 ? -8.638 -15.362 4.673 1.00 92.06 473 ASP A O 1
ATOM 3546 N N . PRO A 1 474 ? -7.072 -16.653 5.614 1.00 91.88 474 PRO A N 1
ATOM 3547 C CA . PRO A 1 474 ? -6.853 -17.433 4.397 1.00 91.88 474 PRO A CA 1
ATOM 3548 C C . PRO A 1 474 ? -8.075 -18.253 3.968 1.00 91.88 474 PRO A C 1
ATOM 3550 O O . PRO A 1 474 ? -8.256 -18.511 2.779 1.00 91.88 474 PRO A O 1
ATOM 3553 N N . GLU A 1 475 ? -8.931 -18.659 4.912 1.00 90.44 475 GLU A N 1
ATOM 3554 C CA . GLU A 1 475 ? -10.174 -19.371 4.601 1.00 90.44 475 GLU A CA 1
ATOM 3555 C C . GLU A 1 475 ? -11.191 -18.420 3.945 1.00 90.44 475 GLU A C 1
ATOM 3557 O O . GLU A 1 475 ? -11.756 -18.760 2.903 1.00 90.44 475 GLU A O 1
ATOM 3562 N N . GLY A 1 476 ? -11.372 -17.210 4.489 1.00 93.62 476 GLY A N 1
ATOM 3563 C CA . GLY A 1 476 ? -12.239 -16.177 3.920 1.00 93.62 476 GLY A CA 1
ATOM 3564 C C . GLY A 1 476 ? -11.737 -15.613 2.589 1.00 93.62 476 GLY A C 1
ATOM 3565 O O . GLY A 1 476 ? -12.541 -15.397 1.682 1.00 93.62 476 GLY A O 1
ATOM 3566 N N . VAL A 1 477 ? -10.422 -15.429 2.431 1.00 97.56 477 VAL A N 1
ATOM 3567 C CA . VAL A 1 477 ? -9.797 -14.977 1.175 1.00 97.56 477 VAL A CA 1
ATOM 3568 C C . VAL A 1 477 ? -9.990 -16.003 0.065 1.00 97.56 477 VAL A C 1
ATOM 3570 O O . VAL A 1 477 ? -10.482 -15.653 -1.007 1.00 97.56 477 VAL A O 1
ATOM 3573 N N . LEU A 1 478 ? -9.675 -17.278 0.311 1.00 97.75 478 LEU A N 1
ATOM 3574 C CA . LEU A 1 478 ? -9.837 -18.318 -0.709 1.00 97.75 478 LEU A CA 1
ATOM 3575 C C . LEU A 1 478 ? -11.308 -18.569 -1.060 1.00 97.75 478 LEU A C 1
ATOM 3577 O O . LEU A 1 478 ? -11.606 -18.797 -2.229 1.00 97.75 478 LEU A O 1
ATOM 3581 N N . ALA A 1 479 ? -12.229 -18.462 -0.096 1.00 97.00 479 ALA A N 1
ATOM 3582 C CA . ALA A 1 479 ? -13.664 -18.533 -0.371 1.00 97.00 479 ALA A CA 1
ATOM 3583 C C . ALA A 1 479 ? -14.169 -17.343 -1.212 1.00 97.00 479 ALA A C 1
ATOM 3585 O O . ALA A 1 479 ? -14.984 -17.538 -2.112 1.00 97.00 479 ALA A O 1
ATOM 3586 N N . ASN A 1 480 ? -13.675 -16.125 -0.955 1.00 98.62 480 ASN A N 1
ATOM 3587 C CA . ASN A 1 480 ? -14.015 -14.944 -1.752 1.00 98.62 480 ASN A CA 1
ATOM 3588 C C . ASN A 1 480 ? -13.491 -15.086 -3.188 1.00 98.62 480 ASN A C 1
ATOM 3590 O O . ASN A 1 480 ? -14.246 -14.889 -4.133 1.00 98.62 480 ASN A O 1
ATOM 3594 N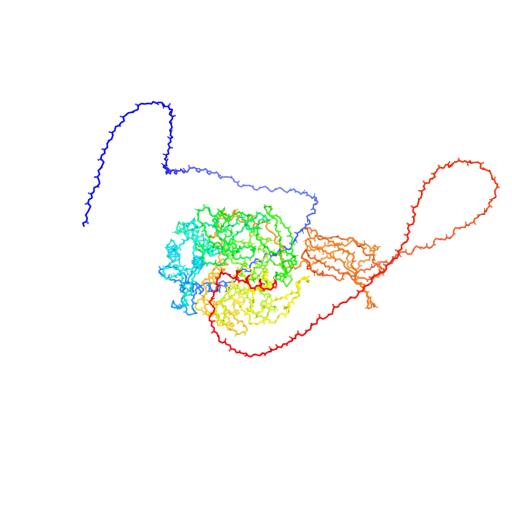 N . LEU A 1 481 ? -12.230 -15.498 -3.357 1.00 98.69 481 LEU A N 1
ATOM 3595 C CA . LEU A 1 481 ? -11.596 -15.678 -4.666 1.00 98.69 481 LEU A CA 1
ATOM 3596 C C . LEU A 1 481 ? -12.231 -16.811 -5.494 1.00 98.69 481 LEU A C 1
ATOM 3598 O O . LEU A 1 481 ? -12.461 -16.612 -6.683 1.00 98.69 481 LEU A O 1
ATOM 3602 N N . ASP A 1 482 ? -12.569 -17.958 -4.889 1.00 98.31 482 ASP A N 1
ATOM 3603 C CA . ASP A 1 482 ? -13.313 -19.048 -5.555 1.00 98.31 482 ASP A CA 1
ATOM 3604 C C . ASP A 1 482 ? -14.696 -18.570 -6.033 1.00 98.31 482 ASP A C 1
ATOM 3606 O O . ASP A 1 482 ? -15.110 -18.856 -7.158 1.00 98.31 482 ASP A O 1
ATOM 3610 N N . GLY A 1 483 ? -15.384 -17.756 -5.226 1.00 98.50 483 GLY A N 1
ATOM 3611 C CA . GLY A 1 483 ? -16.612 -17.073 -5.635 1.00 98.50 483 GLY A CA 1
ATOM 3612 C C . GLY A 1 483 ? -16.391 -16.107 -6.806 1.00 98.50 483 GLY A C 1
ATOM 3613 O O . GLY A 1 483 ? -17.099 -16.177 -7.806 1.00 98.50 483 GLY A O 1
ATOM 3614 N N . LEU A 1 484 ? -15.369 -15.248 -6.733 1.00 98.69 484 LEU A N 1
ATOM 3615 C CA . LEU A 1 484 ? -15.061 -14.290 -7.799 1.00 98.69 484 LEU A CA 1
ATOM 3616 C C . LEU A 1 484 ? -14.684 -14.975 -9.124 1.00 98.69 484 LEU A C 1
ATOM 3618 O O . LEU A 1 484 ? -15.101 -14.493 -10.178 1.00 98.69 484 LEU A O 1
ATOM 3622 N N . GLU A 1 485 ? -13.934 -16.083 -9.095 1.00 98.31 485 GLU A N 1
ATOM 3623 C CA . GLU A 1 485 ? -13.581 -16.885 -10.281 1.00 98.31 485 GLU A CA 1
ATOM 3624 C C . GLU A 1 485 ? -14.779 -17.674 -10.839 1.00 98.31 485 GLU A C 1
ATOM 3626 O O . GLU A 1 485 ? -14.889 -17.851 -12.053 1.00 98.31 485 GLU A O 1
ATOM 3631 N N . SER A 1 486 ? -15.681 -18.165 -9.983 1.00 98.19 486 SER A N 1
ATOM 3632 C CA . SER A 1 486 ? -16.783 -19.038 -10.413 1.00 98.19 486 SER A CA 1
ATOM 3633 C C . SER A 1 486 ? -18.052 -18.299 -10.851 1.00 98.19 486 SER A C 1
ATOM 3635 O O . SER A 1 486 ? -18.754 -18.791 -11.742 1.00 98.19 486 SER A O 1
ATOM 3637 N N . ASP A 1 487 ? -18.338 -17.127 -10.277 1.00 98.50 487 ASP A N 1
ATOM 3638 C CA . ASP A 1 487 ? -19.545 -16.344 -10.572 1.00 98.50 487 ASP A CA 1
ATOM 3639 C C . ASP A 1 487 ? -19.341 -15.275 -11.673 1.00 98.50 487 ASP A C 1
ATOM 3641 O O . ASP A 1 487 ? -20.323 -14.815 -12.267 1.00 98.50 487 ASP A O 1
ATOM 3645 N N . PHE A 1 488 ? -18.092 -14.922 -12.018 1.00 98.50 488 PHE A N 1
ATOM 3646 C CA . PHE A 1 488 ? -17.756 -13.894 -13.019 1.00 98.50 488 PHE A CA 1
ATOM 3647 C C . PHE A 1 488 ? -16.708 -14.358 -14.049 1.00 98.50 488 PHE A C 1
ATOM 3649 O O . PHE A 1 488 ? -15.895 -15.235 -13.786 1.00 98.50 488 PHE A O 1
ATOM 3656 N N . ASP A 1 489 ? -16.663 -13.709 -15.221 1.00 97.25 489 ASP A N 1
ATOM 3657 C CA . ASP A 1 489 ? -15.602 -13.885 -16.241 1.00 97.25 489 ASP A CA 1
ATOM 3658 C C . ASP A 1 489 ? -14.334 -13.097 -15.838 1.00 97.25 489 ASP A C 1
ATOM 3660 O O . ASP A 1 489 ? -13.880 -12.193 -16.547 1.00 97.25 489 ASP A O 1
ATOM 3664 N N . SER A 1 490 ? -13.851 -13.368 -14.619 1.00 98.19 490 SER A N 1
ATOM 3665 C CA . SER A 1 490 ? -12.839 -12.595 -13.884 1.00 98.19 490 SER A CA 1
ATOM 3666 C C . SER A 1 490 ? -11.434 -13.196 -13.918 1.00 98.19 490 SER A C 1
ATOM 3668 O O . SER A 1 490 ? -10.490 -12.529 -13.504 1.00 98.19 490 SER A O 1
ATOM 3670 N N . TYR A 1 491 ? -11.282 -14.427 -14.406 1.00 98.62 491 TYR A N 1
ATOM 3671 C CA . TYR A 1 491 ? -10.017 -15.157 -14.404 1.00 98.62 491 TYR A CA 1
ATOM 3672 C C . TYR A 1 491 ? -9.589 -15.505 -15.831 1.00 98.62 491 TYR A C 1
ATOM 3674 O O . TYR A 1 491 ? -10.320 -16.156 -16.582 1.00 98.62 491 TYR A O 1
ATOM 3682 N N . GLY A 1 492 ? -8.400 -15.050 -16.214 1.00 98.19 492 GLY A N 1
ATOM 3683 C CA . GLY A 1 492 ? -7.857 -15.168 -17.563 1.00 98.19 492 GLY A CA 1
ATOM 3684 C C . GLY A 1 492 ? -6.512 -15.898 -17.619 1.00 98.19 492 GLY A C 1
ATOM 3685 O O . GLY A 1 492 ? -6.068 -16.477 -16.632 1.00 98.19 492 GLY A O 1
ATOM 3686 N N . PRO A 1 493 ? -5.824 -15.869 -18.776 1.00 98.06 493 PRO A N 1
ATOM 3687 C CA . PRO A 1 493 ? -4.530 -16.534 -18.957 1.00 98.06 493 PRO A CA 1
ATOM 3688 C C . PRO A 1 493 ? -3.377 -15.893 -18.166 1.00 98.06 493 PRO A C 1
ATOM 3690 O O . PRO A 1 493 ? -2.286 -16.442 -18.170 1.00 98.06 493 PRO A O 1
ATOM 3693 N N . GLY A 1 494 ? -3.601 -14.727 -17.555 1.00 98.25 494 GLY A N 1
ATOM 3694 C CA . GLY A 1 494 ? -2.675 -14.038 -16.656 1.00 98.25 494 GLY A CA 1
ATOM 3695 C C . GLY A 1 494 ? -3.172 -13.996 -15.206 1.00 98.25 494 GLY A C 1
ATOM 3696 O O . GLY A 1 494 ? -2.880 -13.048 -14.487 1.00 98.25 494 GLY A O 1
ATOM 3697 N N . GLY A 1 495 ? -4.018 -14.944 -14.802 1.00 98.62 495 GLY A N 1
ATOM 3698 C CA . GLY A 1 495 ? -4.659 -14.933 -13.491 1.00 98.62 495 GLY A CA 1
ATOM 3699 C C . GLY A 1 495 ? -5.886 -14.018 -13.432 1.00 98.62 495 GLY A C 1
ATOM 3700 O O . GLY A 1 495 ? -6.548 -13.774 -14.451 1.00 98.62 495 GLY A O 1
ATOM 3701 N N . PHE A 1 496 ? -6.188 -13.510 -12.235 1.00 98.81 496 PHE A N 1
ATOM 3702 C CA . PHE A 1 496 ? -7.318 -12.612 -11.984 1.00 98.81 496 PHE A CA 1
ATOM 3703 C C . PHE A 1 496 ? -7.178 -11.272 -12.717 1.00 98.81 496 PHE A C 1
ATOM 3705 O O . PHE A 1 496 ? -6.160 -10.592 -12.598 1.00 98.81 496 PHE A O 1
ATOM 3712 N N . TYR A 1 497 ? -8.239 -10.877 -13.419 1.00 98.81 497 TYR A N 1
ATOM 3713 C CA . TYR A 1 497 ? -8.429 -9.526 -13.932 1.00 98.81 497 TYR A CA 1
ATOM 3714 C C . TYR A 1 497 ? -8.636 -8.517 -12.798 1.00 98.81 497 TYR A C 1
ATOM 3716 O O . TYR A 1 497 ? -9.057 -8.852 -11.692 1.00 98.81 497 TYR A O 1
ATOM 3724 N N . ASP A 1 498 ? -8.357 -7.260 -13.118 1.00 98.38 498 ASP A N 1
ATOM 3725 C CA . ASP A 1 498 ? -8.077 -6.201 -12.153 1.00 98.38 498 ASP A CA 1
ATOM 3726 C C . ASP A 1 498 ? -9.225 -5.843 -11.194 1.00 98.38 498 ASP A C 1
ATOM 3728 O O . ASP A 1 498 ? -9.003 -5.631 -10.004 1.00 98.38 498 ASP A O 1
ATOM 3732 N N . ALA A 1 499 ? -10.464 -5.773 -11.691 1.00 98.50 499 ALA A N 1
ATOM 3733 C CA . ALA A 1 499 ? -11.620 -5.346 -10.901 1.00 98.50 499 ALA A CA 1
ATOM 3734 C C . ALA A 1 499 ? -12.953 -5.873 -11.447 1.00 98.50 499 ALA A C 1
ATOM 3736 O O . ALA A 1 499 ? -13.106 -6.132 -12.645 1.00 98.50 499 ALA A O 1
ATOM 3737 N N . ILE A 1 500 ? -13.942 -5.995 -10.561 1.00 98.69 500 ILE A N 1
ATOM 3738 C CA . ILE A 1 500 ? -15.258 -6.578 -10.837 1.00 98.69 500 ILE A CA 1
ATOM 3739 C C . ILE A 1 500 ? -16.336 -5.689 -10.207 1.00 98.69 500 ILE A C 1
ATOM 3741 O O . ILE A 1 500 ? -16.351 -5.505 -8.992 1.00 98.69 500 ILE A O 1
ATOM 3745 N N . ALA A 1 501 ? -17.258 -5.170 -11.020 1.00 98.31 501 ALA A N 1
ATOM 3746 C CA . ALA A 1 501 ? -18.490 -4.534 -10.558 1.00 98.31 501 ALA A CA 1
ATOM 3747 C C . ALA A 1 501 ? -19.554 -5.624 -10.336 1.00 98.31 501 ALA A C 1
ATOM 3749 O O . ALA A 1 501 ? -20.051 -6.217 -11.301 1.00 98.31 501 ALA A O 1
ATOM 3750 N N . VAL A 1 502 ? -19.829 -5.973 -9.078 1.00 97.81 502 VAL A N 1
ATOM 3751 C CA . VAL A 1 502 ? -20.338 -7.314 -8.740 1.00 97.81 502 VAL A CA 1
ATOM 3752 C C . VAL A 1 502 ? -21.834 -7.511 -8.969 1.00 97.81 502 VAL A C 1
ATOM 3754 O O . VAL A 1 502 ? -22.255 -8.631 -9.257 1.00 97.81 502 VAL A O 1
ATOM 3757 N N . ARG A 1 503 ? -22.668 -6.464 -8.900 1.00 97.50 503 ARG A N 1
ATOM 3758 C CA . ARG A 1 503 ? -24.114 -6.604 -9.161 1.00 97.50 503 ARG A CA 1
ATOM 3759 C C . ARG A 1 503 ? -24.443 -6.584 -10.658 1.00 97.50 503 ARG A C 1
ATOM 3761 O O . ARG A 1 503 ? -25.425 -7.207 -11.068 1.00 97.50 503 ARG A O 1
ATOM 3768 N N . SER A 1 504 ? -23.652 -5.896 -11.481 1.00 97.56 504 SER A N 1
ATOM 3769 C CA . SER A 1 504 ? -23.759 -5.917 -12.947 1.00 97.56 504 SER A CA 1
ATOM 3770 C C . SER A 1 504 ? -22.981 -7.062 -13.597 1.00 97.56 504 SER A C 1
ATOM 3772 O O . SER A 1 504 ? -23.312 -7.453 -14.719 1.00 97.56 504 SER A O 1
ATOM 3774 N N . GLY A 1 505 ? -21.973 -7.603 -12.906 1.00 97.75 505 GLY A N 1
ATOM 3775 C CA . GLY A 1 505 ? -21.034 -8.590 -13.436 1.00 97.75 505 GLY A CA 1
ATOM 3776 C C . GLY A 1 505 ? -20.067 -8.010 -14.472 1.00 97.75 505 GLY A C 1
ATOM 3777 O O . GLY A 1 505 ? -19.585 -8.740 -15.338 1.00 97.75 505 GLY A O 1
ATOM 3778 N N . THR A 1 506 ? -19.818 -6.697 -14.434 1.00 98.38 506 THR A N 1
ATOM 3779 C CA . THR A 1 506 ? -18.894 -6.035 -15.366 1.00 98.38 506 THR A CA 1
ATOM 3780 C C . THR A 1 506 ? -17.460 -6.215 -14.874 1.00 98.38 506 THR A C 1
ATOM 3782 O O . THR A 1 506 ? -17.140 -5.809 -13.763 1.00 98.38 506 THR A O 1
ATOM 3785 N N . VAL A 1 507 ? -16.587 -6.794 -15.700 1.00 98.44 507 VAL A N 1
ATOM 3786 C CA . VAL A 1 507 ? -15.181 -7.060 -15.351 1.00 98.44 507 VAL A CA 1
ATOM 3787 C C . VAL A 1 507 ? -14.249 -6.115 -16.110 1.00 98.44 507 VAL A C 1
ATOM 3789 O O . VAL A 1 507 ? -14.341 -5.992 -17.335 1.00 98.44 507 VAL A O 1
ATOM 3792 N N . ALA A 1 508 ? -13.310 -5.492 -15.399 1.00 97.75 508 ALA A N 1
ATOM 3793 C CA . ALA A 1 508 ? -12.184 -4.769 -15.978 1.00 97.75 508 ALA A CA 1
ATOM 3794 C C . ALA A 1 508 ? -11.153 -5.772 -16.529 1.00 97.75 508 ALA A C 1
ATOM 3796 O O . ALA A 1 508 ? -10.189 -6.114 -15.854 1.00 97.75 508 ALA A O 1
ATOM 3797 N N . GLN A 1 509 ? -11.371 -6.274 -17.751 1.00 96.56 509 GLN A N 1
ATOM 3798 C CA . GLN A 1 509 ? -10.530 -7.291 -18.409 1.00 96.56 509 GLN A CA 1
ATOM 3799 C C . GLN A 1 509 ? -9.151 -6.738 -18.851 1.00 96.56 509 GLN A C 1
ATOM 3801 O O . GLN A 1 509 ? -8.842 -6.590 -20.039 1.00 96.56 509 GLN A O 1
ATOM 3806 N N . THR A 1 510 ? -8.326 -6.418 -17.860 1.00 97.12 510 THR A N 1
ATOM 3807 C CA . THR A 1 510 ? -6.953 -5.911 -17.940 1.00 97.12 510 THR A CA 1
ATOM 3808 C C . THR A 1 510 ? -6.157 -6.452 -16.750 1.00 97.12 510 THR A C 1
ATOM 3810 O O . THR A 1 510 ? -6.742 -6.972 -15.799 1.00 97.12 510 THR A O 1
ATOM 3813 N N . TYR A 1 511 ? -4.836 -6.323 -16.812 1.00 98.69 511 TYR A N 1
ATOM 3814 C CA . TYR A 1 511 ? -3.918 -6.608 -15.712 1.00 98.69 511 TYR A CA 1
ATOM 3815 C C . TYR A 1 511 ? -3.072 -5.360 -15.441 1.00 98.69 511 TYR A C 1
ATOM 3817 O O . TYR A 1 511 ? -2.479 -4.840 -16.391 1.00 98.69 511 TYR A O 1
ATOM 3825 N N . LEU A 1 512 ? -3.013 -4.880 -14.192 1.00 98.62 512 LEU A N 1
ATOM 3826 C CA . LEU A 1 512 ? -2.059 -3.853 -13.751 1.00 98.62 512 LEU A CA 1
ATOM 3827 C C . LEU A 1 512 ? -0.811 -4.499 -13.125 1.00 98.62 512 LEU A C 1
ATOM 3829 O O . LEU A 1 512 ? -0.909 -5.458 -12.360 1.00 98.62 512 LEU A O 1
ATOM 3833 N N . SER A 1 513 ? 0.380 -3.974 -13.428 1.00 98.62 513 SER A N 1
ATOM 3834 C CA . SER A 1 513 ? 1.646 -4.548 -12.942 1.00 98.62 513 SER A CA 1
ATOM 3835 C C . SER A 1 513 ? 1.773 -4.502 -11.418 1.00 98.62 513 SER A C 1
ATOM 3837 O O . SER A 1 513 ? 2.316 -5.439 -10.830 1.00 98.62 513 SER A O 1
ATOM 3839 N N . LEU A 1 514 ? 1.294 -3.431 -10.781 1.00 98.25 514 LEU A N 1
ATOM 3840 C CA . LEU A 1 514 ? 1.334 -3.279 -9.329 1.00 98.25 514 LEU A CA 1
ATOM 3841 C C . LEU A 1 514 ? 0.449 -4.324 -8.641 1.00 98.25 514 LEU A C 1
ATOM 3843 O O . LEU A 1 514 ? 0.958 -5.132 -7.866 1.00 98.25 514 LEU A O 1
ATOM 3847 N N . ASP A 1 515 ? -0.834 -4.373 -8.990 1.00 98.69 515 ASP A N 1
ATOM 3848 C CA . ASP A 1 515 ? -1.839 -5.298 -8.464 1.00 98.69 515 ASP A CA 1
ATOM 3849 C C . ASP A 1 515 ? -1.369 -6.756 -8.549 1.00 98.69 515 ASP A C 1
ATOM 3851 O O . ASP A 1 515 ? -1.346 -7.470 -7.545 1.00 98.69 515 ASP A O 1
ATOM 3855 N N . GLN A 1 516 ? -0.882 -7.178 -9.720 1.00 98.88 516 GLN A N 1
ATOM 3856 C CA . GLN A 1 516 ? -0.345 -8.527 -9.925 1.00 98.88 516 GLN A CA 1
ATOM 3857 C C . GLN A 1 516 ? 0.928 -8.784 -9.095 1.00 98.88 516 GLN A C 1
ATOM 3859 O O . GLN A 1 516 ? 1.112 -9.883 -8.570 1.00 98.88 516 GLN A O 1
ATOM 3864 N N . SER A 1 517 ? 1.789 -7.778 -8.895 1.00 98.81 517 SER A N 1
ATOM 3865 C CA . SER A 1 517 ? 2.962 -7.916 -8.018 1.00 98.81 517 SER A CA 1
ATOM 3866 C C . SER A 1 517 ? 2.614 -8.035 -6.528 1.00 98.81 517 SER A C 1
ATOM 3868 O O . SER A 1 517 ? 3.338 -8.702 -5.784 1.00 98.81 517 SER A O 1
ATOM 3870 N N . MET A 1 518 ? 1.498 -7.444 -6.084 1.00 98.81 518 MET A N 1
ATOM 3871 C CA . MET A 1 518 ? 0.992 -7.608 -4.715 1.00 98.81 518 MET A CA 1
ATOM 3872 C C . MET A 1 518 ? 0.395 -9.002 -4.506 1.00 98.81 518 MET A C 1
ATOM 3874 O O . MET A 1 518 ? 0.629 -9.616 -3.468 1.00 98.81 518 MET A O 1
ATOM 3878 N N . ILE A 1 519 ? -0.287 -9.553 -5.518 1.00 98.88 519 ILE A N 1
ATOM 3879 C CA . ILE A 1 519 ? -0.739 -10.954 -5.519 1.00 98.88 519 ILE A CA 1
ATOM 3880 C C . ILE A 1 519 ? 0.466 -11.902 -5.376 1.00 98.88 519 ILE A C 1
ATOM 3882 O O . ILE A 1 519 ? 0.453 -12.777 -4.509 1.00 98.88 519 ILE A O 1
ATOM 3886 N N . MET A 1 520 ? 1.541 -11.696 -6.149 1.00 98.81 520 MET A N 1
ATOM 3887 C CA . MET A 1 520 ? 2.773 -12.494 -6.027 1.00 98.81 520 MET A CA 1
ATOM 3888 C C . MET A 1 520 ? 3.431 -12.392 -4.648 1.00 98.81 520 MET A C 1
ATOM 3890 O O . MET A 1 520 ? 3.872 -13.408 -4.114 1.00 98.81 520 MET A O 1
ATOM 3894 N N . ALA A 1 521 ? 3.504 -11.191 -4.068 1.00 98.62 521 ALA A N 1
ATOM 3895 C CA . ALA A 1 521 ? 4.086 -10.980 -2.744 1.00 98.62 521 ALA A CA 1
ATOM 3896 C C . ALA A 1 521 ? 3.259 -11.648 -1.631 1.00 98.62 521 ALA A C 1
ATOM 3898 O O . ALA A 1 521 ? 3.821 -12.331 -0.774 1.00 98.62 521 ALA A O 1
ATOM 3899 N N . ALA A 1 522 ? 1.932 -11.508 -1.673 1.00 98.56 522 ALA A N 1
ATOM 3900 C CA . ALA A 1 522 ? 1.028 -12.102 -0.695 1.00 98.56 522 ALA A CA 1
ATOM 3901 C C . ALA A 1 522 ? 1.023 -13.639 -0.755 1.00 98.56 522 ALA A C 1
ATOM 3903 O O . ALA A 1 522 ? 1.182 -14.293 0.278 1.00 98.56 522 ALA A O 1
ATOM 3904 N N . ILE A 1 523 ? 0.894 -14.229 -1.953 1.00 98.62 523 ILE A N 1
ATOM 3905 C CA . ILE A 1 523 ? 0.956 -15.690 -2.119 1.00 98.62 523 ILE A CA 1
ATOM 3906 C C . ILE A 1 523 ? 2.347 -16.214 -1.749 1.00 98.62 523 ILE A C 1
ATOM 3908 O O . ILE A 1 523 ? 2.445 -17.221 -1.050 1.00 98.62 523 ILE A O 1
ATOM 3912 N N . GLY A 1 524 ? 3.404 -15.523 -2.192 1.00 97.81 524 GLY A N 1
ATOM 3913 C CA . GLY A 1 524 ? 4.794 -15.847 -1.883 1.00 97.81 524 GLY A CA 1
ATOM 3914 C C . GLY A 1 524 ? 5.005 -15.987 -0.381 1.00 97.81 524 GLY A C 1
ATOM 3915 O O . GLY A 1 524 ? 5.194 -17.103 0.091 1.00 97.81 524 GLY A O 1
ATOM 3916 N N . ASN A 1 525 ? 4.848 -14.894 0.374 1.00 96.56 525 ASN A N 1
ATOM 3917 C CA . ASN A 1 525 ? 4.981 -14.895 1.836 1.00 96.56 525 ASN A CA 1
ATOM 3918 C C . ASN A 1 525 ? 4.150 -15.987 2.522 1.00 96.56 525 ASN A C 1
ATOM 3920 O O . ASN A 1 525 ? 4.638 -16.637 3.445 1.00 96.56 525 ASN A O 1
ATOM 3924 N N . TYR A 1 526 ? 2.908 -16.204 2.084 1.00 96.00 526 TYR A N 1
ATOM 3925 C CA . TYR A 1 526 ? 2.028 -17.190 2.707 1.00 96.00 526 TYR A CA 1
ATOM 3926 C C . TYR A 1 526 ? 2.493 -18.640 2.491 1.00 96.00 526 TYR A C 1
ATOM 3928 O O . TYR A 1 526 ? 2.373 -19.466 3.395 1.00 96.00 526 TYR A O 1
ATOM 3936 N N . LEU A 1 527 ? 3.036 -18.959 1.312 1.00 96.50 527 LEU A N 1
ATOM 3937 C CA . LEU A 1 527 ? 3.537 -20.300 0.987 1.00 96.50 527 LEU A CA 1
ATOM 3938 C C . LEU A 1 527 ? 4.992 -20.533 1.433 1.00 96.50 527 LEU A C 1
ATOM 3940 O O . LEU A 1 527 ? 5.384 -21.684 1.632 1.00 96.50 527 LEU A O 1
ATOM 3944 N N . THR A 1 528 ? 5.793 -19.476 1.603 1.00 95.62 528 THR A N 1
ATOM 3945 C CA . THR A 1 528 ? 7.226 -19.563 1.947 1.00 95.62 528 THR A CA 1
ATOM 3946 C C . THR A 1 528 ? 7.563 -19.200 3.399 1.00 95.62 528 THR A C 1
ATOM 3948 O O . THR A 1 528 ? 8.745 -19.118 3.727 1.00 95.62 528 THR A O 1
ATOM 3951 N N . ASP A 1 529 ? 6.559 -19.036 4.271 1.00 91.38 529 ASP A N 1
ATOM 3952 C CA . ASP A 1 529 ? 6.713 -18.667 5.696 1.00 91.38 529 ASP A CA 1
ATOM 3953 C C . ASP A 1 529 ? 7.398 -17.294 5.885 1.00 91.38 529 ASP A C 1
ATOM 3955 O O . ASP A 1 529 ? 8.281 -17.131 6.720 1.00 91.38 529 ASP A O 1
ATOM 3959 N N . GLY A 1 530 ? 6.992 -16.303 5.078 1.00 94.38 530 GLY A N 1
ATOM 3960 C CA . GLY A 1 530 ? 7.453 -14.910 5.175 1.00 94.38 530 GLY A CA 1
ATOM 3961 C C . GLY A 1 530 ? 8.738 -14.578 4.407 1.00 94.38 530 GLY A C 1
ATOM 3962 O O . GLY A 1 530 ? 9.346 -13.541 4.664 1.00 94.38 530 GLY A O 1
ATOM 3963 N N . SER A 1 531 ? 9.179 -15.410 3.454 1.00 96.19 531 SER A N 1
ATOM 3964 C CA . SER A 1 531 ? 10.526 -15.256 2.873 1.00 96.19 531 SER A CA 1
ATOM 3965 C C . SER A 1 531 ? 10.778 -13.930 2.137 1.00 96.19 531 SER A C 1
ATOM 3967 O O . SER A 1 531 ? 11.934 -13.551 1.973 1.00 96.19 531 SER A O 1
ATOM 3969 N N . LEU A 1 532 ? 9.745 -13.208 1.684 1.00 98.12 532 LEU A N 1
ATOM 3970 C CA . LEU A 1 532 ? 9.932 -11.879 1.092 1.00 98.12 532 LEU A CA 1
ATOM 3971 C C . LEU A 1 532 ? 10.240 -10.818 2.160 1.00 98.12 532 LEU A C 1
ATOM 3973 O O . LEU A 1 532 ? 11.048 -9.925 1.902 1.00 98.12 532 LEU A O 1
ATOM 3977 N N . GLN A 1 533 ? 9.652 -10.947 3.354 1.00 98.12 533 GLN A N 1
ATOM 3978 C CA . GLN A 1 533 ? 10.010 -10.129 4.515 1.00 98.12 533 GLN A CA 1
ATOM 3979 C C . GLN A 1 533 ? 11.463 -10.412 4.929 1.00 98.12 533 GLN A C 1
ATOM 3981 O O . GLN A 1 533 ? 12.239 -9.470 5.076 1.00 98.12 533 GLN A O 1
ATOM 3986 N N . ASP A 1 534 ? 11.868 -11.687 5.003 1.00 97.25 534 ASP A N 1
ATOM 3987 C CA . ASP A 1 534 ? 13.257 -12.089 5.305 1.00 97.25 534 ASP A CA 1
ATOM 3988 C C . ASP A 1 534 ? 14.287 -11.489 4.325 1.00 97.25 534 ASP A C 1
ATOM 3990 O O . ASP A 1 534 ? 15.399 -11.157 4.729 1.00 97.25 534 ASP A O 1
ATOM 3994 N N . TYR A 1 535 ? 13.946 -11.334 3.039 1.00 98.38 535 TYR A N 1
ATOM 3995 C CA . TYR A 1 535 ? 14.841 -10.709 2.052 1.00 98.38 535 TYR A CA 1
ATOM 3996 C C . TYR A 1 535 ? 14.880 -9.179 2.120 1.00 98.38 535 TYR A C 1
ATOM 3998 O O . TYR A 1 535 ? 15.848 -8.572 1.664 1.00 98.38 535 TYR A O 1
ATOM 4006 N N . PHE A 1 536 ? 13.832 -8.535 2.635 1.00 98.25 536 PHE A N 1
ATOM 4007 C CA . PHE A 1 536 ? 13.797 -7.080 2.793 1.00 98.25 536 PHE A CA 1
ATOM 4008 C C . PHE A 1 536 ? 14.450 -6.621 4.107 1.00 98.25 536 PHE A C 1
ATOM 4010 O O . PHE A 1 536 ? 15.105 -5.574 4.153 1.00 98.25 536 PHE A O 1
ATOM 4017 N N . VAL A 1 537 ? 14.251 -7.394 5.176 1.00 96.81 537 VAL A N 1
ATOM 4018 C CA . VAL A 1 537 ? 14.636 -7.054 6.546 1.00 96.81 537 VAL A CA 1
ATOM 4019 C C . VAL A 1 537 ? 16.036 -7.573 6.874 1.00 96.81 537 VAL A C 1
ATOM 4021 O O . VAL A 1 537 ? 16.231 -8.750 7.159 1.00 96.81 537 VAL A O 1
ATOM 4024 N N . ASP A 1 538 ? 17.007 -6.663 6.938 1.00 93.75 538 ASP A N 1
ATOM 4025 C CA . ASP A 1 538 ? 18.332 -6.945 7.496 1.00 93.75 538 ASP A CA 1
ATOM 4026 C C . ASP A 1 538 ? 18.507 -6.428 8.940 1.00 93.75 538 ASP A C 1
ATOM 4028 O O . ASP A 1 538 ? 17.655 -5.726 9.497 1.00 93.75 538 ASP A O 1
ATOM 4032 N N . ASP A 1 539 ? 19.668 -6.743 9.531 1.00 95.38 539 ASP A N 1
ATOM 4033 C CA . ASP A 1 539 ? 20.099 -6.302 10.867 1.00 95.38 539 ASP A CA 1
ATOM 4034 C C . ASP A 1 539 ? 19.962 -4.774 11.086 1.00 95.38 539 ASP A C 1
ATOM 4036 O O . ASP A 1 539 ? 19.759 -4.336 12.222 1.00 95.38 539 ASP A O 1
ATOM 4040 N N . GLN A 1 540 ? 20.126 -3.945 10.044 1.00 95.25 540 GLN A N 1
ATOM 4041 C CA . GLN A 1 540 ? 20.061 -2.481 10.144 1.00 95.25 540 GLN A CA 1
ATOM 4042 C C . GLN A 1 540 ? 18.606 -2.009 10.193 1.00 95.25 540 GLN A C 1
ATOM 4044 O O . GLN A 1 540 ? 18.255 -1.192 11.049 1.00 95.25 540 GLN A O 1
ATOM 4049 N N . LEU A 1 541 ? 17.759 -2.546 9.315 1.00 96.94 541 LEU A N 1
ATOM 4050 C CA . LEU A 1 541 ? 16.344 -2.196 9.246 1.00 96.94 541 LEU A CA 1
ATOM 4051 C C . LEU A 1 541 ? 15.570 -2.713 10.467 1.00 96.94 541 LEU A C 1
ATOM 4053 O O . LEU A 1 541 ? 14.805 -1.949 11.062 1.00 96.94 541 LEU A O 1
ATOM 4057 N N . GLU A 1 542 ? 15.825 -3.949 10.915 1.00 98.00 542 GLU A N 1
ATOM 4058 C CA . GLU A 1 542 ? 15.250 -4.466 12.165 1.00 98.00 542 GLU A CA 1
ATOM 4059 C C . GLU A 1 542 ? 15.664 -3.589 13.356 1.00 98.00 542 GLU A C 1
ATOM 4061 O O . GLU A 1 542 ? 14.806 -3.124 14.110 1.00 98.00 542 GLU A O 1
ATOM 4066 N N . ALA A 1 543 ? 16.960 -3.290 13.512 1.00 98.12 543 ALA A N 1
ATOM 4067 C CA . ALA A 1 543 ? 17.446 -2.486 14.634 1.00 98.12 543 ALA A CA 1
ATOM 4068 C C . ALA A 1 543 ? 16.896 -1.046 14.651 1.00 98.12 543 ALA A C 1
ATOM 4070 O O . ALA A 1 543 ? 16.802 -0.450 15.729 1.00 98.12 543 ALA A O 1
ATOM 4071 N N . ALA A 1 544 ? 16.545 -0.490 13.488 1.00 98.00 544 ALA A N 1
ATOM 4072 C CA . ALA A 1 544 ? 15.988 0.851 13.359 1.00 98.00 544 ALA A CA 1
ATOM 4073 C C . ALA A 1 544 ? 14.470 0.907 13.613 1.00 98.00 544 ALA A C 1
ATOM 4075 O O . ALA A 1 544 ? 14.000 1.843 14.261 1.00 98.00 544 ALA A O 1
ATOM 4076 N N . LEU A 1 545 ? 13.706 -0.077 13.122 1.00 98.38 545 LEU A N 1
ATOM 4077 C CA . LEU A 1 545 ? 12.238 -0.013 13.077 1.00 98.38 545 LEU A CA 1
ATOM 4078 C C . LEU A 1 545 ? 11.539 -0.858 14.143 1.00 98.38 545 LEU A C 1
ATOM 4080 O O . LEU A 1 545 ? 10.578 -0.384 14.754 1.00 98.38 545 LEU A O 1
ATOM 4084 N N . ARG A 1 546 ? 12.022 -2.077 14.415 1.00 98.44 546 ARG A N 1
ATOM 4085 C CA . ARG A 1 546 ? 11.385 -2.998 15.370 1.00 98.44 546 ARG A CA 1
ATOM 4086 C C . ARG A 1 546 ? 11.176 -2.370 16.758 1.00 98.44 546 ARG A C 1
ATOM 4088 O O . ARG A 1 546 ? 10.065 -2.481 17.271 1.00 98.44 546 ARG A O 1
ATOM 4095 N N . PRO A 1 547 ? 12.138 -1.630 17.355 1.00 98.50 547 PRO A N 1
ATOM 4096 C CA . PRO A 1 547 ? 11.928 -0.984 18.655 1.00 98.50 547 PRO A CA 1
ATOM 4097 C C . PRO A 1 547 ? 10.881 0.141 18.650 1.00 98.50 547 PRO A C 1
ATOM 4099 O O . PRO A 1 547 ? 10.437 0.552 19.723 1.00 98.50 547 PRO A O 1
ATOM 4102 N N . LEU A 1 548 ? 10.519 0.676 17.477 1.00 98.25 548 LEU A N 1
ATOM 4103 C CA . LEU A 1 548 ? 9.450 1.666 17.337 1.00 98.25 548 LEU A CA 1
ATOM 4104 C C . LEU A 1 548 ? 8.089 0.961 17.366 1.00 98.25 548 LEU A C 1
ATOM 4106 O O . LEU A 1 548 ? 7.231 1.306 18.172 1.00 98.25 548 LEU A O 1
ATOM 4110 N N . MET A 1 549 ? 7.935 -0.093 16.562 1.00 97.75 549 MET A N 1
ATOM 4111 C CA . MET A 1 549 ? 6.704 -0.887 16.505 1.00 97.75 549 MET A CA 1
ATOM 4112 C C . MET A 1 549 ? 6.425 -1.624 17.826 1.00 97.75 549 MET A C 1
ATOM 4114 O O . MET A 1 549 ? 5.300 -1.587 18.314 1.00 97.75 549 MET A O 1
ATOM 4118 N N . GLU A 1 550 ? 7.448 -2.201 18.471 1.00 95.94 550 GLU A N 1
ATOM 4119 C CA . GLU A 1 550 ? 7.303 -2.912 19.758 1.00 95.94 550 GLU A CA 1
ATOM 4120 C C . GLU A 1 550 ? 6.855 -2.001 20.914 1.00 95.94 550 GLU A C 1
ATOM 4122 O O . GLU A 1 550 ? 6.304 -2.479 21.909 1.00 95.94 550 GLU A O 1
ATOM 4127 N N . ALA A 1 551 ? 7.112 -0.692 20.823 1.00 90.56 551 ALA A N 1
ATOM 4128 C CA . ALA A 1 551 ? 6.677 0.273 21.828 1.00 90.56 551 ALA A CA 1
ATOM 4129 C C . ALA A 1 551 ? 5.218 0.718 21.626 1.00 90.56 551 ALA A C 1
ATOM 4131 O O . ALA A 1 551 ? 4.577 1.182 22.573 1.00 90.56 551 ALA A O 1
ATOM 4132 N N . GLU A 1 552 ? 4.700 0.610 20.405 1.00 92.25 552 GLU A N 1
ATOM 4133 C CA . GLU A 1 552 ? 3.449 1.220 19.981 1.00 92.25 552 GLU A CA 1
ATOM 4134 C C . GLU A 1 552 ? 2.203 0.469 20.474 1.00 92.25 552 GLU A C 1
ATOM 4136 O O . GLU A 1 552 ? 2.151 -0.761 20.547 1.00 92.25 552 GLU A O 1
ATOM 4141 N N . VAL A 1 553 ? 1.166 1.231 20.833 1.00 85.69 553 VAL A N 1
ATOM 4142 C CA . VAL A 1 553 ? -0.105 0.695 21.331 1.00 85.69 553 VAL A CA 1
ATOM 4143 C C . VAL A 1 553 ? -1.257 1.532 20.782 1.00 85.69 553 VAL A C 1
ATOM 4145 O O . VAL A 1 553 ? -1.615 2.558 21.369 1.00 85.69 553 VAL A O 1
ATOM 4148 N N . PHE A 1 554 ? -1.863 1.071 19.690 1.00 88.62 554 PHE A N 1
ATOM 4149 C CA . PHE A 1 554 ? -3.059 1.700 19.126 1.00 88.62 554 PHE A CA 1
ATOM 4150 C C . PHE A 1 554 ? -4.255 1.597 20.090 1.00 88.62 554 PHE A C 1
ATOM 4152 O O . PHE A 1 554 ? -4.284 0.759 20.994 1.00 88.62 554 PHE A O 1
ATOM 4159 N N . SER A 1 555 ? -5.285 2.417 19.863 1.00 83.69 555 SER A N 1
ATOM 4160 C CA . SER A 1 555 ? -6.607 2.254 20.503 1.00 83.69 555 SER A CA 1
ATOM 4161 C C . SER A 1 555 ? -7.571 1.396 19.663 1.00 83.69 555 SER A C 1
ATOM 4163 O O . SER A 1 555 ? -8.785 1.474 19.841 1.00 83.69 555 SER A O 1
ATOM 4165 N N . ALA A 1 556 ? -7.041 0.600 18.728 1.00 85.00 556 ALA A N 1
ATOM 4166 C CA . ALA A 1 556 ? -7.816 -0.348 17.933 1.00 85.00 556 ALA A CA 1
ATOM 4167 C C . ALA A 1 556 ? -8.230 -1.577 18.767 1.00 85.00 556 ALA A C 1
ATOM 4169 O O . ALA A 1 556 ? -7.485 -2.023 19.643 1.00 85.00 556 ALA A O 1
ATOM 4170 N N . SER A 1 557 ? -9.407 -2.142 18.491 1.00 81.44 557 SER A N 1
ATOM 4171 C CA . SER A 1 557 ? -9.937 -3.323 19.180 1.00 81.44 557 SER A CA 1
ATOM 4172 C C . SER A 1 557 ? -11.005 -4.057 18.359 1.00 81.44 557 SER A C 1
ATOM 4174 O O . SER A 1 557 ? -11.815 -3.443 17.667 1.00 81.44 557 SER A O 1
ATOM 4176 N N . ALA A 1 558 ? -11.031 -5.390 18.479 1.00 68.94 558 ALA A N 1
ATOM 4177 C CA . ALA A 1 558 ? -12.027 -6.261 17.834 1.00 68.94 558 ALA A CA 1
ATOM 4178 C C . ALA A 1 558 ? -13.440 -6.135 18.417 1.00 68.94 558 ALA A C 1
ATOM 4180 O O . ALA A 1 558 ? -14.420 -6.488 17.771 1.00 68.94 558 ALA A O 1
ATOM 4181 N N . GLU A 1 559 ? -13.531 -5.637 19.644 1.00 63.50 559 GLU A N 1
ATOM 4182 C CA . GLU A 1 559 ? -14.778 -5.374 20.343 1.00 63.50 559 GLU A CA 1
ATOM 4183 C C . GLU A 1 559 ? -14.737 -3.922 20.821 1.00 63.50 559 GLU A C 1
ATOM 4185 O O . GLU A 1 559 ? -13.729 -3.464 21.374 1.00 63.50 559 GLU A O 1
ATOM 4190 N N . ALA A 1 560 ? -15.830 -3.188 20.630 1.00 56.88 560 ALA A N 1
ATOM 4191 C CA . ALA A 1 560 ? -16.088 -1.952 21.345 1.00 56.88 560 ALA A CA 1
ATOM 4192 C C . ALA A 1 560 ? -16.023 -2.276 22.839 1.00 56.88 560 ALA A C 1
ATOM 4194 O O . ALA A 1 560 ? -16.614 -3.265 23.278 1.00 56.88 560 ALA A O 1
ATOM 4195 N N . VAL A 1 561 ? -15.310 -1.471 23.629 1.00 61.38 561 VAL A N 1
ATOM 4196 C CA . VAL A 1 561 ? -15.150 -1.762 25.059 1.00 61.38 561 VAL A CA 1
ATOM 4197 C C . VAL A 1 561 ? -16.458 -1.445 25.785 1.00 61.38 561 VAL A C 1
ATOM 4199 O O . VAL A 1 561 ? -16.674 -0.346 26.302 1.00 61.38 561 VAL A O 1
ATOM 4202 N N . VAL A 1 562 ? -17.350 -2.436 25.781 1.00 69.31 562 VAL A N 1
ATOM 4203 C CA . VAL A 1 562 ? -18.627 -2.431 26.484 1.00 69.31 562 VAL A CA 1
ATOM 4204 C C . VAL A 1 562 ? -18.336 -2.259 27.974 1.00 69.31 562 VAL A C 1
ATOM 4206 O O . VAL A 1 562 ? -17.618 -3.075 28.558 1.00 69.31 562 VAL A O 1
ATOM 4209 N N . PRO A 1 563 ? -18.869 -1.216 28.623 1.00 79.12 563 PRO A N 1
ATOM 4210 C CA . PRO A 1 563 ? -18.626 -1.011 30.036 1.00 79.12 563 PRO A CA 1
ATOM 4211 C C . PRO A 1 563 ? -19.391 -2.055 30.853 1.00 79.12 563 PRO A C 1
ATOM 4213 O O . PRO A 1 563 ? -20.537 -2.398 30.549 1.00 79.12 563 PRO A O 1
ATOM 4216 N N . VAL A 1 564 ? -18.768 -2.528 31.930 1.00 83.25 564 VAL A N 1
ATOM 4217 C CA . VAL A 1 564 ? -19.306 -3.556 32.829 1.00 83.25 564 VAL A CA 1
ATOM 4218 C C . VAL A 1 564 ? -19.543 -2.958 34.214 1.00 83.25 564 VAL A C 1
ATOM 4220 O O . VAL A 1 564 ? -18.722 -2.193 34.722 1.00 83.25 564 VAL A O 1
ATOM 4223 N N . LEU A 1 565 ? -20.667 -3.326 34.841 1.00 86.25 565 LEU A N 1
ATOM 4224 C CA . LEU A 1 565 ? -20.996 -2.989 36.227 1.00 86.25 565 LEU A CA 1
ATOM 4225 C C . LEU A 1 565 ? -20.755 -4.211 37.124 1.00 86.25 565 LEU A C 1
ATOM 4227 O O . LEU A 1 565 ? -21.622 -5.076 37.240 1.00 86.25 565 LEU A O 1
ATOM 4231 N N . ASP A 1 566 ? -19.601 -4.267 37.787 1.00 86.56 566 ASP A N 1
ATOM 4232 C CA . ASP A 1 566 ? -19.263 -5.354 38.720 1.00 86.56 566 ASP A CA 1
ATOM 4233 C C . ASP A 1 566 ? -19.968 -5.196 40.078 1.00 86.56 566 ASP A C 1
ATOM 4235 O O . ASP A 1 566 ? -20.288 -6.178 40.755 1.00 86.56 566 ASP A O 1
ATOM 4239 N N . SER A 1 567 ? -20.213 -3.951 40.501 1.00 86.19 567 SER A N 1
ATOM 4240 C CA . SER A 1 567 ? -20.889 -3.627 41.760 1.00 86.19 567 SER A CA 1
ATOM 4241 C C . SER A 1 567 ? -21.789 -2.396 41.609 1.00 86.19 567 SER A C 1
ATOM 4243 O O . SER A 1 567 ? -21.324 -1.386 41.080 1.00 86.19 567 SER A O 1
ATOM 4245 N N . PRO A 1 568 ? -23.036 -2.417 42.125 1.00 86.38 568 PRO A N 1
ATOM 4246 C CA . PRO A 1 568 ? -23.683 -3.511 42.853 1.00 86.38 568 PRO A CA 1
ATOM 4247 C C . PRO A 1 568 ? -24.208 -4.620 41.924 1.00 86.38 568 PRO A C 1
ATOM 4249 O O . PRO A 1 568 ? -24.723 -4.352 40.844 1.00 86.38 568 PRO A O 1
ATOM 4252 N N . ALA A 1 569 ? -24.154 -5.872 42.383 1.00 81.94 569 ALA A N 1
ATOM 4253 C CA . ALA A 1 569 ? -24.673 -7.017 41.632 1.00 81.94 569 ALA A CA 1
ATOM 4254 C C . ALA A 1 569 ? -26.215 -7.017 41.527 1.00 81.94 569 ALA A C 1
ATOM 4256 O O . ALA A 1 569 ? -26.917 -6.478 42.391 1.00 81.94 569 ALA A O 1
ATOM 4257 N N . ALA A 1 570 ? -26.759 -7.698 40.515 1.00 80.06 570 ALA A N 1
ATOM 4258 C CA . ALA A 1 570 ? -28.205 -7.830 40.319 1.00 80.06 570 ALA A CA 1
ATOM 4259 C C . ALA A 1 570 ? -28.922 -8.459 41.529 1.00 80.06 570 ALA A C 1
ATOM 4261 O O . ALA A 1 570 ? -28.480 -9.456 42.100 1.00 80.06 570 ALA A O 1
ATOM 4262 N N . GLY A 1 571 ? -30.049 -7.859 41.922 1.00 75.25 571 GLY A N 1
ATOM 4263 C CA . GLY A 1 571 ? -30.823 -8.233 43.105 1.00 75.25 571 GLY A CA 1
ATOM 4264 C C . GLY A 1 571 ? -30.268 -7.707 44.435 1.00 75.25 571 GLY A C 1
ATOM 4265 O O . GLY A 1 571 ? -30.795 -8.067 45.488 1.00 75.25 571 GLY A O 1
ATOM 4266 N N . THR A 1 572 ? -29.226 -6.866 44.425 1.00 84.00 572 THR A N 1
ATOM 4267 C CA . THR A 1 572 ? -28.710 -6.240 45.653 1.00 84.00 572 THR A CA 1
ATOM 4268 C C . THR A 1 572 ? -29.744 -5.293 46.264 1.00 84.00 572 THR A C 1
ATOM 4270 O O . THR A 1 572 ? -30.296 -4.421 45.588 1.00 84.00 572 THR A O 1
ATOM 4273 N N . VAL A 1 573 ? -29.960 -5.434 47.576 1.00 83.38 573 VAL A N 1
ATOM 4274 C CA . VAL A 1 573 ? -30.731 -4.476 48.375 1.00 83.38 573 VAL A CA 1
ATOM 4275 C C . VAL A 1 573 ? -29.792 -3.372 48.863 1.00 83.38 573 VAL A C 1
ATOM 4277 O O . VAL A 1 573 ? -28.944 -3.600 49.728 1.00 83.38 573 VAL A O 1
ATOM 4280 N N . LEU A 1 574 ? -29.944 -2.170 48.315 1.00 81.44 574 LEU A N 1
ATOM 4281 C CA . LEU A 1 574 ? -29.175 -0.988 48.681 1.00 81.44 574 LEU A CA 1
ATOM 4282 C C . LEU A 1 574 ? -29.703 -0.407 49.999 1.00 81.44 574 LEU A C 1
ATOM 4284 O O . LEU A 1 574 ? -30.809 0.134 50.073 1.00 81.44 574 LEU A O 1
ATOM 4288 N N . THR A 1 575 ? -28.893 -0.523 51.055 1.00 76.19 575 THR A N 1
ATOM 4289 C CA . THR A 1 575 ? -29.158 0.090 52.370 1.00 76.19 575 THR A CA 1
ATOM 4290 C C . THR A 1 575 ? -28.574 1.495 52.511 1.00 76.19 575 THR A C 1
ATOM 4292 O O . THR A 1 575 ? -29.018 2.246 53.375 1.00 76.19 575 THR A O 1
ATOM 4295 N N . ASP A 1 576 ? -27.586 1.848 51.683 1.00 76.25 576 ASP A N 1
ATOM 4296 C CA . ASP A 1 576 ? -27.122 3.226 51.499 1.00 76.25 576 ASP A CA 1
ATOM 4297 C C . ASP A 1 576 ? -27.604 3.712 50.119 1.00 76.25 576 ASP A C 1
ATOM 4299 O O . ASP A 1 576 ? -27.237 3.098 49.111 1.00 76.25 576 ASP A O 1
ATOM 4303 N N . PRO A 1 577 ? -28.420 4.781 50.035 1.00 63.91 577 PRO A N 1
ATOM 4304 C CA . PRO A 1 577 ? -28.889 5.328 48.763 1.00 63.91 577 PRO A CA 1
ATOM 4305 C C . PRO A 1 577 ? -27.796 6.063 47.961 1.00 63.91 577 PRO A C 1
ATOM 4307 O O . PRO A 1 577 ? -28.102 6.599 46.899 1.00 63.91 577 PRO A O 1
ATOM 4310 N N . ARG A 1 578 ? -26.549 6.106 48.454 1.00 72.75 578 ARG A N 1
ATOM 4311 C CA . ARG A 1 578 ? -25.348 6.613 47.769 1.00 72.75 578 ARG A CA 1
ATOM 4312 C C . ARG A 1 578 ? -24.247 5.548 47.737 1.00 72.75 578 ARG A C 1
ATOM 4314 O O . ARG A 1 578 ? -23.130 5.769 48.193 1.00 72.75 578 ARG A O 1
ATOM 4321 N N . THR A 1 579 ? -24.600 4.359 47.255 1.00 86.00 579 THR A N 1
ATOM 4322 C CA . THR A 1 579 ? -23.659 3.240 47.103 1.00 86.00 579 THR A CA 1
ATOM 4323 C C . THR A 1 579 ? -22.525 3.582 46.126 1.00 86.00 579 THR A C 1
ATOM 4325 O O . THR A 1 579 ? -22.706 4.413 45.235 1.00 86.00 579 THR A O 1
ATOM 4328 N N . THR A 1 580 ? -21.367 2.942 46.295 1.00 90.44 580 THR A N 1
ATOM 4329 C CA . THR A 1 580 ? -20.252 3.021 45.342 1.00 90.44 580 THR A CA 1
ATOM 4330 C C . THR A 1 580 ? -20.484 2.034 44.200 1.00 90.44 580 THR A C 1
ATOM 4332 O O . THR A 1 580 ? -20.682 0.837 44.431 1.00 90.44 580 THR A O 1
ATOM 4335 N N . PHE A 1 581 ? -20.454 2.544 42.976 1.00 91.38 581 PHE A N 1
ATOM 4336 C CA . PHE A 1 581 ? -20.517 1.780 41.737 1.00 91.38 581 PHE A CA 1
ATOM 4337 C C . PHE A 1 581 ? -19.100 1.533 41.229 1.00 91.38 581 PHE A C 1
ATOM 4339 O O . PHE A 1 581 ? -18.249 2.410 41.367 1.00 91.38 581 PHE A O 1
ATOM 4346 N N . SER A 1 582 ? -18.839 0.366 40.649 1.00 92.25 582 SER A N 1
ATOM 4347 C CA . SER A 1 582 ? -17.534 0.055 40.060 1.00 92.25 582 SER A CA 1
ATOM 4348 C C . SER A 1 582 ? -17.631 -1.020 38.989 1.00 92.25 582 SER A C 1
ATOM 4350 O O . SER A 1 582 ? -18.533 -1.862 39.034 1.00 92.25 582 SER A O 1
ATOM 4352 N N . GLY A 1 583 ? -16.633 -1.064 38.114 1.00 90.00 583 GLY A N 1
ATOM 4353 C CA . GLY A 1 583 ? -16.422 -2.170 37.192 1.00 90.00 583 GLY A CA 1
ATOM 4354 C C . GLY A 1 583 ? -15.288 -1.891 36.218 1.00 90.00 583 GLY A C 1
ATOM 4355 O O . GLY A 1 583 ? -14.280 -1.295 36.606 1.00 90.00 583 GLY A O 1
ATOM 4356 N N . THR A 1 584 ? -15.472 -2.288 34.958 1.00 85.19 584 THR A N 1
ATOM 4357 C CA . THR A 1 584 ? -14.507 -2.053 33.872 1.00 85.19 584 THR A CA 1
ATOM 4358 C C . THR A 1 584 ? -15.112 -1.284 32.693 1.00 85.19 584 THR A C 1
ATOM 4360 O O . THR A 1 584 ? -16.335 -1.187 32.570 1.00 85.19 584 THR A O 1
ATOM 4363 N N . GLY A 1 585 ? -14.264 -0.672 31.865 1.00 77.81 585 GLY A N 1
ATOM 4364 C CA . GLY A 1 585 ? -14.651 0.093 30.676 1.00 77.81 585 GLY A CA 1
ATOM 4365 C C . GLY A 1 585 ? -13.441 0.508 29.833 1.00 77.81 585 GLY A C 1
ATOM 4366 O O . GLY A 1 585 ? -12.314 0.103 30.111 1.00 77.81 585 GLY A O 1
ATOM 4367 N N . GLU A 1 586 ? -13.672 1.321 28.800 1.00 74.81 586 GLU A N 1
ATOM 4368 C CA . GLU A 1 586 ? -12.621 1.860 27.922 1.00 74.81 586 GLU A CA 1
ATOM 4369 C C . GLU A 1 586 ? -11.661 2.781 28.706 1.00 74.81 586 GLU A C 1
ATOM 4371 O O . GLU A 1 586 ? -12.119 3.797 29.233 1.00 74.81 586 GLU A O 1
ATOM 4376 N N . PRO A 1 587 ? -10.348 2.483 28.801 1.00 70.75 587 PRO A N 1
ATOM 4377 C CA . PRO A 1 587 ? -9.399 3.314 29.544 1.00 70.75 587 PRO A CA 1
ATOM 4378 C C . PRO A 1 587 ? -9.406 4.780 29.086 1.00 70.75 587 PRO A C 1
ATOM 4380 O O . PRO A 1 587 ? -9.224 5.075 27.908 1.00 70.75 587 PRO A O 1
ATOM 4383 N N . GLY A 1 588 ? -9.583 5.714 30.023 1.00 63.12 588 GLY A N 1
ATOM 4384 C CA . GLY A 1 588 ? -9.666 7.152 29.747 1.00 63.12 588 GLY A CA 1
ATOM 4385 C C . GLY A 1 588 ? -11.055 7.681 29.359 1.00 63.12 588 GLY A C 1
ATOM 4386 O O . GLY A 1 588 ? -11.232 8.899 29.334 1.00 63.12 588 GLY A O 1
ATOM 4387 N N . ALA A 1 589 ? -12.048 6.821 29.106 1.00 76.75 589 ALA A N 1
ATOM 4388 C CA . ALA A 1 589 ? -13.434 7.239 28.881 1.00 76.75 589 ALA A CA 1
ATOM 4389 C C . ALA A 1 589 ? -14.086 7.819 30.151 1.00 76.75 589 ALA A C 1
ATOM 4391 O O . ALA A 1 589 ? -13.687 7.496 31.267 1.00 76.75 589 ALA A O 1
ATOM 4392 N N . GLU A 1 590 ? -15.135 8.630 30.003 1.00 85.94 590 GLU A N 1
ATOM 4393 C CA . GLU A 1 590 ? -16.040 8.993 31.099 1.00 85.94 590 GLU A CA 1
ATOM 4394 C C . GLU A 1 590 ? -17.205 7.999 31.157 1.00 85.94 590 GLU A C 1
ATOM 4396 O O . GLU A 1 590 ? -18.096 7.994 30.307 1.00 85.94 590 GLU A O 1
ATOM 4401 N N . LEU A 1 591 ? -17.240 7.165 32.191 1.00 91.12 591 LEU A N 1
ATOM 4402 C CA . LEU A 1 591 ? -18.376 6.297 32.455 1.00 91.12 591 LEU A CA 1
ATOM 4403 C C . LEU A 1 591 ? -19.481 7.043 33.205 1.00 91.12 591 LEU A C 1
ATOM 4405 O O . LEU A 1 591 ? -19.233 7.770 34.166 1.00 91.12 591 LEU A O 1
ATOM 4409 N N . THR A 1 592 ? -20.721 6.793 32.794 1.00 91.56 592 THR A N 1
ATOM 4410 C CA . THR A 1 592 ? -21.952 7.272 33.422 1.00 91.56 592 THR A CA 1
ATOM 4411 C C . THR A 1 592 ? -22.777 6.098 33.943 1.00 91.56 592 THR A C 1
ATOM 4413 O O . THR A 1 592 ? -23.048 5.149 33.211 1.00 91.56 592 THR A O 1
ATOM 4416 N N . VAL A 1 593 ? -23.241 6.189 35.193 1.00 91.38 593 VAL A N 1
ATOM 4417 C CA . VAL A 1 593 ? -24.231 5.273 35.781 1.00 91.38 593 VAL A CA 1
ATOM 4418 C C . VAL A 1 593 ? -25.583 5.974 35.854 1.00 91.38 593 VAL A C 1
ATOM 4420 O O . VAL A 1 593 ? -25.686 7.083 36.383 1.00 91.38 593 VAL A O 1
ATOM 4423 N N . THR A 1 594 ? -26.642 5.322 35.381 1.00 90.75 594 THR A N 1
ATOM 4424 C CA . THR A 1 594 ? -28.023 5.823 35.434 1.00 90.75 594 THR A CA 1
ATOM 4425 C C . THR A 1 594 ? -28.974 4.818 36.081 1.00 90.75 594 THR A C 1
ATOM 4427 O O . THR A 1 594 ? -28.690 3.624 36.138 1.00 90.75 594 THR A O 1
ATOM 4430 N N . ALA A 1 595 ? -30.115 5.301 36.576 1.00 88.06 595 ALA A N 1
ATOM 4431 C CA . ALA A 1 595 ? -31.179 4.485 37.147 1.00 88.06 595 ALA A CA 1
ATOM 4432 C C . ALA A 1 595 ? -32.560 4.877 36.612 1.00 88.06 595 ALA A C 1
ATOM 4434 O O . ALA A 1 595 ? -32.952 6.048 36.646 1.00 88.06 595 ALA A O 1
ATOM 4435 N N . THR A 1 596 ? -33.330 3.866 36.218 1.00 87.12 596 THR A N 1
ATOM 4436 C CA . THR A 1 596 ? -34.715 3.973 35.753 1.00 87.12 596 THR A CA 1
ATOM 4437 C C . THR A 1 596 ? -35.621 3.165 36.688 1.00 87.12 596 THR A C 1
ATOM 4439 O O . THR A 1 596 ? -35.409 1.962 36.841 1.00 87.12 596 THR A O 1
ATOM 4442 N N . PRO A 1 597 ? -36.623 3.767 37.355 1.00 84.38 597 PRO A N 1
ATOM 4443 C CA . PRO A 1 597 ? -37.506 3.021 38.253 1.00 84.38 597 PRO A CA 1
ATOM 4444 C C . PRO A 1 597 ? -38.385 2.015 37.496 1.00 84.38 597 PRO A C 1
ATOM 4446 O O . PRO A 1 597 ? -38.963 2.350 36.462 1.00 84.38 597 PRO A O 1
ATOM 4449 N N . THR A 1 598 ? -38.559 0.810 38.037 1.00 74.12 598 THR A N 1
ATOM 4450 C CA . THR A 1 598 ? -39.338 -0.266 37.398 1.00 74.12 598 THR A CA 1
ATOM 4451 C C . THR A 1 598 ? -40.724 -0.413 38.041 1.00 74.12 598 THR A C 1
ATOM 4453 O O . THR A 1 598 ? -40.826 -0.838 39.194 1.00 74.12 598 THR A O 1
ATOM 4456 N N . GLY A 1 599 ? -41.806 -0.102 37.314 1.00 68.19 599 GLY A N 1
ATOM 4457 C CA . GLY A 1 599 ? -43.188 -0.293 37.787 1.00 68.19 599 GLY A CA 1
ATOM 4458 C C . GLY A 1 599 ? -44.268 0.386 36.927 1.00 68.19 599 GLY A C 1
ATOM 4459 O O . GLY A 1 599 ? -43.955 1.094 35.976 1.00 68.19 599 GLY A O 1
ATOM 4460 N N . ASP A 1 600 ? -45.546 0.193 37.288 1.00 51.91 600 ASP A N 1
ATOM 4461 C CA . ASP A 1 600 ? -46.753 0.685 36.577 1.00 51.91 600 ASP A CA 1
ATOM 4462 C C . ASP A 1 600 ? -46.975 2.220 36.677 1.00 51.91 600 ASP A C 1
ATOM 4464 O O . ASP A 1 600 ? -48.049 2.705 37.047 1.00 51.91 600 ASP A O 1
ATOM 4468 N N . VAL A 1 601 ? -45.961 3.027 36.357 1.00 48.31 601 VAL A N 1
ATOM 4469 C CA . VAL A 1 601 ? -46.044 4.499 36.340 1.00 48.31 601 VAL A CA 1
ATOM 4470 C C . VAL A 1 601 ? -45.407 5.052 35.068 1.00 48.31 601 VAL A C 1
ATOM 4472 O O . VAL A 1 601 ? -44.193 5.107 34.923 1.00 48.31 601 VAL A O 1
ATOM 4475 N N . ALA A 1 602 ? -46.264 5.493 34.143 1.00 42.38 602 ALA A N 1
ATOM 4476 C CA . ALA A 1 602 ? -45.947 5.773 32.738 1.00 42.38 602 ALA A CA 1
ATOM 4477 C C . ALA A 1 602 ? -45.084 7.028 32.452 1.00 42.38 602 ALA A C 1
ATOM 4479 O O . ALA A 1 602 ? -45.116 7.539 31.335 1.00 42.38 602 ALA A O 1
ATOM 4480 N N . ALA A 1 603 ? -44.361 7.553 33.444 1.00 49.91 603 ALA A N 1
ATOM 4481 C CA . ALA A 1 603 ? -43.356 8.606 33.284 1.00 49.91 603 ALA A CA 1
ATOM 4482 C C . ALA A 1 603 ? -42.528 8.742 34.573 1.00 49.91 603 ALA A C 1
ATOM 4484 O O . ALA A 1 603 ? -42.901 9.487 35.482 1.00 49.91 603 ALA A O 1
ATOM 4485 N N . LEU A 1 604 ? -41.392 8.051 34.648 1.00 60.25 604 LEU A N 1
ATOM 4486 C CA . LEU A 1 604 ? -40.346 8.345 35.624 1.00 60.25 604 LEU A CA 1
ATOM 4487 C C . LEU A 1 604 ? -39.051 8.630 34.866 1.00 60.25 604 LEU A C 1
ATOM 4489 O O . LEU A 1 604 ? -38.693 7.900 33.947 1.00 60.25 604 LEU A O 1
ATOM 4493 N N . ALA A 1 605 ? -38.404 9.743 35.206 1.00 70.50 605 ALA A N 1
ATOM 4494 C CA . ALA A 1 605 ? -37.204 10.192 34.517 1.00 70.50 605 ALA A CA 1
ATOM 4495 C C . ALA A 1 605 ? -36.006 9.300 34.868 1.00 70.50 605 ALA A C 1
ATOM 4497 O O . ALA A 1 605 ? -35.846 8.900 36.024 1.00 70.50 605 ALA A O 1
ATOM 4498 N N . VAL A 1 606 ? -35.155 9.052 33.871 1.00 82.00 606 VAL A N 1
ATOM 4499 C CA . VAL A 1 606 ? -33.822 8.476 34.067 1.00 82.00 606 VAL A CA 1
ATOM 4500 C C . VAL A 1 606 ? -33.027 9.409 34.981 1.00 82.00 606 VAL A C 1
ATOM 4502 O O . VAL A 1 606 ? -33.011 10.623 34.775 1.00 82.00 606 VAL A O 1
ATOM 4505 N N . GLN A 1 607 ? -32.394 8.853 36.011 1.00 87.38 607 GLN A N 1
ATOM 4506 C CA . GLN A 1 607 ? -31.582 9.601 36.968 1.00 87.38 607 GLN A CA 1
ATOM 4507 C C . GLN A 1 607 ? -30.118 9.196 36.839 1.00 87.38 607 GLN A C 1
ATOM 4509 O O . GLN A 1 607 ? -29.781 8.046 37.105 1.00 87.38 607 GLN A O 1
ATOM 4514 N N . THR A 1 608 ? -29.239 10.135 36.496 1.00 90.69 608 THR A N 1
ATOM 4515 C CA . THR A 1 608 ? -27.790 9.931 36.611 1.00 90.69 608 THR A CA 1
ATOM 4516 C C . THR A 1 608 ? -27.406 9.779 38.082 1.00 90.69 608 THR A C 1
ATOM 4518 O O . THR A 1 608 ? -27.737 10.632 38.910 1.00 90.69 608 THR A O 1
ATOM 4521 N N . LEU A 1 609 ? -26.726 8.684 38.414 1.00 90.38 609 LEU A N 1
ATOM 4522 C CA . LEU A 1 609 ? -26.279 8.372 39.768 1.00 90.38 609 LEU A CA 1
ATOM 4523 C C . LEU A 1 609 ? -24.879 8.914 40.023 1.00 90.38 609 LEU A C 1
ATOM 4525 O O . LEU A 1 609 ? -24.676 9.590 41.028 1.00 90.38 609 LEU A O 1
ATOM 4529 N N . CYS A 1 610 ? -23.941 8.651 39.116 1.00 92.12 610 CYS A N 1
ATOM 4530 C CA . CYS A 1 610 ? -22.603 9.228 39.126 1.00 92.12 610 CYS A CA 1
ATOM 4531 C C . CYS A 1 610 ? -21.954 9.150 37.740 1.00 92.12 610 CYS A C 1
ATOM 4533 O O . CYS A 1 610 ? -22.408 8.400 36.874 1.00 92.12 610 CYS A O 1
ATOM 4535 N N . THR A 1 611 ? -20.897 9.940 37.561 1.00 91.56 611 THR A N 1
ATOM 4536 C CA . THR A 1 611 ? -19.933 9.806 36.469 1.00 91.56 611 THR A CA 1
ATOM 4537 C C . THR A 1 611 ? -18.526 9.668 37.050 1.00 91.56 611 THR A C 1
ATOM 4539 O O . THR A 1 611 ? -18.262 10.164 38.153 1.00 91.56 611 THR A O 1
ATOM 4542 N N . ALA A 1 612 ? -17.633 8.982 36.339 1.00 92.62 612 ALA A N 1
ATOM 4543 C CA . ALA A 1 612 ? -16.205 8.928 36.645 1.00 92.62 612 ALA A CA 1
ATOM 4544 C C . ALA A 1 612 ? -15.376 8.612 35.394 1.00 92.62 612 ALA A C 1
ATOM 4546 O O . ALA A 1 612 ? -15.869 7.921 34.504 1.00 92.62 612 ALA A O 1
ATOM 4547 N N . PRO A 1 613 ? -14.110 9.062 35.336 1.00 87.88 613 PRO A N 1
ATOM 4548 C CA . PRO A 1 613 ? -13.167 8.540 34.361 1.00 87.88 613 PRO A CA 1
ATOM 4549 C C . PRO A 1 613 ? -12.892 7.053 34.623 1.00 87.88 613 PRO A C 1
ATOM 4551 O O . PRO A 1 613 ? -12.913 6.596 35.770 1.00 87.88 613 PRO A O 1
ATOM 4554 N N . VAL A 1 614 ? -12.591 6.321 33.558 1.00 82.50 614 VAL A N 1
ATOM 4555 C CA . VAL A 1 614 ? -11.987 4.992 33.613 1.00 82.50 614 VAL A CA 1
ATOM 4556 C C . VAL A 1 614 ? -10.468 5.154 33.712 1.00 82.50 614 VAL A C 1
ATOM 4558 O O . VAL A 1 614 ? -9.857 5.883 32.927 1.00 82.50 614 VAL A O 1
ATOM 4561 N N . ASP A 1 615 ? -9.859 4.483 34.683 1.00 76.12 615 ASP A N 1
ATOM 4562 C CA . ASP A 1 615 ? -8.419 4.467 34.919 1.00 76.12 615 ASP A CA 1
ATOM 4563 C C . ASP A 1 615 ? -7.658 3.752 33.781 1.00 76.12 615 ASP A C 1
ATOM 4565 O O . ASP A 1 615 ? -8.219 3.040 32.945 1.00 76.12 615 ASP A O 1
ATOM 4569 N N . ALA A 1 616 ? -6.336 3.944 33.731 1.00 59.62 616 ALA A N 1
ATOM 4570 C CA . ALA A 1 616 ? -5.483 3.430 32.654 1.00 59.62 616 ALA A CA 1
ATOM 4571 C C . ALA A 1 616 ? -5.380 1.888 32.592 1.00 59.62 616 ALA A C 1
ATOM 4573 O O . ALA A 1 616 ? -4.904 1.351 31.593 1.00 59.62 616 ALA A O 1
ATOM 4574 N N . ASP A 1 617 ? -5.802 1.182 33.644 1.00 62.25 617 ASP A N 1
ATOM 4575 C CA . ASP A 1 617 ? -5.928 -0.281 33.702 1.00 62.25 617 ASP A CA 1
ATOM 4576 C C . ASP A 1 617 ? -7.346 -0.780 33.348 1.00 62.25 617 ASP A C 1
ATOM 4578 O O . ASP A 1 617 ? -7.618 -1.978 33.436 1.00 62.25 617 ASP A O 1
ATOM 4582 N N . GLY A 1 618 ? -8.238 0.120 32.919 1.00 70.50 618 GLY A N 1
ATOM 4583 C CA . GLY A 1 618 ? -9.617 -0.180 32.532 1.00 70.50 618 GLY A CA 1
ATOM 4584 C C . GLY A 1 618 ? -10.597 -0.257 33.702 1.00 70.50 618 GLY A C 1
ATOM 4585 O O . GLY A 1 618 ? -11.779 -0.508 33.470 1.00 70.50 618 GLY A O 1
ATOM 4586 N N . ALA A 1 619 ? -10.152 -0.049 34.946 1.00 85.94 619 ALA A N 1
ATOM 4587 C CA . ALA A 1 619 ? -11.026 -0.013 36.114 1.00 85.94 619 ALA A CA 1
ATOM 4588 C C . ALA A 1 619 ? -11.741 1.341 36.250 1.00 85.94 619 ALA A C 1
ATOM 4590 O O . ALA A 1 619 ? -11.224 2.379 35.852 1.00 85.94 619 ALA A O 1
ATOM 4591 N N . TRP A 1 620 ? -12.922 1.365 36.864 1.00 93.19 620 TRP A N 1
ATOM 4592 C CA . TRP A 1 620 ? -13.587 2.617 37.240 1.00 93.19 620 TRP A CA 1
ATOM 4593 C C . TRP A 1 620 ? -14.346 2.473 38.558 1.00 93.19 620 TRP A C 1
ATOM 4595 O O . TRP A 1 620 ? -14.758 1.378 38.955 1.00 93.19 620 TRP A O 1
ATOM 4605 N N . SER A 1 621 ? -14.555 3.598 39.246 1.00 93.00 621 SER A N 1
ATOM 4606 C CA . SER A 1 621 ? -15.342 3.651 40.480 1.00 93.00 621 SER A CA 1
ATOM 4607 C C . SER A 1 621 ? -15.962 5.032 40.694 1.00 93.00 621 SER A C 1
ATOM 4609 O O . SER A 1 621 ? -15.278 6.046 40.552 1.00 93.00 621 SER A O 1
ATOM 4611 N N . CYS A 1 622 ? -17.244 5.091 41.066 1.00 93.06 622 CYS A N 1
ATOM 4612 C CA . CYS A 1 622 ? -17.899 6.336 41.466 1.00 93.06 622 CYS A CA 1
ATOM 4613 C C . CYS A 1 622 ? -18.898 6.165 42.615 1.00 93.06 622 CYS A C 1
ATOM 4615 O O . CYS A 1 622 ? -19.716 5.248 42.639 1.00 93.06 622 CYS A O 1
ATOM 4617 N N . ASP A 1 623 ? -18.859 7.092 43.575 1.00 91.69 623 ASP A N 1
ATOM 4618 C CA . ASP A 1 623 ? -19.862 7.180 44.638 1.00 91.69 623 ASP A CA 1
ATOM 4619 C C . ASP A 1 623 ? -21.152 7.818 44.105 1.00 91.69 623 ASP A C 1
ATOM 4621 O O . ASP A 1 623 ? -21.119 8.888 43.489 1.00 91.69 623 ASP A O 1
ATOM 4625 N N . GLY A 1 624 ? -22.301 7.200 44.392 1.00 87.38 624 GLY A N 1
ATOM 4626 C CA . GLY A 1 624 ? -23.613 7.725 44.018 1.00 87.38 624 GLY A CA 1
ATOM 4627 C C . GLY A 1 624 ? -23.862 9.139 44.558 1.00 87.38 624 GLY A C 1
ATOM 4628 O O . GLY A 1 624 ? -23.947 9.367 45.765 1.00 87.38 624 GLY A O 1
ATOM 4629 N N . GLN A 1 625 ? -24.028 10.102 43.655 1.00 85.00 625 GLN A N 1
ATOM 4630 C CA . GLN A 1 625 ? -24.301 11.507 43.963 1.00 85.00 625 GLN A CA 1
ATOM 4631 C C . GLN A 1 625 ? -25.806 11.784 44.114 1.00 85.00 625 GLN A C 1
ATOM 4633 O O . GLN A 1 625 ? -26.200 12.664 44.884 1.00 85.00 625 GLN A O 1
ATOM 4638 N N . THR A 1 626 ? -26.651 11.004 43.431 1.00 80.94 626 THR A N 1
ATOM 4639 C CA . THR A 1 626 ? -28.117 11.125 43.462 1.00 80.94 626 THR A CA 1
ATOM 4640 C C . THR A 1 626 ? -28.744 10.106 44.415 1.00 80.94 626 THR A C 1
ATOM 4642 O O . THR A 1 626 ? -28.674 8.901 44.191 1.00 80.94 626 THR A O 1
ATOM 4645 N N . THR A 1 627 ? -29.409 10.593 45.466 1.00 80.88 627 THR A N 1
ATOM 4646 C CA . THR A 1 627 ? -30.130 9.763 46.446 1.00 80.88 627 THR A CA 1
ATOM 4647 C C . THR A 1 627 ? -31.370 9.117 45.824 1.00 80.88 627 THR A C 1
ATOM 4649 O O . THR A 1 627 ? -32.356 9.806 45.554 1.00 80.88 627 THR A O 1
ATOM 4652 N N . LEU A 1 628 ? -31.366 7.793 45.675 1.00 79.81 628 LEU A N 1
ATOM 4653 C CA . LEU A 1 628 ? -32.551 7.045 45.249 1.00 79.81 628 LEU A CA 1
ATOM 4654 C C . LEU A 1 628 ? -33.618 6.956 46.357 1.00 79.81 628 LEU A C 1
ATOM 4656 O O . LEU A 1 628 ? -33.310 6.841 47.545 1.00 79.81 628 LEU A O 1
ATOM 4660 N N . ALA A 1 629 ? -34.892 6.998 45.959 1.00 81.50 629 ALA A N 1
ATOM 4661 C CA . ALA A 1 629 ? -36.025 6.768 46.856 1.00 81.50 629 ALA A CA 1
ATOM 4662 C C . ALA A 1 629 ? -36.259 5.254 47.054 1.00 81.50 629 ALA A C 1
ATOM 4664 O O . ALA A 1 629 ? -35.832 4.466 46.216 1.00 81.50 629 ALA A O 1
ATOM 4665 N N . PRO A 1 630 ? -36.950 4.810 48.119 1.00 82.69 630 PRO A N 1
ATOM 4666 C CA . PRO A 1 630 ? -37.258 3.392 48.296 1.00 82.69 630 PRO A CA 1
ATOM 4667 C C . PRO A 1 630 ? -38.101 2.832 47.142 1.00 82.69 630 PRO A C 1
ATOM 4669 O O . PRO A 1 630 ? -39.145 3.397 46.806 1.00 82.69 630 PRO A O 1
ATOM 4672 N N . GLY A 1 631 ? -37.662 1.720 46.553 1.00 83.25 631 GLY A N 1
ATOM 4673 C CA . GLY A 1 631 ? -38.268 1.137 45.355 1.00 83.25 631 GLY A CA 1
ATOM 4674 C C . GLY A 1 631 ? -37.286 0.303 44.533 1.00 83.25 631 GLY A C 1
ATOM 4675 O O . GLY A 1 631 ? -36.132 0.126 44.919 1.00 83.25 631 GLY A O 1
ATOM 4676 N N . THR A 1 632 ? -37.753 -0.209 43.396 1.00 84.75 632 THR A N 1
ATOM 4677 C CA . THR A 1 632 ? -36.965 -1.047 42.481 1.00 84.75 632 THR A CA 1
ATOM 4678 C C . THR A 1 632 ? -36.534 -0.242 41.254 1.00 84.75 632 THR A C 1
ATOM 4680 O O . THR A 1 632 ? -37.338 0.503 40.687 1.00 84.75 632 THR A O 1
ATOM 4683 N N . TYR A 1 633 ? -35.270 -0.383 40.855 1.00 85.19 633 TYR A N 1
ATOM 4684 C CA . TYR A 1 633 ? -34.651 0.361 39.757 1.00 85.19 633 TYR A CA 1
ATOM 4685 C C . TYR A 1 633 ? -33.866 -0.581 38.850 1.00 85.19 633 TYR A C 1
ATOM 4687 O O . TYR A 1 633 ? -33.128 -1.423 39.354 1.00 85.19 633 TYR A O 1
ATOM 4695 N N . ALA A 1 634 ? -33.976 -0.387 37.538 1.00 86.69 634 ALA A N 1
ATOM 4696 C CA . ALA A 1 634 ? -33.016 -0.884 36.565 1.00 86.69 634 ALA A CA 1
ATOM 4697 C C . ALA A 1 634 ? -31.873 0.133 36.468 1.00 86.69 634 ALA A C 1
ATOM 4699 O O . ALA A 1 634 ? -32.117 1.318 36.220 1.00 86.69 634 ALA A O 1
ATOM 4700 N N . LEU A 1 635 ? -30.646 -0.312 36.712 1.00 88.19 635 LEU A N 1
ATOM 4701 C CA . LEU A 1 635 ? -29.440 0.461 36.455 1.00 88.19 635 LEU A CA 1
ATOM 4702 C C . LEU A 1 635 ? -28.977 0.182 35.030 1.00 88.19 635 LEU A C 1
ATOM 4704 O O . LEU A 1 635 ? -28.953 -0.977 34.626 1.00 88.19 635 LEU A O 1
ATOM 4708 N N . ALA A 1 636 ? -28.564 1.233 34.330 1.00 86.81 636 ALA A N 1
ATOM 4709 C CA . ALA A 1 636 ? -27.881 1.147 33.047 1.00 86.81 636 ALA A CA 1
ATOM 4710 C C . ALA A 1 636 ? -26.593 1.972 33.118 1.00 86.81 636 ALA A C 1
ATOM 4712 O O . ALA A 1 636 ? -26.563 3.037 33.746 1.00 86.81 636 ALA A O 1
ATOM 4713 N N . ILE A 1 637 ? -25.540 1.485 32.473 1.00 88.69 637 ILE A N 1
ATOM 4714 C CA . ILE A 1 637 ? -24.238 2.151 32.394 1.00 88.69 637 ILE A CA 1
ATOM 4715 C C . ILE A 1 637 ? -23.874 2.445 30.943 1.00 88.69 637 ILE A C 1
ATOM 4717 O O . ILE A 1 637 ? -24.319 1.748 30.032 1.00 88.69 637 ILE A O 1
ATOM 4721 N N . SER A 1 638 ? -23.054 3.468 30.734 1.00 85.25 638 SER A N 1
ATOM 4722 C CA . SER A 1 638 ? -22.496 3.791 29.423 1.00 85.25 638 SER A CA 1
ATOM 4723 C C . SER A 1 638 ? -21.143 4.481 29.553 1.00 85.25 638 SER A C 1
ATOM 4725 O O . SER A 1 638 ? -20.998 5.374 30.389 1.00 85.25 638 SER A O 1
ATOM 4727 N N . THR A 1 639 ? -20.174 4.123 28.716 1.00 80.38 639 THR A N 1
ATOM 4728 C CA . THR A 1 639 ? -18.910 4.846 28.555 1.00 80.38 639 THR A CA 1
ATOM 4729 C C . THR A 1 639 ? -19.064 5.851 27.440 1.00 80.38 639 THR A C 1
ATOM 4731 O O . THR A 1 639 ? -19.303 5.486 26.296 1.00 80.38 639 THR A O 1
ATOM 4734 N N . THR A 1 640 ? -18.893 7.121 27.772 1.00 70.38 640 THR A N 1
ATOM 4735 C CA . THR A 1 640 ? -18.586 8.161 26.804 1.00 70.38 640 THR A CA 1
ATOM 4736 C C . THR A 1 640 ? -17.074 8.145 26.619 1.00 70.38 640 THR A C 1
ATOM 4738 O O . THR A 1 640 ? -16.350 8.586 27.509 1.00 70.38 640 THR A O 1
ATOM 4741 N N . SER A 1 641 ? -16.578 7.611 25.505 1.00 58.59 641 SER A N 1
ATOM 4742 C CA . SER A 1 641 ? -15.143 7.625 25.185 1.00 58.59 641 SER A CA 1
ATOM 4743 C C . SER A 1 641 ? -14.567 9.045 25.236 1.00 58.59 641 SER A C 1
ATOM 4745 O O . SER A 1 641 ? -15.307 10.030 25.171 1.00 58.59 641 SER A O 1
ATOM 4747 N N . THR A 1 642 ? -13.240 9.187 25.282 1.00 48.22 642 THR A N 1
ATOM 4748 C CA . THR A 1 642 ? -12.574 10.499 25.107 1.00 48.22 642 THR A CA 1
ATOM 4749 C C . THR A 1 642 ? -13.006 11.206 23.820 1.00 48.22 642 THR A C 1
ATOM 4751 O O . THR A 1 642 ? -12.998 12.436 23.756 1.00 48.22 642 THR A O 1
ATOM 4754 N N . ALA A 1 643 ? -13.440 10.432 22.816 1.00 37.19 643 ALA A N 1
ATOM 4755 C CA . ALA A 1 643 ? -14.122 10.937 21.638 1.00 37.19 643 ALA A CA 1
ATOM 4756 C C . ALA A 1 643 ? -15.337 11.770 22.038 1.00 37.19 643 ALA A C 1
ATOM 4758 O O . ALA A 1 643 ? -15.432 12.921 21.624 1.00 37.19 643 ALA A O 1
ATOM 4759 N N . GLY A 1 644 ? -16.259 11.174 22.802 1.00 40.16 644 GLY A N 1
ATOM 4760 C CA . GLY A 1 644 ? -17.664 11.557 22.941 1.00 40.16 644 GLY A CA 1
ATOM 4761 C C . GLY A 1 644 ? -18.655 10.490 22.443 1.00 40.16 644 GLY A C 1
ATOM 4762 O O . GLY A 1 644 ? -19.860 10.729 22.487 1.00 40.16 644 GLY A O 1
ATOM 4763 N N . VAL A 1 645 ? -18.181 9.332 21.962 1.00 45.28 645 VAL A N 1
ATOM 4764 C CA . VAL A 1 645 ? -19.035 8.203 21.542 1.00 45.28 645 VAL A CA 1
ATOM 4765 C C . VAL A 1 645 ? -19.529 7.481 22.792 1.00 45.28 645 VAL A C 1
ATOM 4767 O O . VAL A 1 645 ? -18.728 7.133 23.652 1.00 45.28 645 VAL A O 1
ATOM 4770 N N . THR A 1 646 ? -20.844 7.289 22.913 1.00 64.19 646 THR A N 1
ATOM 4771 C CA . THR A 1 646 ? -21.466 6.663 24.089 1.00 64.19 646 THR A CA 1
ATOM 4772 C C . THR A 1 646 ? -21.769 5.188 23.827 1.00 64.19 646 THR A C 1
ATOM 4774 O O . THR A 1 646 ? -22.775 4.869 23.196 1.00 64.19 646 THR A O 1
ATOM 4777 N N . THR A 1 647 ? -20.935 4.291 24.348 1.00 64.69 647 THR A N 1
ATOM 4778 C CA . THR A 1 647 ? -21.142 2.836 24.304 1.00 64.69 647 THR A CA 1
ATOM 4779 C C . THR A 1 647 ? -21.993 2.403 25.505 1.00 64.69 647 THR A C 1
ATOM 4781 O O . THR A 1 647 ? -21.547 2.559 26.646 1.00 64.69 647 THR A O 1
ATOM 4784 N N . PRO A 1 648 ? -23.220 1.880 25.317 1.00 77.12 648 PRO A N 1
ATOM 4785 C CA . PRO A 1 648 ? -24.015 1.326 26.411 1.00 77.12 648 PRO A CA 1
ATOM 4786 C C . PRO A 1 648 ? -23.438 -0.017 26.889 1.00 77.12 648 PRO A C 1
ATOM 4788 O O . PRO A 1 648 ? -22.940 -0.806 26.091 1.00 77.12 648 PRO A O 1
ATOM 4791 N N . GLY A 1 649 ? -23.524 -0.287 28.192 1.00 72.06 649 GLY A N 1
ATOM 4792 C CA . GLY A 1 649 ? -23.112 -1.563 28.785 1.00 72.06 649 GLY A CA 1
ATOM 4793 C C . GLY A 1 649 ? -24.181 -2.653 28.707 1.00 72.06 649 GLY A C 1
ATOM 4794 O O . GLY A 1 649 ? -25.378 -2.359 28.758 1.00 72.06 649 GLY A O 1
ATOM 4795 N N . GLU A 1 650 ? -23.763 -3.921 28.671 1.00 61.84 650 GLU A N 1
ATOM 4796 C CA . GLU A 1 650 ? -24.657 -5.091 28.728 1.00 61.84 650 GLU A CA 1
ATOM 4797 C C . GLU A 1 650 ? -25.249 -5.327 30.135 1.00 61.84 650 GLU A C 1
ATOM 4799 O O . GLU A 1 650 ? -24.998 -6.357 30.764 1.00 61.84 650 GLU A O 1
ATOM 4804 N N . VAL A 1 651 ? -26.050 -4.402 30.682 1.00 60.22 651 VAL A N 1
ATOM 4805 C CA . VAL A 1 651 ? -26.767 -4.710 31.933 1.00 60.22 651 VAL A CA 1
ATOM 4806 C C . VAL A 1 651 ? -28.078 -3.958 32.178 1.00 60.22 651 VAL A C 1
ATOM 4808 O O . VAL A 1 651 ? -28.092 -2.743 32.342 1.00 60.22 651 VAL A O 1
ATOM 4811 N N . ASP A 1 652 ? -29.147 -4.738 32.382 1.00 57.47 652 ASP A N 1
ATOM 4812 C CA . ASP A 1 652 ? -30.368 -4.372 33.118 1.00 57.47 652 ASP A CA 1
ATOM 4813 C C . ASP A 1 652 ? -30.224 -4.778 34.611 1.00 57.47 652 ASP A C 1
ATOM 4815 O O . ASP A 1 652 ? -30.928 -5.667 35.112 1.00 57.47 652 ASP A O 1
ATOM 4819 N N . VAL A 1 653 ? -29.282 -4.188 35.367 1.00 71.12 653 VAL A N 1
ATOM 4820 C CA . VAL A 1 653 ? -29.128 -4.550 36.798 1.00 71.12 653 VAL A CA 1
ATOM 4821 C C . VAL A 1 653 ? -30.329 -4.042 37.587 1.00 71.12 653 VAL A C 1
ATOM 4823 O O . VAL A 1 653 ? -30.457 -2.852 37.852 1.00 71.12 653 VAL A O 1
ATOM 4826 N N . THR A 1 654 ? -31.186 -4.950 38.048 1.00 76.81 654 THR A N 1
ATOM 4827 C CA . THR A 1 654 ? -32.279 -4.587 38.958 1.00 76.81 654 THR A CA 1
ATOM 4828 C C . THR A 1 654 ? -31.787 -4.530 40.410 1.00 76.81 654 THR A C 1
ATOM 4830 O O . THR A 1 654 ? -31.320 -5.541 40.937 1.00 76.81 654 THR A O 1
ATOM 4833 N N . VAL A 1 655 ? -31.931 -3.381 41.077 1.00 78.75 655 VAL A N 1
ATOM 4834 C CA . VAL A 1 655 ? -31.632 -3.176 42.512 1.00 78.75 655 VAL A CA 1
ATOM 4835 C C . VAL A 1 655 ? -32.871 -2.731 43.292 1.00 78.75 655 VAL A C 1
ATOM 4837 O O . VAL A 1 655 ? -33.768 -2.090 42.741 1.00 78.75 655 VAL A O 1
ATOM 4840 N N . GLU A 1 656 ? -32.920 -3.042 44.590 1.00 80.75 656 GLU A N 1
ATOM 4841 C CA . GLU A 1 656 ? -33.986 -2.597 45.502 1.00 80.75 656 GLU A CA 1
ATOM 4842 C C . GLU A 1 656 ? -33.421 -1.635 46.553 1.00 80.75 656 GLU A C 1
ATOM 4844 O O . GLU A 1 656 ? -32.489 -1.971 47.276 1.00 80.75 656 GLU A O 1
ATOM 4849 N N . VAL A 1 657 ? -33.987 -0.438 46.675 1.00 79.69 657 VAL A N 1
ATOM 4850 C CA . VAL A 1 657 ? -33.604 0.544 47.698 1.00 79.69 657 VAL A CA 1
ATOM 4851 C C . VAL A 1 657 ? -34.521 0.381 48.904 1.00 79.69 657 VAL A C 1
ATOM 4853 O O . VAL A 1 657 ? -35.740 0.541 48.799 1.00 79.69 657 VAL A O 1
ATOM 4856 N N . ALA A 1 658 ? -33.941 0.066 50.062 1.00 75.69 658 ALA A N 1
ATOM 4857 C CA . ALA A 1 658 ? -34.711 -0.203 51.271 1.00 75.69 658 ALA A CA 1
ATOM 4858 C C . ALA A 1 658 ? -35.371 1.067 51.842 1.00 75.69 658 ALA A C 1
ATOM 4860 O O . ALA A 1 658 ? -34.795 2.156 51.846 1.00 75.69 658 ALA A O 1
ATOM 4861 N N . ALA A 1 659 ? -36.573 0.922 52.407 1.00 67.38 659 ALA A N 1
ATOM 4862 C CA . ALA A 1 659 ? -37.176 1.983 53.206 1.00 67.38 659 ALA A CA 1
ATOM 4863 C C . ALA A 1 659 ? -36.365 2.205 54.494 1.00 67.38 659 ALA A C 1
ATOM 4865 O O . ALA A 1 659 ? -36.033 1.248 55.196 1.00 67.38 659 ALA A O 1
ATOM 4866 N N . ALA A 1 660 ? -36.075 3.469 54.821 1.00 60.78 660 ALA A N 1
ATOM 4867 C CA . ALA A 1 660 ? -35.354 3.812 56.043 1.00 60.78 660 ALA A CA 1
ATOM 4868 C C . ALA A 1 660 ? -36.084 3.248 57.281 1.00 60.78 660 ALA A C 1
ATOM 4870 O O . ALA A 1 660 ? -37.310 3.383 57.371 1.00 60.78 660 ALA A O 1
ATOM 4871 N N . PRO A 1 661 ? -35.371 2.633 58.244 1.00 55.62 661 PRO A N 1
ATOM 4872 C CA . PRO A 1 661 ? -36.002 2.077 59.432 1.00 55.62 661 PRO A CA 1
ATOM 4873 C C . PRO A 1 661 ? -36.657 3.200 60.240 1.00 55.62 661 PRO A C 1
ATOM 4875 O O . PRO A 1 661 ? -35.978 4.084 60.761 1.00 55.62 661 PRO A O 1
ATOM 4878 N N . THR A 1 662 ? -37.986 3.169 60.356 1.00 48.06 662 THR A N 1
ATOM 4879 C CA . THR A 1 662 ? -38.725 4.073 61.244 1.00 48.06 662 THR A CA 1
ATOM 4880 C C . THR A 1 662 ? -38.267 3.866 62.681 1.00 48.06 662 THR A C 1
ATOM 4882 O O . THR A 1 662 ? -38.513 2.799 63.248 1.00 48.06 662 THR A O 1
ATOM 4885 N N . GLU A 1 663 ? -37.648 4.887 63.280 1.00 47.16 663 GLU A N 1
ATOM 4886 C CA . GLU A 1 663 ? -37.393 4.903 64.720 1.00 47.16 663 GLU A CA 1
ATOM 4887 C C . GLU A 1 663 ? -38.719 4.766 65.479 1.00 47.16 663 GLU A C 1
ATOM 4889 O O . GLU A 1 663 ? -39.665 5.536 65.285 1.00 47.16 663 GLU A O 1
ATOM 4894 N N . GLU A 1 664 ? -38.793 3.759 66.346 1.00 44.44 664 GLU A N 1
ATOM 4895 C CA . GLU A 1 664 ? -39.951 3.529 67.201 1.00 44.44 664 GLU A CA 1
ATOM 4896 C C . GLU A 1 664 ? -40.037 4.663 68.247 1.00 44.44 664 GLU A C 1
ATOM 4898 O O . GLU A 1 664 ? -39.038 4.963 68.911 1.00 44.44 664 GLU A O 1
ATOM 4903 N N . PRO A 1 665 ? -41.191 5.342 68.404 1.00 44.06 665 PRO A N 1
ATOM 4904 C CA . PRO A 1 665 ? -41.275 6.544 69.227 1.00 44.06 665 PRO A CA 1
ATOM 4905 C C . PRO A 1 665 ? -40.997 6.233 70.700 1.00 44.06 665 PRO A C 1
ATOM 4907 O O . PRO A 1 665 ? -41.683 5.427 71.332 1.00 44.06 665 PRO A O 1
ATOM 4910 N N . THR A 1 666 ? -40.006 6.921 71.270 1.00 47.03 666 THR A N 1
ATOM 4911 C CA . THR A 1 666 ? -39.586 6.734 72.663 1.00 47.03 666 THR A CA 1
ATOM 4912 C C . THR A 1 666 ? -40.739 7.075 73.623 1.00 47.03 666 THR A C 1
ATOM 4914 O O . THR A 1 666 ? -41.340 8.147 73.497 1.00 47.03 666 THR A O 1
ATOM 4917 N N . PRO A 1 667 ? -41.075 6.210 74.601 1.00 45.22 667 PRO A N 1
ATOM 4918 C CA . PRO A 1 667 ? -42.190 6.464 75.508 1.00 45.22 667 PRO A CA 1
ATOM 4919 C C . PRO A 1 667 ? -41.911 7.669 76.430 1.00 45.22 667 PRO A C 1
ATOM 4921 O O . PRO A 1 667 ? -40.770 7.873 76.852 1.00 45.22 667 PRO A O 1
ATOM 4924 N N . PRO A 1 668 ? -42.937 8.471 76.777 1.00 45.84 668 PRO A N 1
ATOM 4925 C CA . PRO A 1 668 ? -42.745 9.729 77.493 1.00 45.84 668 PRO A CA 1
ATOM 4926 C C . PRO A 1 668 ? -42.269 9.529 78.939 1.00 45.84 668 PRO A C 1
ATOM 4928 O O . PRO A 1 668 ? -42.795 8.704 79.689 1.00 45.84 668 PRO A O 1
ATOM 4931 N N . VAL A 1 669 ? -41.298 10.352 79.344 1.00 46.59 669 VAL A N 1
ATOM 4932 C CA . VAL A 1 669 ? -40.744 10.390 80.705 1.00 46.59 669 VAL A CA 1
ATOM 4933 C C . VAL A 1 669 ? -41.777 10.966 81.692 1.00 46.59 669 VAL A C 1
ATOM 4935 O O . VAL A 1 669 ? -42.346 12.023 81.408 1.00 46.59 669 VAL A O 1
ATOM 4938 N N . PRO A 1 670 ? -42.017 10.344 82.866 1.00 43.72 670 PRO A N 1
ATOM 4939 C CA . PRO A 1 670 ? -42.918 10.897 83.877 1.00 43.72 670 PRO A CA 1
ATOM 4940 C C . PRO A 1 670 ? -42.331 12.141 84.560 1.00 43.72 670 PRO A C 1
ATOM 4942 O O . PRO A 1 670 ? -41.195 12.122 85.033 1.00 43.72 670 PRO A O 1
ATOM 4945 N N . THR A 1 671 ? -43.127 13.203 84.676 1.00 44.41 671 THR A N 1
ATOM 4946 C CA . THR A 1 671 ? -42.803 14.395 85.475 1.00 44.41 671 THR A CA 1
ATOM 4947 C C . THR A 1 671 ? -43.285 14.246 86.920 1.00 44.41 671 THR A C 1
ATOM 4949 O O . THR A 1 671 ? -44.470 13.991 87.132 1.00 44.41 671 THR A O 1
ATOM 4952 N N . ASP A 1 672 ? -42.406 14.501 87.891 1.00 34.75 672 ASP A N 1
ATOM 4953 C CA . ASP A 1 672 ? -42.710 14.633 89.332 1.00 34.75 672 ASP A CA 1
ATOM 4954 C C 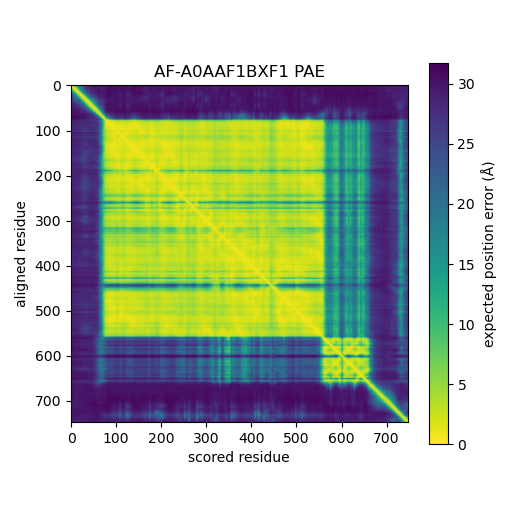. ASP A 1 672 ? -42.291 16.058 89.811 1.00 34.75 672 ASP A C 1
ATOM 4956 O O . ASP A 1 672 ? -41.669 16.784 89.026 1.00 34.75 672 ASP A O 1
ATOM 4960 N N . PRO A 1 673 ? -42.688 16.572 90.997 1.00 47.97 673 PRO A N 1
ATOM 4961 C CA . PRO A 1 673 ? -43.225 17.931 91.063 1.00 47.97 673 PRO A CA 1
ATOM 4962 C C . PRO A 1 673 ? -42.275 18.982 91.659 1.00 47.97 673 PRO A C 1
ATOM 4964 O O . PRO A 1 673 ? -41.272 18.699 92.312 1.00 47.97 673 PRO A O 1
ATOM 4967 N N . THR A 1 674 ? -42.670 20.239 91.469 1.00 43.41 674 THR A N 1
ATOM 4968 C CA . THR A 1 674 ? -42.003 21.475 91.898 1.00 43.41 674 THR A CA 1
ATOM 4969 C C . THR A 1 674 ? -41.738 21.580 93.409 1.00 43.41 674 THR A C 1
ATOM 4971 O O . THR A 1 674 ? -42.641 21.328 94.210 1.00 43.41 674 THR A O 1
ATOM 4974 N N . PRO A 1 675 ? -40.581 22.144 93.804 1.00 44.84 675 PRO A N 1
ATOM 4975 C CA . PRO A 1 675 ? -40.435 22.914 95.042 1.00 44.84 675 PRO A CA 1
ATOM 4976 C C . PRO A 1 675 ? -40.058 24.394 94.798 1.00 44.84 675 PRO A C 1
ATOM 4978 O O . PRO A 1 675 ? -39.627 24.789 93.719 1.00 44.84 675 PRO A O 1
ATOM 4981 N N . THR A 1 676 ? -40.262 25.219 95.825 1.00 37.19 676 THR A N 1
ATOM 4982 C CA . THR A 1 676 ? -40.255 26.697 95.802 1.00 37.19 676 THR A CA 1
ATOM 4983 C C . THR A 1 676 ? -38.898 27.389 96.058 1.00 37.19 676 THR A C 1
ATOM 4985 O O . THR A 1 676 ? -38.019 26.827 96.701 1.00 37.19 676 THR A O 1
ATOM 4988 N N . ASP A 1 677 ? -38.830 28.651 95.603 1.00 37.56 677 ASP A N 1
ATOM 4989 C CA . ASP A 1 677 ? -37.878 29.785 95.808 1.00 37.56 677 ASP A CA 1
ATOM 4990 C C . ASP A 1 677 ? -37.427 30.043 97.293 1.00 37.56 677 ASP A C 1
ATOM 4992 O O . ASP A 1 677 ? -38.066 29.447 98.170 1.00 37.56 677 ASP A O 1
ATOM 4996 N N . PRO A 1 678 ? -36.460 30.953 97.665 1.00 55.78 678 PRO A N 1
ATOM 4997 C CA . PRO A 1 678 ? -35.803 32.019 96.859 1.00 55.78 678 PRO A CA 1
ATOM 4998 C C . PRO A 1 678 ? -34.312 32.453 97.127 1.00 55.78 678 PRO A C 1
ATOM 5000 O O . PRO A 1 678 ? -33.766 32.240 98.206 1.00 55.78 678 PRO A O 1
ATOM 5003 N N . ALA A 1 679 ? -33.768 33.268 96.188 1.00 33.47 679 ALA A N 1
ATOM 5004 C CA . ALA A 1 679 ? -32.809 34.413 96.341 1.00 33.47 679 ALA A CA 1
ATOM 5005 C C . ALA A 1 679 ? -31.327 34.213 96.816 1.00 33.47 679 ALA A C 1
ATOM 5007 O O . ALA A 1 679 ? -31.036 33.228 97.489 1.00 33.47 679 ALA A O 1
ATOM 5008 N N . PRO A 1 680 ? -30.385 35.192 96.623 1.00 44.59 680 PRO A N 1
ATOM 5009 C CA . PRO A 1 680 ? -30.272 36.320 95.660 1.00 44.59 680 PRO A CA 1
ATOM 5010 C C . PRO A 1 680 ? -28.909 36.398 94.881 1.00 44.59 680 PRO A C 1
ATOM 5012 O O . PRO A 1 680 ? -28.020 35.574 95.068 1.00 44.59 680 PRO A O 1
ATOM 5015 N N . ALA A 1 681 ? -28.736 37.422 94.021 1.00 38.44 681 ALA A N 1
ATOM 5016 C CA . ALA A 1 681 ? -27.531 37.715 93.203 1.00 38.44 681 ALA A CA 1
ATOM 5017 C C . ALA A 1 681 ? -26.377 38.417 93.981 1.00 38.44 681 ALA A C 1
ATOM 5019 O O . ALA A 1 681 ? -26.593 38.806 95.133 1.00 38.44 681 ALA A O 1
ATOM 5020 N N . PRO A 1 682 ? -25.158 38.573 93.404 1.00 43.00 682 PRO A N 1
ATOM 5021 C CA . PRO A 1 682 ? -24.858 39.595 92.365 1.00 43.00 682 PRO A CA 1
ATOM 5022 C C . PRO A 1 682 ? -24.023 39.005 91.174 1.00 43.00 682 PRO A C 1
ATOM 5024 O O . PRO A 1 682 ? -23.996 37.788 91.035 1.00 43.00 682 PRO A O 1
ATOM 5027 N N . GLU A 1 683 ? -23.358 39.708 90.232 1.00 34.53 683 GLU A N 1
ATOM 5028 C CA . GLU A 1 683 ? -23.044 41.147 90.064 1.00 34.53 683 GLU A CA 1
ATOM 5029 C C . GLU A 1 683 ? -23.021 41.632 88.577 1.00 34.53 683 GLU A C 1
ATOM 5031 O O . GLU A 1 683 ? -24.064 41.643 87.930 1.00 34.53 683 GLU A O 1
ATOM 5036 N N . THR A 1 684 ? -21.876 42.093 88.034 1.00 33.91 684 THR A N 1
ATOM 5037 C CA . THR A 1 684 ? -21.692 42.747 86.707 1.00 33.91 684 THR A CA 1
ATOM 5038 C C . THR A 1 684 ? -20.402 42.243 86.009 1.00 33.91 684 THR A C 1
ATOM 5040 O O . THR A 1 684 ? -19.491 41.777 86.685 1.00 33.91 684 THR A O 1
ATOM 5043 N N . THR A 1 685 ? -20.244 42.250 84.676 1.00 32.50 685 THR A N 1
ATOM 5044 C CA . THR A 1 685 ? -19.912 43.447 83.865 1.00 32.50 685 THR A CA 1
ATOM 5045 C C . THR A 1 685 ? -20.115 43.257 82.343 1.00 32.50 685 THR A C 1
ATOM 5047 O O . THR A 1 685 ? -19.902 42.184 81.791 1.00 32.50 685 THR A O 1
ATOM 5050 N N . ALA A 1 686 ? -20.479 44.354 81.670 1.00 35.34 686 ALA A N 1
ATOM 5051 C CA . ALA A 1 686 ? -20.299 44.640 80.230 1.00 35.34 686 ALA A CA 1
ATOM 5052 C C . ALA A 1 686 ? -19.226 45.773 80.115 1.00 35.34 686 ALA A C 1
ATOM 5054 O O . ALA A 1 686 ? -18.736 46.156 81.185 1.00 35.34 686 ALA A O 1
ATOM 5055 N N . PRO A 1 687 ? -18.865 46.403 78.960 1.00 54.66 687 PRO A N 1
ATOM 5056 C CA . PRO A 1 687 ? -19.408 46.391 77.579 1.00 54.66 687 PRO A CA 1
ATOM 5057 C C . PRO A 1 687 ? -18.297 46.082 76.511 1.00 54.66 687 PRO A C 1
ATOM 5059 O O . PRO A 1 687 ? -17.252 45.577 76.896 1.00 54.66 687 PRO A O 1
ATOM 5062 N N . VAL A 1 688 ? -18.393 46.235 75.173 1.00 32.94 688 VAL A N 1
ATOM 5063 C CA . VAL A 1 688 ? -18.763 47.388 74.307 1.00 32.94 688 VAL A CA 1
ATOM 5064 C C . VAL A 1 688 ? -19.024 46.933 72.853 1.00 32.94 688 VAL A C 1
ATOM 5066 O O . VAL A 1 688 ? -18.261 46.145 72.306 1.00 32.94 688 VAL A O 1
ATOM 5069 N N . ALA A 1 689 ? -20.034 47.530 72.207 1.00 41.28 689 ALA A N 1
ATOM 5070 C CA . ALA A 1 689 ? -20.155 47.713 70.747 1.00 41.28 689 ALA A CA 1
ATOM 5071 C C . ALA A 1 689 ? -20.122 49.237 70.453 1.00 41.28 689 ALA A C 1
ATOM 5073 O O . ALA A 1 689 ? -20.392 50.003 71.386 1.00 41.28 689 ALA A O 1
ATOM 5074 N N . PRO A 1 690 ? -19.773 49.728 69.241 1.00 48.53 690 PRO A N 1
ATOM 5075 C CA . PRO A 1 690 ? -20.704 49.758 68.088 1.00 48.53 690 PRO A CA 1
ATOM 5076 C C . PRO A 1 690 ? -19.965 49.530 66.730 1.00 48.53 690 PRO A C 1
ATOM 5078 O O . PRO A 1 690 ? -18.756 49.354 66.724 1.00 48.53 690 PRO A O 1
ATOM 5081 N N . GLY A 1 691 ? -20.559 49.478 65.532 1.00 32.38 691 GLY A N 1
ATOM 5082 C CA . GLY A 1 691 ? -21.660 50.258 64.954 1.00 32.38 691 GLY A CA 1
ATOM 5083 C C . GLY A 1 691 ? -21.544 50.296 63.406 1.00 32.38 691 GLY A C 1
ATOM 5084 O O . GLY A 1 691 ? -20.680 49.610 62.870 1.00 32.38 691 GLY A O 1
ATOM 5085 N N . PRO A 1 692 ? -22.407 51.032 62.673 1.00 51.88 692 PRO A N 1
ATOM 5086 C CA . PRO A 1 692 ? -23.357 50.345 61.780 1.00 51.88 692 PRO A CA 1
ATOM 5087 C C . PRO A 1 692 ? -23.555 50.943 60.360 1.00 51.88 692 PRO A C 1
ATOM 5089 O O . PRO A 1 692 ? -23.087 52.039 60.065 1.00 51.88 692 PRO A O 1
ATOM 5092 N N . GLY A 1 693 ? -24.398 50.277 59.550 1.00 31.45 693 GLY A N 1
ATOM 5093 C CA . GLY A 1 693 ? -25.117 50.838 58.382 1.00 31.45 693 GLY A CA 1
ATOM 5094 C C . GLY A 1 693 ? -24.759 50.198 57.025 1.00 31.45 693 GLY A C 1
ATOM 5095 O O . GLY A 1 693 ? -23.620 49.799 56.835 1.00 31.45 693 GLY A O 1
ATOM 5096 N N . GLY A 1 694 ? -25.662 50.066 56.039 1.00 29.67 694 GLY A N 1
ATOM 5097 C CA . GLY A 1 694 ? -27.116 50.319 56.021 1.00 29.67 694 GLY A CA 1
ATOM 5098 C C . GLY A 1 694 ? -27.659 50.686 54.619 1.00 29.67 694 GLY A C 1
ATOM 5099 O O . GLY A 1 694 ? -27.074 51.536 53.958 1.00 29.67 694 GLY A O 1
ATOM 5100 N N . GLY A 1 695 ? -28.806 50.114 54.209 1.00 30.30 695 GLY A N 1
ATOM 5101 C CA . GLY A 1 695 ? -29.512 50.405 52.935 1.00 30.30 695 GLY A CA 1
ATOM 5102 C C . GLY A 1 695 ? -28.961 49.659 51.699 1.00 30.30 695 GLY A C 1
ATOM 5103 O O . GLY A 1 695 ? -27.828 49.203 51.725 1.00 30.30 695 GLY A O 1
ATOM 5104 N N . GLY A 1 696 ? -29.701 49.478 50.595 1.00 30.03 696 GLY A N 1
ATOM 5105 C CA . GLY A 1 696 ? -31.099 49.830 50.297 1.00 30.03 696 GLY A CA 1
ATOM 5106 C C . GLY A 1 696 ? -31.469 49.529 48.823 1.00 30.03 696 GLY A C 1
ATOM 5107 O O . GLY A 1 696 ? -30.618 49.608 47.950 1.00 30.03 696 GLY A O 1
ATOM 5108 N N . SER A 1 697 ? -32.734 49.177 48.577 1.00 30.73 697 SER A N 1
ATOM 5109 C CA . SER A 1 697 ? -33.420 48.872 47.294 1.00 30.73 697 SER A CA 1
ATOM 5110 C C . SER A 1 697 ? -33.149 49.777 46.071 1.00 30.73 697 SER A C 1
ATOM 5112 O O . SER A 1 697 ? -33.038 50.987 46.261 1.00 30.73 697 SER A O 1
ATOM 5114 N N . THR A 1 698 ? -33.280 49.262 44.829 1.00 32.09 698 THR A N 1
ATOM 5115 C CA . THR A 1 698 ? -34.424 49.554 43.898 1.00 32.09 698 THR A CA 1
ATOM 5116 C C . THR A 1 698 ? -34.323 48.914 42.489 1.00 32.09 698 THR A C 1
ATOM 5118 O O . THR A 1 698 ? -33.252 48.855 41.901 1.00 32.09 698 THR A O 1
ATOM 5121 N N . ASP A 1 699 ? -35.485 48.444 42.015 1.00 33.50 699 ASP A N 1
ATOM 5122 C CA . ASP A 1 699 ? -36.114 48.343 40.672 1.00 33.50 699 ASP A CA 1
ATOM 5123 C C . ASP A 1 699 ? -35.394 48.744 39.355 1.00 33.50 699 ASP A C 1
ATOM 5125 O O . ASP A 1 699 ? -34.643 49.715 39.310 1.00 33.50 699 ASP A O 1
ATOM 5129 N N . GLY A 1 700 ? -35.846 48.145 38.230 1.00 29.00 700 GLY A N 1
ATOM 5130 C CA . GLY A 1 700 ? -36.156 48.939 37.017 1.00 29.00 700 GLY A CA 1
ATOM 5131 C C . GLY A 1 700 ? -35.954 48.320 35.615 1.00 29.00 700 GLY A C 1
ATOM 5132 O O . GLY A 1 700 ? -34.871 48.441 35.062 1.00 29.00 700 GLY A O 1
ATOM 5133 N N . ASP A 1 701 ? -37.031 47.760 35.042 1.00 29.69 701 ASP A N 1
ATOM 5134 C CA . ASP A 1 701 ? -37.457 47.651 33.618 1.00 29.69 701 ASP A CA 1
ATOM 5135 C C . ASP A 1 701 ? -36.522 47.939 32.409 1.00 29.69 701 ASP A C 1
ATOM 5137 O O . ASP A 1 701 ? -35.785 48.921 32.362 1.00 29.69 701 ASP A O 1
ATOM 5141 N N . GLY A 1 702 ? -36.760 47.210 31.299 1.00 26.52 702 GLY A N 1
ATOM 5142 C CA . GLY A 1 702 ? -36.381 47.668 29.947 1.00 26.52 702 GLY A CA 1
ATOM 5143 C C . GLY A 1 702 ? -36.496 46.640 28.807 1.00 26.52 702 GLY A C 1
ATOM 5144 O O . GLY A 1 702 ? -35.515 45.987 28.470 1.00 26.52 702 GLY A O 1
ATOM 5145 N N . ALA A 1 703 ? -37.662 46.532 28.158 1.00 27.11 703 ALA A N 1
ATOM 5146 C CA . ALA A 1 703 ? -37.823 45.822 26.875 1.00 27.11 703 ALA A CA 1
ATOM 5147 C C . ALA A 1 703 ? -37.618 46.774 25.668 1.00 27.11 703 ALA A C 1
ATOM 5149 O O . ALA A 1 703 ? -37.764 47.982 25.842 1.00 27.11 703 ALA A O 1
ATOM 5150 N N . ASP A 1 704 ? -37.357 46.260 24.450 1.00 26.53 704 ASP A N 1
ATOM 5151 C CA . ASP A 1 704 ? -38.363 46.155 23.355 1.00 26.53 704 ASP A CA 1
ATOM 5152 C C . ASP A 1 704 ? -37.773 45.933 21.920 1.00 26.53 704 ASP A C 1
ATOM 5154 O O . ASP A 1 704 ? -36.809 46.572 21.515 1.00 26.53 704 ASP A O 1
ATOM 5158 N N . ARG A 1 705 ? -38.454 45.070 21.143 1.00 25.64 705 ARG A N 1
ATOM 5159 C CA . ARG A 1 705 ? -38.758 45.101 19.679 1.00 25.64 705 ARG A CA 1
ATOM 5160 C C . ARG A 1 705 ? -37.723 45.219 18.510 1.00 25.64 705 ARG A C 1
ATOM 5162 O O . ARG A 1 705 ? -37.257 46.292 18.155 1.00 25.64 705 ARG A O 1
ATOM 5169 N N . SER A 1 706 ? -37.686 44.122 17.724 1.00 24.42 706 SER A N 1
ATOM 5170 C CA . SER A 1 706 ? -38.119 43.961 16.295 1.00 24.42 706 SER A CA 1
ATOM 5171 C C . SER A 1 706 ? -37.417 44.603 15.073 1.00 24.42 706 SER A C 1
ATOM 5173 O O . SER A 1 706 ? -37.363 45.824 14.972 1.00 24.42 706 SER A O 1
ATOM 5175 N N . ALA A 1 707 ? -37.154 43.773 14.040 1.00 24.47 707 ALA A N 1
ATOM 5176 C CA . ALA A 1 707 ? -37.632 43.833 12.623 1.00 24.47 707 ALA A CA 1
ATOM 5177 C C . ALA A 1 707 ? -36.884 42.738 11.802 1.00 24.47 707 ALA A C 1
ATOM 5179 O O . ALA A 1 707 ? -35.681 42.621 11.986 1.00 24.47 707 ALA A O 1
ATOM 5180 N N . GLN A 1 708 ? -37.447 41.782 11.040 1.00 23.55 708 GLN A N 1
ATOM 5181 C CA . GLN A 1 708 ? -38.441 41.711 9.937 1.00 23.55 708 GLN A CA 1
ATOM 5182 C C . GLN A 1 708 ? -37.984 42.151 8.522 1.00 23.55 708 GLN A C 1
ATOM 5184 O O . GLN A 1 708 ? -37.605 43.300 8.318 1.00 23.55 708 GLN A O 1
ATOM 5189 N N . GLY A 1 709 ? -38.179 41.236 7.551 1.00 22.00 709 GLY A N 1
ATOM 5190 C CA . GLY A 1 709 ? -38.004 41.375 6.087 1.00 22.00 709 GLY A CA 1
ATOM 5191 C C . GLY A 1 709 ? -36.827 40.538 5.551 1.00 22.00 709 GLY A C 1
ATOM 5192 O O . GLY A 1 709 ? -35.746 40.629 6.116 1.00 22.00 709 GLY A O 1
ATOM 5193 N N . GLY A 1 710 ? -36.919 39.707 4.503 1.00 21.61 710 GLY A N 1
ATOM 5194 C CA . GLY A 1 710 ? -37.994 39.345 3.553 1.00 21.61 710 GLY A CA 1
ATOM 5195 C C . GLY A 1 710 ? -37.327 38.959 2.213 1.00 21.61 710 GLY A C 1
ATOM 5196 O O . GLY A 1 710 ? -36.593 39.782 1.681 1.00 21.61 710 GLY A O 1
ATOM 5197 N N . ASP A 1 711 ? -37.324 37.688 1.791 1.00 22.11 711 ASP A N 1
ATOM 5198 C CA . ASP A 1 711 ? -38.336 36.998 0.950 1.00 22.11 711 ASP A CA 1
ATOM 5199 C C . ASP A 1 711 ? -38.001 37.043 -0.571 1.00 22.11 711 ASP A C 1
ATOM 5201 O O . ASP A 1 711 ? -37.421 38.022 -1.036 1.00 22.11 711 ASP A O 1
ATOM 5205 N N . LEU A 1 712 ? -38.428 36.010 -1.325 1.00 21.17 712 LEU A N 1
ATOM 5206 C CA . LEU A 1 712 ? -38.352 35.806 -2.796 1.00 21.17 712 LEU A CA 1
ATOM 5207 C C . LEU A 1 712 ? -36.971 35.410 -3.400 1.00 21.17 712 LEU A C 1
ATOM 5209 O O . LEU A 1 712 ? -35.959 36.028 -3.092 1.00 21.17 712 LEU A O 1
ATOM 5213 N N . ALA A 1 713 ? -36.846 34.456 -4.343 1.00 21.36 713 ALA A N 1
ATOM 5214 C CA . ALA A 1 713 ? -37.805 33.492 -4.920 1.00 21.36 713 ALA A CA 1
ATOM 5215 C C . ALA A 1 713 ? -37.090 32.307 -5.627 1.00 21.36 713 ALA A C 1
ATOM 5217 O O . ALA A 1 713 ? -35.945 32.435 -6.058 1.00 21.36 713 ALA A O 1
ATOM 5218 N N . GLU A 1 714 ? -37.800 31.187 -5.807 1.00 23.19 714 GLU A N 1
ATOM 5219 C CA . GLU A 1 714 ? -37.414 30.049 -6.667 1.00 23.19 714 GLU A CA 1
ATOM 5220 C C . GLU A 1 714 ? -37.448 30.391 -8.173 1.00 23.19 714 GLU A C 1
ATOM 5222 O O . GLU A 1 714 ? -38.141 31.326 -8.577 1.00 23.19 714 GLU A O 1
ATOM 5227 N N . THR A 1 715 ? -36.796 29.576 -9.022 1.00 23.06 715 THR A N 1
ATOM 5228 C CA . THR A 1 715 ? -37.393 28.937 -10.232 1.00 23.06 715 THR A CA 1
ATOM 5229 C C . THR A 1 715 ? -36.355 28.180 -11.079 1.00 23.06 715 THR A C 1
ATOM 5231 O O . THR A 1 715 ? -35.255 28.680 -11.292 1.00 23.06 715 THR A O 1
ATOM 5234 N N . GLY A 1 716 ? -36.762 27.053 -11.688 1.00 21.23 716 GLY A N 1
ATOM 5235 C CA . GLY A 1 716 ? -36.232 26.619 -12.995 1.00 21.23 716 GLY A CA 1
ATOM 5236 C C . GLY A 1 716 ? -35.584 25.232 -13.074 1.00 21.23 716 GLY A C 1
ATOM 5237 O O . GLY A 1 716 ? -34.366 25.117 -13.003 1.00 21.23 716 GLY A O 1
ATOM 5238 N N . THR A 1 717 ? -36.390 24.198 -13.328 1.00 21.98 717 THR A N 1
ATOM 5239 C CA . THR A 1 717 ? -35.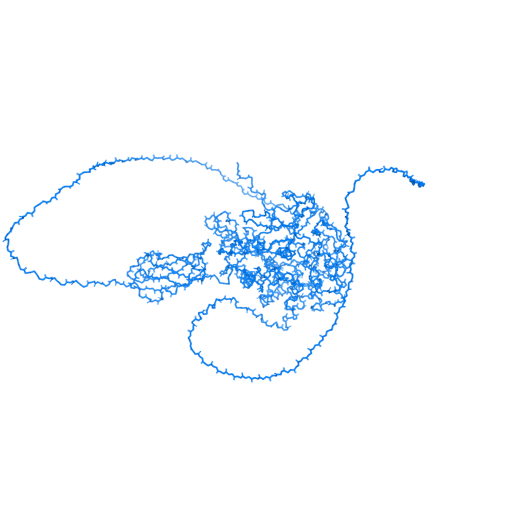927 22.894 -13.837 1.00 21.98 717 THR A CA 1
ATOM 5240 C C . THR A 1 717 ? -35.739 22.906 -15.365 1.00 21.98 717 THR A C 1
ATOM 5242 O O . THR A 1 717 ? -36.334 23.741 -16.047 1.00 21.98 717 THR A O 1
ATOM 5245 N N . ASP A 1 718 ? -34.950 21.941 -15.867 1.00 21.91 718 ASP A N 1
ATOM 5246 C CA . ASP A 1 718 ? -35.131 21.156 -17.117 1.00 21.91 718 ASP A CA 1
ATOM 5247 C C . ASP A 1 718 ? -33.895 21.083 -18.050 1.00 21.91 718 ASP A C 1
ATOM 5249 O O . ASP A 1 718 ? -33.430 22.091 -18.577 1.00 21.91 718 ASP A O 1
ATOM 5253 N N . GLY A 1 719 ? -33.493 19.854 -18.427 1.00 20.25 719 GLY A N 1
ATOM 5254 C CA . GLY A 1 719 ? -33.430 19.553 -19.870 1.00 20.25 719 GLY A CA 1
ATOM 5255 C C . GLY A 1 719 ? -32.124 19.148 -20.587 1.00 20.25 719 GLY A C 1
ATOM 5256 O O . GLY A 1 719 ? -31.879 19.672 -21.669 1.00 20.25 719 GLY A O 1
ATOM 5257 N N . ALA A 1 720 ? -31.438 18.086 -20.140 1.00 19.61 720 ALA A N 1
ATOM 5258 C CA . ALA A 1 720 ? -30.794 17.083 -21.027 1.00 19.61 720 ALA A CA 1
ATOM 5259 C C . ALA A 1 720 ? -29.559 17.532 -21.899 1.00 19.61 720 ALA A C 1
ATOM 5261 O O . ALA A 1 720 ? -28.997 18.595 -21.650 1.00 19.61 720 ALA A O 1
ATOM 5262 N N . PRO A 1 721 ? -28.964 16.682 -22.778 1.00 28.23 721 PRO A N 1
ATOM 5263 C CA . PRO A 1 721 ? -27.647 16.096 -22.477 1.00 28.23 721 PRO A CA 1
ATOM 5264 C C . PRO A 1 721 ? -26.546 16.388 -23.521 1.00 28.23 721 PRO A C 1
ATOM 5266 O O . PRO A 1 721 ? -26.825 16.500 -24.717 1.00 28.23 721 PRO A O 1
ATOM 5269 N N . VAL A 1 722 ? -25.269 16.421 -23.105 1.00 20.50 722 VAL A N 1
ATOM 5270 C CA . VAL A 1 722 ? -24.125 16.601 -24.026 1.00 20.50 722 VAL A CA 1
ATOM 5271 C C . VAL A 1 722 ? -22.942 15.683 -23.687 1.00 20.50 722 VAL A C 1
ATOM 5273 O O . VAL A 1 722 ? -22.223 15.914 -22.727 1.00 20.50 722 VAL A O 1
ATOM 5276 N N . LEU A 1 723 ? -22.779 14.671 -24.546 1.00 20.02 723 LEU A N 1
ATOM 5277 C CA . LEU A 1 723 ? -21.544 14.066 -25.077 1.00 20.02 723 LEU A CA 1
ATOM 5278 C C . LEU A 1 723 ? -20.245 14.068 -24.245 1.00 20.02 723 LEU A C 1
ATOM 5280 O O . LEU A 1 723 ? -19.655 15.106 -23.962 1.00 20.02 723 LEU A O 1
ATOM 5284 N N . ALA A 1 724 ? -19.730 12.848 -24.071 1.00 22.36 724 ALA A N 1
ATOM 5285 C CA . ALA A 1 724 ? -18.392 12.515 -23.598 1.00 22.36 724 ALA A CA 1
ATOM 5286 C C . ALA A 1 724 ? -17.249 13.281 -24.296 1.00 22.36 724 ALA A C 1
ATOM 5288 O O . ALA A 1 724 ? -17.240 13.460 -25.517 1.00 22.36 724 ALA A O 1
ATOM 5289 N N . GLY A 1 725 ? -16.236 13.624 -23.501 1.00 18.95 725 GLY A N 1
ATOM 5290 C CA . GLY A 1 725 ? -14.918 14.094 -23.917 1.00 18.95 725 GLY A CA 1
ATOM 5291 C C . GLY A 1 725 ? -13.922 13.765 -22.805 1.00 18.95 725 GLY A C 1
ATOM 5292 O O . GLY A 1 725 ? -14.227 14.001 -21.642 1.00 18.95 725 GLY A O 1
ATOM 5293 N N . ALA A 1 726 ? -12.792 13.156 -23.167 1.00 23.42 726 ALA A N 1
ATOM 5294 C CA . ALA A 1 726 ? -11.849 12.528 -22.242 1.00 23.42 726 ALA A CA 1
ATOM 5295 C C . ALA A 1 726 ? -11.361 13.442 -21.100 1.00 23.42 726 ALA A C 1
ATOM 5297 O O . ALA A 1 726 ? -10.985 14.591 -21.335 1.00 23.42 726 ALA A O 1
ATOM 5298 N N . ALA A 1 727 ? -11.279 12.869 -19.899 1.00 21.11 727 ALA A N 1
ATOM 5299 C CA . ALA A 1 727 ? -10.383 13.301 -18.834 1.00 21.11 727 ALA A CA 1
ATOM 5300 C C . ALA A 1 727 ? -9.386 12.154 -18.606 1.00 21.11 727 ALA A C 1
ATOM 5302 O O . ALA A 1 727 ? -9.809 11.015 -18.412 1.00 21.11 727 ALA A O 1
ATOM 5303 N N . LEU A 1 728 ? -8.088 12.439 -18.735 1.00 25.36 728 LEU A N 1
ATOM 5304 C CA . LEU A 1 728 ? -7.030 11.449 -18.532 1.00 25.36 728 LEU A CA 1
ATOM 5305 C C . LEU A 1 728 ? -6.804 11.195 -17.035 1.00 25.36 728 LEU A C 1
ATOM 5307 O O . LEU A 1 728 ? -7.054 12.069 -16.207 1.00 25.36 728 LEU A O 1
ATOM 5311 N N . LEU A 1 729 ? -6.326 9.992 -16.727 1.00 30.28 729 LEU A N 1
ATOM 5312 C CA . LEU A 1 729 ? -6.065 9.500 -15.378 1.00 30.28 729 LEU A CA 1
ATOM 5313 C C . LEU A 1 729 ? -4.983 10.313 -14.653 1.00 30.28 729 LEU A C 1
ATOM 5315 O O . LEU A 1 729 ? -3.894 10.523 -15.183 1.00 30.28 729 LEU A O 1
ATOM 5319 N N . THR A 1 730 ? -5.263 10.660 -13.397 1.00 28.72 730 THR A N 1
ATOM 5320 C CA . THR A 1 730 ? -4.277 11.148 -12.426 1.00 28.72 730 THR A CA 1
ATOM 5321 C C . THR A 1 730 ? -3.941 10.003 -11.469 1.00 28.72 730 THR A C 1
ATOM 5323 O O . THR A 1 730 ? -4.522 9.908 -10.394 1.00 28.72 730 THR A O 1
ATOM 5326 N N . VAL A 1 731 ? -3.042 9.101 -11.865 1.00 29.30 731 VAL A N 1
ATOM 5327 C CA . VAL A 1 731 ? -2.578 7.999 -10.999 1.00 29.30 731 VAL A CA 1
ATOM 5328 C C . VAL A 1 731 ? -1.443 8.502 -10.093 1.00 29.30 731 VAL A C 1
ATOM 5330 O O . VAL A 1 731 ? -0.562 9.225 -10.557 1.00 29.30 731 VAL A O 1
ATOM 5333 N N . LEU A 1 732 ? -1.497 8.139 -8.802 1.00 31.20 732 LEU A N 1
ATOM 5334 C CA . LEU A 1 732 ? -0.531 8.471 -7.732 1.00 31.20 732 LEU A CA 1
ATOM 5335 C C . LEU A 1 732 ? -0.419 9.961 -7.317 1.00 31.20 732 LEU A C 1
ATOM 5337 O O . LEU A 1 732 ? 0.587 10.388 -6.756 1.00 31.20 732 LEU A O 1
ATOM 5341 N N . LEU A 1 733 ? -1.478 10.759 -7.512 1.00 32.53 733 LEU A N 1
ATOM 5342 C CA . LEU A 1 733 ? -1.599 12.130 -6.960 1.00 32.53 733 LEU A CA 1
ATOM 5343 C C . LEU A 1 733 ? -2.946 12.398 -6.238 1.00 32.53 733 LEU A C 1
ATOM 5345 O O . LEU A 1 733 ? -3.279 13.555 -5.955 1.00 32.53 733 LEU A O 1
ATOM 5349 N N . GLY A 1 734 ? -3.708 11.342 -5.913 1.00 26.27 734 GLY A N 1
ATOM 5350 C CA . GLY A 1 734 ? -5.105 11.380 -5.432 1.00 26.27 734 GLY A CA 1
ATOM 5351 C C . GLY A 1 734 ? -5.386 12.187 -4.155 1.00 26.27 734 GLY A C 1
ATOM 5352 O O . GLY A 1 734 ? -6.492 12.690 -3.959 1.00 26.27 734 GLY A O 1
ATOM 5353 N N . ALA A 1 735 ? -4.376 12.431 -3.316 1.00 27.42 735 ALA A N 1
ATOM 5354 C CA . ALA A 1 735 ? -4.523 13.256 -2.113 1.00 27.42 735 ALA A CA 1
ATOM 5355 C C . ALA A 1 735 ? -4.477 14.785 -2.366 1.00 27.42 735 ALA A C 1
ATOM 5357 O O . ALA A 1 735 ? -4.731 15.564 -1.448 1.00 27.42 735 ALA A O 1
ATOM 5358 N N . ALA A 1 736 ? -4.120 15.258 -3.571 1.00 27.83 736 ALA A N 1
ATOM 5359 C CA . ALA A 1 736 ? -3.619 16.632 -3.740 1.00 27.83 736 ALA A CA 1
ATOM 5360 C C . ALA A 1 736 ? -4.549 17.655 -4.435 1.00 27.83 736 ALA A C 1
ATOM 5362 O O . ALA A 1 736 ? -4.255 18.853 -4.377 1.00 27.83 736 ALA A O 1
ATOM 5363 N N . THR A 1 737 ? -5.629 17.258 -5.123 1.00 25.08 737 THR A N 1
ATOM 5364 C CA . THR A 1 737 ? -6.237 18.126 -6.168 1.00 25.08 737 THR A CA 1
ATOM 5365 C C . THR A 1 737 ? -7.522 18.900 -5.808 1.00 25.08 737 THR A C 1
ATOM 5367 O O . THR A 1 737 ? -7.983 19.701 -6.624 1.00 25.08 737 THR A O 1
ATOM 5370 N N . VAL A 1 738 ? -8.106 18.754 -4.609 1.00 25.03 738 VAL A N 1
ATOM 5371 C CA . VAL A 1 738 ? -9.444 19.334 -4.297 1.00 25.03 738 VAL A CA 1
ATOM 5372 C C . VAL A 1 738 ? -9.412 20.750 -3.669 1.00 25.03 738 VAL A C 1
ATOM 5374 O O . VAL A 1 738 ? -10.380 21.510 -3.776 1.00 25.03 738 VAL A O 1
ATOM 5377 N N . PHE A 1 739 ? -8.294 21.205 -3.084 1.00 25.78 739 PHE A N 1
ATOM 5378 C CA . PHE A 1 739 ? -8.289 22.385 -2.189 1.00 25.78 739 PHE A CA 1
ATOM 5379 C C . PHE A 1 739 ? -8.439 23.790 -2.842 1.00 25.78 739 PHE A C 1
ATOM 5381 O O . PHE A 1 739 ? -8.311 24.813 -2.166 1.00 25.78 739 PHE A O 1
ATOM 5388 N N . LEU A 1 740 ? -8.745 23.909 -4.141 1.00 25.30 740 LEU A N 1
ATOM 5389 C CA . LEU A 1 740 ? -8.829 25.214 -4.836 1.00 25.30 740 LEU A CA 1
ATOM 5390 C C . LEU A 1 740 ? -10.243 25.709 -5.202 1.00 25.30 740 LEU A C 1
ATOM 5392 O O . LEU A 1 740 ? -10.387 26.836 -5.684 1.00 25.30 740 LEU A O 1
ATOM 5396 N N . ALA A 1 741 ? -11.307 24.953 -4.907 1.00 24.98 741 ALA A N 1
ATOM 5397 C CA . ALA A 1 741 ? -12.670 25.320 -5.321 1.00 24.98 741 ALA A CA 1
ATOM 5398 C C . ALA A 1 741 ? -13.437 26.280 -4.373 1.00 24.98 741 ALA A C 1
ATOM 5400 O O . ALA A 1 741 ? -14.274 27.059 -4.843 1.00 24.98 741 ALA A O 1
ATOM 5401 N N . ARG A 1 742 ? -13.192 26.277 -3.049 1.00 26.59 742 ARG A N 1
ATOM 5402 C CA . ARG A 1 742 ? -14.095 26.939 -2.066 1.00 26.59 742 ARG A CA 1
ATOM 5403 C C . ARG A 1 742 ? -13.727 28.355 -1.586 1.00 26.59 742 ARG A C 1
ATOM 5405 O O . ARG A 1 742 ? -14.546 28.993 -0.929 1.00 26.59 742 ARG A O 1
ATOM 5412 N N . ARG A 1 743 ? -12.591 28.951 -1.979 1.00 27.00 743 ARG A N 1
ATOM 5413 C CA . ARG A 1 743 ? -12.195 30.313 -1.519 1.00 27.00 743 ARG A CA 1
ATOM 5414 C C . ARG A 1 743 ? -12.839 31.511 -2.250 1.00 27.00 743 ARG A C 1
ATOM 5416 O O . ARG A 1 743 ? -12.388 32.640 -2.082 1.00 27.00 743 ARG A O 1
ATOM 5423 N N . ARG A 1 744 ? -13.903 31.307 -3.043 1.00 27.72 744 ARG A N 1
ATOM 5424 C CA . ARG A 1 744 ? -14.617 32.379 -3.785 1.00 27.72 744 ARG A CA 1
ATOM 5425 C C . ARG A 1 744 ? -16.032 32.720 -3.289 1.00 27.72 744 ARG A C 1
ATOM 5427 O O . ARG A 1 744 ? -16.758 33.420 -3.992 1.00 27.72 744 ARG A O 1
ATOM 5434 N N . ARG A 1 745 ? -16.424 32.290 -2.083 1.00 29.33 745 ARG A N 1
ATOM 5435 C CA . ARG A 1 745 ? -17.679 32.723 -1.426 1.00 29.33 745 ARG A CA 1
ATOM 5436 C C . ARG A 1 745 ? -17.532 33.026 0.073 1.00 29.33 745 ARG A C 1
ATOM 5438 O O . ARG A 1 745 ? -18.315 32.536 0.871 1.00 29.33 745 ARG A O 1
ATOM 5445 N N . LEU A 1 746 ? -16.577 33.881 0.437 1.00 29.62 746 LEU A N 1
ATOM 5446 C CA . LEU A 1 746 ? -16.636 34.701 1.659 1.00 29.62 746 LEU A CA 1
ATOM 5447 C C . LEU A 1 746 ? -15.897 36.024 1.390 1.00 29.62 746 LEU A C 1
ATOM 5449 O O . LEU A 1 746 ? -14.675 36.103 1.515 1.00 29.62 746 LEU A O 1
ATOM 5453 N N . GLY A 1 747 ? -16.652 37.034 0.952 1.00 32.75 747 GLY A N 1
ATOM 5454 C CA . GLY A 1 747 ? -16.193 38.382 0.598 1.00 32.75 747 GLY A CA 1
ATOM 5455 C C . GLY A 1 747 ? -17.363 39.262 0.180 1.00 32.75 747 GLY A C 1
ATOM 5456 O O . GLY A 1 747 ? -18.206 38.745 -0.586 1.00 32.75 747 GLY A O 1
#

Sequence (747 aa):
MGSPNRGTPSRTSPTPNGAAEDVPVSAAPRSGLRRAVTACAVTVGASLVATSLVAAAPAATTSHAGAAAARVVPSAVTPEQEATLERYAADTYDSLAAMTDPATGLPADNIGAALDPATRSAYTSPTNIGGYLWSTVMARDLGIVTADEAYDLMSTTLATVDGLDRHEPSGMFYNWYDPATGDRVRNWPGDGAVVEQFLSSVDNGWLAAALRVVAEAEPRLADEATAIYDDMNFGVYYNADALPDRGLGLLRGGFWDEKQTEGSVPGDYLGTGQDVYYTGHHYDTTVSETRIATYLGIAEGDVPPETYYATWRTFPSTCDWAWQESRPSGVTRTYLGVDVFEGAYSYRGMSIVPGWGGSMFEALMPDMLVPESEWGPTSWGVNHPLVVEAQKQHGLDEAGYGYWGFSPASNPFGGYAEYGVDQLGMRDDGYLSDGVTNVDVDSFGCAEGTNPDPEYQDGVVTPHASFLGLSYDPEGVLANLDGLESDFDSYGPGGFYDAIAVRSGTVAQTYLSLDQSMIMAAIGNYLTDGSLQDYFVDDQLEAALRPLMEAEVFSASAEAVVPVLDSPAAGTVLTDPRTTFSGTGEPGAELTVTATPTGDVAALAVQTLCTAPVDADGAWSCDGQTTLAPGTYALAISTTSTAGVTTPGEVDVTVEVAAAPTEEPTPPVPTDPTPTDPAPAPETTAPVAPGPGGGGSTDGDGADRSAQGGDLAETGTDGAPVLAGAALLTVLLGAATVFLARRRRLG

Foldseek 3Di:
DDDDDDDDDDDDDDDDDDDDDDDDDDDDDDDDDDDDDDDDDDDDDDDDDDDDDDDDDDDDDPPPPPCLPPPPPDPPQDVVLLVVLLVQLLLQLLQQVLQADPQQLQGAQWAFQVSPNVRGAQKAFLLLLLLSLLSLLLCCVSVSDDPVRSVSSNVSNLVLLVVADADQVALFAWGIAGNNRSHGDQAHPPPRHGDQRWGFLLSSLSNLLSLLLCLQSPVVCVVSSVVSNVSHQLLQQWDQCQPVVQSGIFGFRTWGQDPDDPQWDWDDSPPPPGTITTDNDGQAAQQFSSVSSVLVCLLVVSHPLCNNQRHALADDLDLVLLQWQAQWFADWDADPNGTYTLTFGDAPFWTASAAQQAALNSLQNVCLQAVLLVLQSQHSVQHNLVSVVRQCCCCCPQQNLNAGHWAWWADLVGATAGTHPRSRHGGNPHHHQQNPDHAFPQRPVSHGTDHPRDNHPQGKHFLLRLLSCCSNCVPRSVVRVVCLVPVAPQQGSSGGAGMASRNVRRTNRMDGSNSSSSSSSSSSCVSVVSVSNVSSDDPSSCVRPSVVSNVDHHLTGPGQFAWDWPPPAAAAADADQFDKIKDFGRAQWKKWKWKDADDDDPDDDIGTQDIDGQHRSRIDMDTGPDRDDFHKIFMWMWTLGVSRDTRTHPGRRIYGYDDDDDDDDDDDDDDDDDDDDDDDDDDDDDDDDDDDDDDDDDDDDDDDDDDDDDDDDDDDDDDDDDDDDDDHDDPSCVVRPDPPDPPPPDD

Solvent-accessible surface area (backbone atoms only — not comparable to full-atom values): 43079 Å² total; per-residue (Å²): 139,83,89,89,84,91,85,87,88,87,88,86,87,86,88,88,88,90,87,84,88,83,88,90,88,88,83,87,88,85,84,87,80,93,84,80,87,86,88,85,90,86,90,84,82,91,82,91,79,92,81,92,80,90,81,88,84,89,76,91,78,80,79,79,73,65,84,65,78,72,77,77,71,71,77,77,75,48,73,70,55,48,57,48,49,52,47,48,46,48,27,26,46,48,34,49,61,45,24,31,29,92,89,34,41,28,32,13,42,25,27,37,57,83,60,46,66,91,47,38,42,79,33,21,33,39,36,30,44,15,24,52,48,48,29,40,52,33,32,30,77,74,61,74,36,51,74,67,56,37,46,55,47,48,51,41,23,50,65,40,58,74,68,42,78,50,48,74,96,34,41,42,46,47,52,41,25,22,22,88,74,51,48,71,51,56,45,43,86,88,87,55,50,74,44,79,70,35,29,39,38,48,32,44,22,41,25,44,47,22,27,42,25,44,23,61,70,37,72,93,44,21,73,63,29,43,58,58,40,76,45,46,47,52,30,61,36,44,37,67,72,62,36,67,95,77,72,33,31,38,38,29,54,24,34,21,78,60,93,79,65,90,72,49,43,74,45,46,67,73,69,80,86,57,63,32,26,25,47,76,57,58,64,50,60,52,35,34,47,54,50,46,32,54,50,51,16,32,42,73,62,54,33,67,73,66,40,76,58,58,31,32,35,43,73,68,68,43,71,94,45,62,61,35,45,57,75,28,30,49,48,77,47,73,55,101,83,43,78,32,54,23,18,10,30,74,53,100,52,23,25,34,56,34,20,59,34,19,26,44,49,28,62,39,54,43,49,55,41,40,62,43,43,72,38,6,62,51,25,41,44,48,34,55,53,48,52,49,51,49,40,42,46,39,18,49,71,71,58,58,52,75,49,50,20,25,27,67,38,46,32,46,90,66,65,70,45,60,18,5,41,29,85,35,8,44,34,69,80,29,14,17,36,49,71,75,52,63,70,30,50,68,42,85,81,73,47,80,41,85,32,69,80,65,84,62,74,46,31,40,32,17,61,42,34,30,35,59,32,39,90,69,40,50,69,61,29,52,52,44,50,53,46,46,50,72,78,38,95,33,61,50,81,34,21,66,30,35,15,34,25,56,74,78,62,38,49,19,63,29,40,44,32,53,52,46,24,47,34,30,43,36,52,32,23,68,77,56,78,38,50,52,23,61,27,47,51,46,78,58,43,45,72,53,43,40,70,55,34,59,69,38,66,49,47,43,35,88,55,54,62,54,23,44,73,66,31,74,50,70,70,39,72,38,85,52,53,49,48,66,36,31,34,40,35,44,54,59,10,42,33,39,37,32,37,34,71,64,70,103,57,101,80,70,72,76,38,70,28,34,63,33,60,18,39,90,88,20,41,35,61,33,61,30,74,43,76,63,68,64,45,45,28,33,33,43,40,30,27,28,34,65,37,66,56,70,39,64,24,95,46,81,35,40,33,35,33,57,71,78,81,78,78,76,80,78,79,83,80,86,86,81,84,90,83,81,86,84,90,84,85,89,91,87,86,85,88,88,87,89,86,88,87,82,88,80,89,84,88,83,90,86,87,85,85,91,85,90,87,83,84,89,82,90,89,86,88,88,84,86,90,81,81,93,76,92,79,83,87,73,80,95,53,82,92,70,80,74,89,78,75,74,86,84,79,83,132

Nearest PDB structures (foldseek):
  4qt9-assembly2_B  TM=7.431E-01  e=1.488E-16  Bacteroides caccae ATCC 43185
  3eu8-assembly4_D  TM=7.523E-01  e=5.696E-16  Bacteroides fragilis NCTC 9343
  4gl3-assembly1_A  TM=7.731E-01  e=3.584E-15  Bacteroides uniformis ATCC 8492
  5gzk-assembly2_B  TM=7.564E-01  e=1.700E-15  Chitinophaga pinensis DSM 2588
  7s64-assembly1_D  TM=6.063E-01  e=1.556E+00  Xenopus laevis

Radius of gyration: 36.63 Å; Cα contacts (8 Å, |Δi|>4): 1418; chains: 1; bounding box: 114×87×139 Å

Organism: NCBI:txid3030830